Protein AF-A0A7S2DNS3-F1 (afdb_monomer_lite)

Radius of gyration: 119.04 Å; chains: 1; bounding box: 255×103×391 Å

pLDDT: mean 78.63, std 18.89, range [28.36, 97.12]

Foldseek 3Di:
DDDDPDPDDDPDPPDPPVVVLVVVVVVVVVVVVVVVVVLVVVLVVQVVDPVCVVVSVVSVVVNVVVVVVVVVVVVVSVVVVVVVVVVVVVVVVVVVVVVVVVVVVVVVVVVVVVVVVVVVVVVVVVVVVVVVVVVVVVVVVVVVVVVVVVVDDDDDDDPDDVVVVVVVVVVVVVVVVVVVVVVVVVVVVVVVVVVVVVVVVVVVVVVVVVVVVVVVVVVVVVVVVVVVVVVVVCVVVVVVVVVVVVVVVVVVVVVVVVVVVVVVVVVVVVVVVVVVVVVVVVVVVVVVVVVVVVVVVVVVVVVVVVVVVVVVVVVVVVVVVVVVVVVVVVVVVVVVVVVVVVVVVVVVCVVPPPPPPPPPDPDPDPPDDDPDDDDDDDDDDDDDDDDDDDDDDDDDDDDDDDDDDDDDDDDDDDDDDPPVPPVVVVVVVVVVVVVVVVVVVVVVVVVVVVVVVVVVVVVVVVVVVVVVVVVVVVVVVVVVVVVVVVVVVVVVVVVVVVVVVVVVVVVVVVVVVVVVVVVVVVVVVVVVVVVVVVVVVVVVVVVVVVVVVVVVVVVVVVVVVVVVVVVVVVVVVVVVVVVVVVVVVVVVVVVVVVVVVVVVVVVVVVVVVVVVVVVVVVVVVVVVVVVVVVVVVVVVVVVVVVVVVVVVVVVVVVVVVVVVVVVVVVVVVVVVVVVVVVVVVVVVVVVVVVVVVVVVVVVVVVVVVVVVVVVVVVVVVVPPPDDDDDDDDDDDDDDDDD

Structure (mmCIF, N/CA/C/O backbone):
data_AF-A0A7S2DNS3-F1
#
_entry.id   AF-A0A7S2DNS3-F1
#
loop_
_atom_site.group_PDB
_atom_site.id
_atom_site.type_symbol
_atom_site.label_atom_id
_atom_site.label_alt_id
_atom_site.label_comp_id
_atom_site.label_asym_id
_atom_site.label_entity_id
_atom_site.label_seq_id
_atom_site.pdbx_PDB_ins_code
_atom_site.Cartn_x
_atom_site.Cartn_y
_atom_site.Cartn_z
_atom_site.occupancy
_atom_site.B_iso_or_equiv
_atom_site.auth_seq_id
_atom_site.auth_comp_id
_atom_site.auth_asym_id
_atom_site.auth_atom_id
_atom_site.pdbx_PDB_model_num
ATOM 1 N N . ALA A 1 1 ? -33.097 -31.900 -45.041 1.00 41.75 1 ALA A N 1
ATOM 2 C CA . ALA A 1 1 ? -32.201 -32.684 -44.166 1.00 41.75 1 ALA A CA 1
ATOM 3 C C . ALA A 1 1 ? -31.138 -31.756 -43.578 1.00 41.75 1 ALA A C 1
ATOM 5 O O . ALA A 1 1 ? -30.528 -31.041 -44.365 1.00 41.75 1 ALA A O 1
ATOM 6 N N . PRO A 1 2 ? -30.939 -31.709 -42.248 1.00 46.72 2 PRO A N 1
ATOM 7 C CA . PRO A 1 2 ? -29.885 -30.914 -41.617 1.00 46.72 2 PRO A CA 1
ATOM 8 C C . PRO A 1 2 ? -28.795 -31.800 -40.983 1.00 46.72 2 PRO A C 1
ATOM 10 O O . PRO A 1 2 ? -29.083 -32.587 -40.081 1.00 46.72 2 PRO A O 1
ATOM 13 N N . HIS A 1 3 ? -27.532 -31.641 -41.386 1.00 36.16 3 HIS A N 1
ATOM 14 C CA . HIS A 1 3 ? -26.414 -32.256 -40.661 1.00 36.16 3 HIS A CA 1
ATOM 15 C C . HIS A 1 3 ? -26.115 -31.463 -39.379 1.00 36.16 3 HIS A C 1
ATOM 17 O O . HIS A 1 3 ? -25.498 -30.401 -39.420 1.00 36.16 3 HIS A O 1
ATOM 23 N N . ARG A 1 4 ? -26.523 -31.998 -38.222 1.00 36.34 4 ARG A N 1
ATOM 24 C CA . ARG A 1 4 ? -25.968 -31.594 -36.923 1.00 36.34 4 ARG A CA 1
ATOM 25 C C . ARG A 1 4 ? -24.620 -32.288 -36.724 1.00 36.34 4 ARG A C 1
ATOM 27 O O . ARG A 1 4 ? -24.589 -33.483 -36.448 1.00 36.34 4 ARG A O 1
ATOM 34 N N . ALA A 1 5 ? -23.525 -31.538 -36.810 1.00 35.00 5 ALA A N 1
ATOM 35 C CA . ALA A 1 5 ? -22.242 -31.969 -36.265 1.00 35.00 5 ALA A CA 1
ATOM 36 C C . ALA A 1 5 ? -22.251 -31.730 -34.745 1.00 35.00 5 ALA A C 1
ATOM 38 O O . ALA A 1 5 ? -22.014 -30.616 -34.281 1.00 35.00 5 ALA A O 1
ATOM 39 N N . ALA A 1 6 ? -22.597 -32.758 -33.969 1.00 32.94 6 ALA A N 1
ATOM 40 C CA . ALA A 1 6 ? -22.533 -32.700 -32.513 1.00 32.94 6 ALA A CA 1
ATOM 41 C C . ALA A 1 6 ? -21.097 -32.990 -32.051 1.00 32.94 6 ALA A C 1
ATOM 43 O O . ALA A 1 6 ? -20.685 -34.146 -31.994 1.00 32.94 6 ALA A O 1
ATOM 44 N N . VAL A 1 7 ? -20.335 -31.943 -31.723 1.00 38.81 7 VAL A N 1
ATOM 45 C CA . VAL A 1 7 ? -19.033 -32.095 -31.057 1.00 38.81 7 VAL A CA 1
ATOM 46 C C . VAL A 1 7 ? -19.285 -32.401 -29.583 1.00 38.81 7 VAL A C 1
ATOM 48 O O . VAL A 1 7 ? -19.431 -31.500 -28.761 1.00 38.81 7 VAL A O 1
ATOM 51 N N . ALA A 1 8 ? -19.366 -33.688 -29.257 1.00 37.03 8 ALA A N 1
ATOM 52 C CA . ALA A 1 8 ? -19.305 -34.153 -27.881 1.00 37.03 8 ALA A CA 1
ATOM 53 C C . ALA A 1 8 ? -17.849 -34.079 -27.394 1.00 37.03 8 ALA A C 1
ATOM 55 O O . ALA A 1 8 ? -17.067 -34.996 -27.634 1.00 37.03 8 ALA A O 1
ATOM 56 N N . MET A 1 9 ? -17.485 -32.990 -26.713 1.00 39.50 9 MET A N 1
ATOM 57 C CA . MET A 1 9 ? -16.380 -33.057 -25.755 1.00 39.50 9 MET A CA 1
ATOM 58 C C . MET A 1 9 ? -16.909 -33.770 -24.512 1.00 39.50 9 MET A C 1
ATOM 60 O O . MET A 1 9 ? -17.891 -33.320 -23.924 1.00 39.50 9 MET A O 1
ATOM 64 N N . GLY A 1 10 ? -16.304 -34.899 -24.151 1.00 33.97 10 GLY A N 1
ATOM 65 C CA . GLY A 1 10 ? -16.586 -35.554 -22.879 1.00 33.97 10 GLY A CA 1
ATOM 66 C C . GLY A 1 10 ? -15.835 -34.863 -21.744 1.00 33.97 10 GLY A C 1
ATOM 67 O O . GLY A 1 10 ? -14.683 -34.470 -21.923 1.00 33.97 10 GLY A O 1
ATOM 68 N N . ASP A 1 11 ? -16.465 -34.768 -20.573 1.00 42.47 11 ASP A N 1
ATOM 69 C CA . ASP A 1 11 ? -15.744 -34.556 -19.318 1.00 42.47 11 ASP A CA 1
ATOM 70 C C . ASP A 1 11 ? -14.960 -35.837 -18.984 1.00 42.47 11 ASP A C 1
ATOM 72 O O . ASP A 1 11 ? -15.442 -36.715 -18.266 1.00 42.47 11 ASP A O 1
ATOM 76 N N . GLU A 1 12 ? -13.744 -35.967 -19.519 1.00 35.69 12 GLU A N 1
ATOM 77 C CA . GLU A 1 12 ? -12.756 -36.871 -18.930 1.00 35.69 12 GLU A CA 1
ATOM 78 C C . GLU A 1 12 ? -12.172 -36.206 -17.671 1.00 35.69 12 GLU A C 1
ATOM 80 O O . GLU A 1 12 ? -11.615 -35.106 -17.764 1.00 35.69 12 GLU A O 1
ATOM 85 N N . PRO A 1 13 ? -12.257 -36.837 -16.484 1.00 40.47 13 PRO A N 1
ATOM 86 C CA . PRO A 1 13 ? -11.558 -36.342 -15.309 1.00 40.47 13 PRO A CA 1
ATOM 87 C C . PRO A 1 13 ? -10.051 -36.504 -15.538 1.00 40.47 13 PRO A C 1
ATOM 89 O O . PRO A 1 13 ? -9.528 -37.620 -15.531 1.00 40.47 13 PRO A O 1
ATOM 92 N N . GLY A 1 14 ? -9.361 -35.382 -15.764 1.00 38.19 14 GLY A N 1
ATOM 93 C CA . GLY A 1 14 ? -7.923 -35.367 -16.029 1.00 38.19 14 GLY A CA 1
ATOM 94 C C . GLY A 1 14 ? -7.139 -36.134 -14.952 1.00 38.19 14 GLY A C 1
ATOM 95 O O . GLY A 1 14 ? -7.432 -35.978 -13.763 1.00 38.19 14 GLY A O 1
ATOM 96 N N . PRO A 1 15 ? -6.162 -36.978 -15.332 1.00 41.19 15 PRO A N 1
ATOM 97 C CA . PRO A 1 15 ? -5.492 -37.864 -14.390 1.00 41.19 15 PRO A CA 1
ATOM 98 C C . PRO A 1 15 ? -4.734 -37.061 -13.329 1.00 41.19 15 PRO A C 1
ATOM 100 O O . PRO A 1 15 ? -3.949 -36.170 -13.649 1.00 41.19 15 PRO A O 1
ATOM 103 N N . SER A 1 16 ? -4.938 -37.414 -12.058 1.00 44.50 16 SER A N 1
ATOM 104 C CA . SER A 1 16 ? -4.300 -36.786 -10.897 1.00 44.50 16 SER A CA 1
ATOM 105 C C . SER A 1 16 ? -2.803 -37.126 -10.827 1.00 44.50 16 SER A C 1
ATOM 107 O O . SER A 1 16 ? -2.385 -38.003 -10.068 1.00 44.50 16 SER A O 1
ATOM 109 N N . GLY A 1 17 ? -2.000 -36.462 -11.661 1.00 46.00 17 GLY A N 1
ATOM 110 C CA . GLY A 1 17 ? -0.564 -36.720 -11.804 1.00 46.00 17 GLY A CA 1
ATOM 111 C C . GLY A 1 17 ? 0.257 -36.388 -10.556 1.00 46.00 17 GLY A C 1
ATOM 112 O O . GLY A 1 17 ? 1.194 -37.120 -10.242 1.00 46.00 17 GLY A O 1
ATOM 113 N N . ASP A 1 18 ? -0.126 -35.342 -9.817 1.00 49.62 18 ASP A N 1
ATOM 114 C CA . ASP A 1 18 ? 0.662 -34.807 -8.696 1.00 49.62 18 ASP A CA 1
ATOM 115 C C . ASP A 1 18 ? 0.904 -35.846 -7.586 1.00 49.62 18 ASP A C 1
ATOM 117 O O . ASP A 1 18 ? 2.017 -35.955 -7.074 1.00 49.62 18 ASP A O 1
ATOM 121 N N . ALA A 1 19 ? -0.092 -36.692 -7.289 1.00 46.59 19 ALA A N 1
ATOM 122 C CA . ALA A 1 19 ? -0.001 -37.712 -6.239 1.00 46.59 19 ALA A CA 1
ATOM 123 C C . ALA A 1 19 ? 1.142 -38.724 -6.463 1.00 46.59 19 ALA A C 1
ATOM 125 O O . ALA A 1 19 ? 1.776 -39.153 -5.506 1.00 46.59 19 ALA A O 1
ATOM 126 N N . LYS A 1 20 ? 1.452 -39.068 -7.723 1.00 49.69 20 LYS A N 1
ATOM 127 C CA . LYS A 1 20 ? 2.577 -39.963 -8.054 1.00 49.69 20 LYS A CA 1
ATOM 128 C C . LYS A 1 20 ? 3.931 -39.249 -8.088 1.00 49.69 20 LYS A C 1
ATOM 130 O O . LYS A 1 20 ? 4.962 -39.916 -8.067 1.00 49.69 20 LYS A O 1
ATOM 135 N N . GLY A 1 21 ? 3.940 -37.918 -8.166 1.00 53.41 21 GLY A N 1
ATOM 136 C CA . GLY A 1 21 ? 5.163 -37.116 -8.190 1.00 53.41 21 GLY A CA 1
ATOM 137 C C . GLY A 1 21 ? 5.821 -36.985 -6.817 1.00 53.41 21 GLY A C 1
ATOM 138 O O . GLY A 1 21 ? 7.048 -37.032 -6.731 1.00 53.41 21 GLY A O 1
ATOM 139 N N . ASP A 1 22 ? 5.024 -36.849 -5.755 1.00 54.19 22 ASP A N 1
ATOM 140 C CA . ASP A 1 22 ? 5.535 -36.705 -4.383 1.00 54.19 22 ASP A CA 1
ATOM 141 C C . ASP A 1 22 ? 5.970 -38.051 -3.770 1.00 54.19 22 ASP A C 1
ATOM 143 O O . ASP A 1 22 ? 7.001 -38.104 -3.096 1.00 54.19 22 ASP A O 1
ATOM 147 N N . GLU A 1 23 ? 5.269 -39.158 -4.059 1.00 52.34 23 GLU A N 1
ATOM 148 C CA . GLU A 1 23 ? 5.703 -40.509 -3.649 1.00 52.34 23 GLU A CA 1
ATOM 149 C C . GLU A 1 23 ? 7.084 -40.871 -4.232 1.00 52.34 23 GLU A C 1
ATOM 151 O O . GLU A 1 23 ? 7.918 -41.468 -3.547 1.00 52.34 23 GLU A O 1
ATOM 156 N N . MET A 1 24 ? 7.349 -40.466 -5.479 1.00 56.47 24 MET A N 1
ATOM 157 C CA . MET A 1 24 ? 8.612 -40.732 -6.173 1.00 56.47 24 MET A CA 1
ATOM 158 C C . MET A 1 24 ? 9.771 -39.889 -5.615 1.00 56.47 24 MET A C 1
ATOM 160 O O . MET A 1 24 ? 10.823 -40.443 -5.305 1.00 56.47 24 MET A O 1
ATOM 164 N N . GLU A 1 25 ? 9.571 -38.585 -5.379 1.00 58.31 25 GLU A N 1
ATOM 165 C CA . GLU A 1 25 ? 10.610 -37.719 -4.786 1.00 58.31 25 GLU A CA 1
ATOM 166 C C . GLU A 1 25 ? 10.962 -38.134 -3.344 1.00 58.31 25 GLU A C 1
ATOM 168 O O . GLU A 1 25 ? 12.125 -38.045 -2.935 1.00 58.31 25 GLU A O 1
ATOM 173 N N . GLY A 1 26 ? 9.979 -38.611 -2.569 1.00 59.78 26 GLY A N 1
ATOM 174 C CA . GLY A 1 26 ? 10.213 -39.169 -1.235 1.00 59.78 26 GLY A CA 1
ATOM 175 C C . GLY A 1 26 ? 11.106 -40.413 -1.273 1.00 59.78 26 GLY A C 1
ATOM 176 O O . GLY A 1 26 ? 12.041 -40.530 -0.478 1.00 59.78 26 GLY A O 1
ATOM 177 N N . PHE A 1 27 ? 10.870 -41.307 -2.238 1.00 61.16 27 PHE A N 1
ATOM 178 C CA . PHE A 1 27 ? 11.690 -42.499 -2.457 1.00 61.16 27 PHE A CA 1
ATOM 179 C C . PHE A 1 27 ? 13.111 -42.151 -2.934 1.00 61.16 27 PHE A C 1
ATOM 181 O O . PHE A 1 27 ? 14.084 -42.636 -2.358 1.00 61.16 27 PHE A O 1
ATOM 188 N N . GLU A 1 28 ? 13.248 -41.263 -3.922 1.00 67.75 28 GLU A N 1
ATOM 189 C CA . GLU A 1 28 ? 14.545 -40.817 -4.456 1.00 67.75 28 GLU A CA 1
ATOM 190 C C . GLU A 1 28 ? 15.389 -40.081 -3.406 1.00 67.75 28 GLU A C 1
ATOM 192 O O . GLU A 1 28 ? 16.582 -40.358 -3.266 1.00 67.75 28 GLU A O 1
ATOM 197 N N . THR A 1 29 ? 14.772 -39.203 -2.606 1.00 75.19 29 THR A N 1
ATOM 198 C CA . THR A 1 29 ? 15.464 -38.511 -1.505 1.00 75.19 29 THR A CA 1
ATOM 199 C C . THR A 1 29 ? 15.943 -39.518 -0.451 1.00 75.19 29 THR A C 1
ATOM 201 O O . THR A 1 29 ? 17.094 -39.456 -0.026 1.00 75.19 29 THR A O 1
ATOM 204 N N . SER A 1 30 ? 15.109 -40.497 -0.074 1.00 79.06 30 SER A N 1
ATOM 205 C CA . SER A 1 30 ? 15.489 -41.527 0.905 1.00 79.06 30 SER A CA 1
ATOM 206 C C . SER A 1 30 ? 16.602 -42.455 0.391 1.00 79.06 30 SER A C 1
ATOM 208 O O . SER A 1 30 ? 17.509 -42.817 1.146 1.00 79.06 30 SER A O 1
ATOM 210 N N . ALA A 1 31 ? 16.590 -42.787 -0.904 1.00 80.62 31 ALA A N 1
ATOM 211 C CA . ALA A 1 31 ? 17.654 -43.549 -1.553 1.00 80.62 31 ALA A CA 1
ATOM 212 C C . ALA A 1 31 ? 18.984 -42.773 -1.579 1.00 80.62 31 ALA A C 1
ATOM 214 O O . ALA A 1 31 ? 20.032 -43.345 -1.272 1.00 80.62 31 ALA A O 1
ATOM 215 N N . PHE A 1 32 ? 18.955 -41.466 -1.867 1.00 85.31 32 PHE A N 1
ATOM 216 C CA . PHE A 1 32 ? 20.145 -40.613 -1.792 1.00 85.31 32 PHE A CA 1
ATOM 217 C C . PHE A 1 32 ? 20.684 -40.500 -0.354 1.00 85.31 32 PHE A C 1
ATOM 219 O O . PHE A 1 32 ? 21.889 -40.612 -0.136 1.00 85.31 32 PHE A O 1
ATOM 226 N N . GLU A 1 33 ? 19.809 -40.351 0.645 1.00 84.88 33 GLU A N 1
ATOM 227 C CA . GLU A 1 33 ? 20.191 -40.325 2.066 1.00 84.88 33 GLU A CA 1
ATOM 228 C C . GLU A 1 33 ? 20.774 -41.653 2.569 1.00 84.88 33 GLU A C 1
ATOM 230 O O . GLU A 1 33 ? 21.522 -41.658 3.550 1.00 84.88 33 GLU A O 1
ATOM 235 N N . ALA A 1 34 ? 20.424 -42.791 1.963 1.00 85.00 34 ALA A N 1
ATOM 236 C CA . ALA A 1 34 ? 21.103 -44.063 2.213 1.00 85.00 34 ALA A CA 1
ATOM 237 C C . ALA A 1 34 ? 22.507 -44.052 1.589 1.00 85.00 34 ALA A C 1
ATOM 239 O O . ALA A 1 34 ? 23.491 -44.294 2.285 1.00 85.00 34 ALA A O 1
ATOM 240 N N . LEU A 1 35 ? 22.610 -43.646 0.320 1.00 84.31 35 LEU A N 1
ATOM 241 C CA . LEU A 1 35 ? 23.881 -43.575 -0.398 1.00 84.31 35 LEU A CA 1
ATOM 242 C C . LEU A 1 35 ? 24.899 -42.640 0.282 1.00 84.31 35 LEU A C 1
ATOM 244 O O . LEU A 1 35 ? 26.068 -42.995 0.405 1.00 84.31 35 LEU A O 1
ATOM 248 N N . GLU A 1 36 ? 24.478 -41.464 0.761 1.00 86.38 36 GLU A N 1
ATOM 249 C CA . GLU A 1 36 ? 25.368 -40.522 1.460 1.00 86.38 36 GLU A CA 1
ATOM 250 C C . GLU A 1 36 ? 25.878 -41.084 2.807 1.00 86.38 36 GLU A C 1
ATOM 252 O O . GLU A 1 36 ? 26.994 -40.757 3.215 1.00 86.38 36 GLU A O 1
ATOM 257 N N . ARG A 1 37 ? 25.135 -41.988 3.467 1.00 87.12 37 ARG A N 1
ATOM 258 C CA . ARG A 1 37 ? 25.631 -42.726 4.646 1.00 87.12 37 ARG A CA 1
ATOM 259 C C . ARG A 1 37 ? 26.688 -43.761 4.262 1.00 87.12 37 ARG A C 1
ATOM 261 O O . ARG A 1 37 ? 27.751 -43.777 4.881 1.00 87.12 37 ARG A O 1
ATOM 268 N N . ASP A 1 38 ? 26.446 -44.550 3.218 1.00 87.06 38 ASP A N 1
ATOM 269 C CA . ASP A 1 38 ? 27.401 -45.557 2.735 1.00 87.06 38 ASP A CA 1
ATOM 270 C C . ASP A 1 38 ? 28.718 -44.899 2.273 1.00 87.06 38 ASP A C 1
ATOM 272 O O . ASP A 1 38 ? 29.809 -45.332 2.651 1.00 87.06 38 ASP A O 1
ATOM 276 N N . PHE A 1 39 ? 28.631 -43.777 1.542 1.00 87.56 39 PHE A N 1
ATOM 277 C CA . PHE A 1 39 ? 29.790 -42.960 1.156 1.00 87.56 39 PHE A CA 1
ATOM 278 C C . PHE A 1 39 ? 30.582 -42.454 2.377 1.00 87.56 39 PHE A C 1
ATOM 280 O O . PHE A 1 39 ? 31.814 -42.474 2.357 1.00 87.56 39 PHE A O 1
ATOM 287 N N . GLN A 1 40 ? 29.909 -42.016 3.448 1.00 86.75 40 GLN A N 1
ATOM 288 C CA . GLN A 1 40 ? 30.565 -41.563 4.683 1.00 86.75 40 GLN A CA 1
ATOM 289 C C . GLN A 1 40 ? 31.215 -42.710 5.468 1.00 86.75 40 GLN A C 1
ATOM 291 O O . GLN A 1 40 ? 32.300 -42.517 6.025 1.00 86.75 40 GLN A O 1
ATOM 296 N N . GLN A 1 41 ? 30.616 -43.905 5.480 1.00 87.31 41 GLN A N 1
ATOM 297 C CA . GLN A 1 41 ? 31.236 -45.087 6.077 1.00 87.31 41 GLN A CA 1
ATOM 298 C C . GLN A 1 41 ? 32.525 -45.460 5.330 1.00 87.31 41 GLN A C 1
ATOM 300 O O . GLN A 1 41 ? 33.588 -45.512 5.949 1.00 87.31 41 GLN A O 1
ATOM 305 N N . VAL A 1 42 ? 32.464 -45.623 4.003 1.00 85.31 42 VAL A N 1
ATOM 306 C CA . VAL A 1 42 ? 33.639 -45.974 3.183 1.00 85.31 42 VAL A CA 1
ATOM 307 C C . VAL A 1 42 ? 34.741 -44.915 3.310 1.00 85.31 42 VAL A C 1
ATOM 309 O O . VAL A 1 42 ? 35.914 -45.257 3.448 1.00 85.31 42 VAL A O 1
ATOM 312 N N . LEU A 1 43 ? 34.390 -43.624 3.345 1.00 84.44 43 LEU A N 1
ATOM 313 C CA . LEU A 1 43 ? 35.363 -42.556 3.600 1.00 84.44 43 LEU A CA 1
ATOM 314 C C . LEU A 1 43 ? 36.022 -42.663 4.977 1.00 84.44 43 LEU A C 1
ATOM 316 O O . LEU A 1 43 ? 37.207 -42.361 5.084 1.00 84.44 43 LEU A O 1
ATOM 320 N N . THR A 1 44 ? 35.291 -43.102 6.003 1.00 85.38 44 THR A N 1
ATOM 321 C CA . THR A 1 44 ? 35.816 -43.281 7.365 1.00 85.38 44 THR A CA 1
ATOM 322 C C . THR A 1 44 ? 36.770 -44.475 7.445 1.00 85.38 44 THR A C 1
ATOM 324 O O . THR A 1 44 ? 37.845 -44.360 8.032 1.00 85.38 44 THR A O 1
ATOM 327 N N . GLU A 1 45 ? 36.431 -45.597 6.803 1.00 84.25 45 GLU A N 1
ATOM 328 C CA . GLU A 1 45 ? 37.295 -46.784 6.716 1.00 84.25 45 GLU A CA 1
ATOM 329 C C . GLU A 1 45 ? 38.613 -46.473 5.976 1.00 84.25 45 GLU A C 1
ATOM 331 O O . GLU A 1 45 ? 39.692 -46.890 6.404 1.00 84.25 45 GLU A O 1
ATOM 336 N N . LEU A 1 46 ? 38.556 -45.639 4.929 1.00 82.50 46 LEU A N 1
ATOM 337 C CA . LEU A 1 46 ? 39.723 -45.195 4.156 1.00 82.50 46 LEU A CA 1
ATOM 338 C C . LEU A 1 46 ? 40.686 -44.252 4.908 1.00 82.50 46 LEU A C 1
ATOM 340 O O . LEU A 1 46 ? 41.804 -44.052 4.436 1.00 82.50 46 LEU A O 1
ATOM 344 N N . VAL A 1 47 ? 40.318 -43.684 6.067 1.00 80.44 47 VAL A N 1
ATOM 345 C CA . VAL A 1 47 ? 41.225 -42.814 6.858 1.00 80.44 47 VAL A CA 1
ATOM 346 C C . VAL A 1 47 ? 42.402 -43.599 7.461 1.00 80.44 47 VAL A C 1
ATOM 348 O O . VAL A 1 47 ? 43.454 -43.018 7.737 1.00 80.44 47 VAL A O 1
ATOM 351 N N . GLY A 1 48 ? 42.252 -44.912 7.666 1.00 74.31 48 GLY A N 1
ATOM 352 C CA . GLY A 1 48 ? 43.261 -45.744 8.328 1.00 74.31 48 GLY A CA 1
ATOM 353 C C . GLY A 1 48 ? 44.504 -46.065 7.487 1.00 74.31 48 GLY A C 1
ATOM 354 O O . GLY A 1 48 ? 45.584 -46.248 8.053 1.00 74.31 48 GLY A O 1
ATOM 355 N N . ASP A 1 49 ? 44.384 -46.121 6.155 1.00 81.31 49 ASP A N 1
ATOM 356 C CA . ASP A 1 49 ? 45.444 -46.616 5.266 1.00 81.31 49 ASP A CA 1
ATOM 357 C C . ASP A 1 49 ? 46.019 -45.519 4.353 1.00 81.31 49 ASP A C 1
ATOM 359 O O . ASP A 1 49 ? 45.417 -45.084 3.369 1.00 81.31 49 ASP A O 1
ATOM 363 N N . LYS A 1 50 ? 47.266 -45.125 4.638 1.00 77.62 50 LYS A N 1
ATOM 364 C CA . LYS A 1 50 ? 48.015 -44.122 3.863 1.00 77.62 50 LYS A CA 1
ATOM 365 C C . LYS A 1 50 ? 48.298 -44.533 2.413 1.00 77.62 50 LYS A C 1
ATOM 367 O O . LYS A 1 50 ? 48.603 -43.658 1.606 1.00 77.62 50 LYS A O 1
ATOM 372 N N . SER A 1 51 ? 48.218 -45.819 2.066 1.00 83.69 51 SER A N 1
ATOM 373 C CA . SER A 1 51 ? 48.351 -46.281 0.679 1.00 83.69 51 SER A CA 1
ATOM 374 C C . SER A 1 51 ? 47.114 -45.946 -0.168 1.00 83.69 51 SER A C 1
ATOM 376 O O . SER A 1 51 ? 47.239 -45.710 -1.372 1.00 83.69 51 SER A O 1
ATOM 378 N N . LEU A 1 52 ? 45.940 -45.827 0.466 1.00 84.75 52 LEU A N 1
ATOM 379 C CA . LEU A 1 52 ? 44.651 -45.587 -0.189 1.00 84.75 52 LEU A CA 1
ATOM 380 C C . LEU A 1 52 ? 44.247 -44.104 -0.248 1.00 84.75 52 LEU A C 1
ATOM 382 O O . LEU A 1 52 ? 43.249 -43.772 -0.883 1.00 84.75 52 LEU A O 1
ATOM 386 N N . GLU A 1 53 ? 45.033 -43.188 0.323 1.00 84.31 53 GLU A N 1
ATOM 387 C CA . GLU A 1 53 ? 44.731 -41.744 0.362 1.00 84.31 53 GLU A CA 1
ATOM 388 C C . GLU A 1 53 ? 44.485 -41.138 -1.041 1.00 84.31 53 GLU A C 1
ATOM 390 O O . GLU A 1 53 ? 43.618 -40.283 -1.204 1.00 84.31 53 GLU A O 1
ATOM 395 N N . ARG A 1 54 ? 45.153 -41.634 -2.098 1.00 84.62 54 ARG A N 1
ATOM 396 C CA . ARG A 1 54 ? 44.837 -41.234 -3.489 1.00 84.62 54 ARG A CA 1
ATOM 397 C C . ARG A 1 54 ? 43.450 -41.698 -3.943 1.00 84.62 54 ARG A C 1
ATOM 399 O O . ARG A 1 54 ? 42.739 -40.933 -4.584 1.00 84.62 54 ARG A O 1
ATOM 406 N N . PHE A 1 55 ? 43.066 -42.933 -3.618 1.00 86.88 55 PHE A N 1
ATOM 407 C CA . PHE A 1 55 ? 41.742 -43.469 -3.943 1.00 86.88 55 PHE A CA 1
ATOM 408 C C . PHE A 1 55 ? 40.653 -42.703 -3.187 1.00 86.88 55 PHE A C 1
ATOM 410 O O . PHE A 1 55 ? 39.681 -42.259 -3.794 1.00 86.88 55 PHE A O 1
ATOM 417 N N . ARG A 1 56 ? 40.873 -42.444 -1.892 1.00 88.69 56 ARG A N 1
ATOM 418 C CA . ARG A 1 56 ? 40.009 -41.602 -1.061 1.00 88.69 56 ARG A CA 1
ATOM 419 C C . ARG A 1 56 ? 39.789 -40.218 -1.681 1.00 88.69 56 ARG A C 1
ATOM 421 O O . ARG A 1 56 ? 38.649 -39.774 -1.758 1.00 88.69 56 ARG A O 1
ATOM 428 N N . GLN A 1 57 ? 40.838 -39.551 -2.165 1.00 86.94 57 GLN A N 1
ATOM 429 C CA . GLN A 1 57 ? 40.709 -38.224 -2.783 1.00 86.94 57 GLN A CA 1
ATOM 430 C C . GLN A 1 57 ? 39.873 -38.232 -4.073 1.00 86.94 57 GLN A C 1
ATOM 432 O O . GLN A 1 57 ? 39.109 -37.292 -4.295 1.00 86.94 57 GLN A O 1
ATOM 437 N N . GLU A 1 58 ? 39.953 -39.273 -4.909 1.00 88.44 58 GLU A N 1
ATOM 438 C CA . GLU A 1 58 ? 39.053 -39.407 -6.068 1.00 88.44 58 GLU A CA 1
ATOM 439 C C . GLU A 1 58 ? 37.620 -39.791 -5.650 1.00 88.44 58 GLU A C 1
ATOM 441 O O . GLU A 1 58 ? 36.655 -39.268 -6.209 1.00 88.44 58 GLU A O 1
ATOM 446 N N . TYR A 1 59 ? 37.457 -40.625 -4.619 1.00 89.00 59 TYR A N 1
ATOM 447 C CA . TYR A 1 59 ? 36.152 -41.007 -4.067 1.00 89.00 59 TYR A CA 1
ATOM 448 C C . TYR A 1 59 ? 35.422 -39.806 -3.427 1.00 89.00 59 TYR A C 1
ATOM 450 O O . TYR A 1 59 ? 34.232 -39.601 -3.668 1.00 89.00 59 TYR A O 1
ATOM 458 N N . GLU A 1 60 ? 36.140 -38.922 -2.721 1.00 87.88 60 GLU A N 1
ATOM 459 C CA . GLU A 1 60 ? 35.602 -37.641 -2.241 1.00 87.88 60 GLU A CA 1
ATOM 460 C C . GLU A 1 60 ? 35.180 -36.714 -3.394 1.00 87.88 60 GLU A C 1
ATOM 462 O O . GLU A 1 60 ? 34.152 -36.041 -3.287 1.00 87.88 60 GLU A O 1
ATOM 467 N N . LYS A 1 61 ? 35.931 -36.658 -4.506 1.00 89.31 61 LYS A N 1
ATOM 468 C CA . LYS A 1 61 ? 35.518 -35.885 -5.694 1.00 89.31 61 LYS A CA 1
ATOM 469 C C . LYS A 1 61 ? 34.249 -36.461 -6.320 1.00 89.31 61 LYS A C 1
ATOM 471 O O . LYS A 1 61 ? 33.359 -35.687 -6.670 1.00 89.31 61 LYS A O 1
ATOM 476 N N . LEU A 1 62 ? 34.153 -37.788 -6.431 1.00 88.00 62 LEU A N 1
ATOM 477 C CA . LEU A 1 62 ? 32.977 -38.476 -6.962 1.00 88.00 62 LEU A CA 1
ATOM 478 C C . LEU A 1 62 ? 31.735 -38.188 -6.107 1.00 88.00 62 LEU A C 1
ATOM 480 O O . LEU A 1 62 ? 30.707 -37.793 -6.654 1.00 88.00 62 LEU A O 1
ATOM 484 N N . HIS A 1 63 ? 31.849 -38.271 -4.777 1.00 87.88 63 HIS A N 1
ATOM 485 C CA . HIS A 1 63 ? 30.761 -37.923 -3.858 1.00 87.88 63 HIS A CA 1
ATOM 486 C C . HIS A 1 63 ? 30.306 -36.461 -4.024 1.00 87.88 63 HIS A C 1
ATOM 488 O O . HIS A 1 63 ? 29.114 -36.189 -4.169 1.00 87.88 63 HIS A O 1
ATOM 494 N N . ARG A 1 64 ? 31.249 -35.507 -4.094 1.00 87.56 64 ARG A N 1
ATOM 495 C CA . ARG A 1 64 ? 30.938 -34.080 -4.323 1.00 87.56 64 ARG A CA 1
ATOM 496 C C . ARG A 1 64 ? 30.262 -33.840 -5.680 1.00 87.56 64 ARG A C 1
ATOM 498 O O . ARG A 1 64 ? 29.370 -32.998 -5.770 1.00 87.56 64 ARG A O 1
ATOM 505 N N . ALA A 1 65 ? 30.669 -34.560 -6.728 1.00 87.62 65 ALA A N 1
ATOM 506 C CA . ALA A 1 65 ? 30.052 -34.474 -8.050 1.00 87.62 65 ALA A CA 1
ATOM 507 C C . ALA A 1 65 ? 28.620 -35.034 -8.047 1.00 87.62 65 ALA A C 1
ATOM 509 O O . ALA A 1 65 ? 27.708 -34.371 -8.542 1.00 87.62 65 ALA A O 1
ATOM 510 N N . LEU A 1 66 ? 28.412 -36.201 -7.427 1.00 86.31 66 LEU A N 1
ATOM 511 C CA . LEU A 1 66 ? 27.103 -36.840 -7.289 1.00 86.31 66 LEU A CA 1
ATOM 512 C C . LEU A 1 66 ? 26.128 -35.965 -6.487 1.00 86.31 66 LEU A C 1
ATOM 514 O O . LEU A 1 66 ? 25.020 -35.699 -6.950 1.00 86.31 66 LEU A O 1
ATOM 518 N N . LYS A 1 67 ? 26.565 -35.431 -5.340 1.00 88.31 67 LYS A N 1
ATOM 519 C CA . LYS A 1 67 ? 25.758 -34.527 -4.510 1.00 88.31 67 LYS A CA 1
ATOM 520 C C . LYS A 1 67 ? 25.371 -33.247 -5.253 1.00 88.31 67 LYS A C 1
ATOM 522 O O . LYS A 1 67 ? 24.200 -32.880 -5.268 1.00 88.31 67 LYS A O 1
ATOM 527 N N . LYS A 1 68 ? 26.313 -32.627 -5.973 1.00 89.31 68 LYS A N 1
ATOM 528 C CA . LYS A 1 68 ? 26.029 -31.470 -6.841 1.00 89.31 68 LYS A CA 1
ATOM 529 C C . LYS A 1 68 ? 25.044 -31.809 -7.972 1.00 89.31 68 LYS A C 1
ATOM 531 O O . LYS A 1 68 ? 24.248 -30.949 -8.349 1.00 89.31 68 LYS A O 1
ATOM 536 N N . SER A 1 69 ? 25.090 -33.034 -8.504 1.00 86.12 69 SER A N 1
ATOM 537 C CA . SER A 1 69 ? 24.134 -33.519 -9.507 1.00 86.12 69 SER A CA 1
ATOM 538 C C . SER A 1 69 ? 22.726 -33.603 -8.918 1.00 86.12 69 SER A C 1
ATOM 540 O O . SER A 1 69 ? 21.826 -32.939 -9.431 1.00 86.12 69 SER A O 1
ATOM 542 N N . HIS A 1 70 ? 22.554 -34.301 -7.792 1.00 86.88 70 HIS A N 1
ATOM 543 C CA . HIS A 1 70 ? 21.258 -34.451 -7.121 1.00 86.88 70 HIS A CA 1
ATOM 544 C C . HIS A 1 70 ? 20.678 -33.102 -6.642 1.00 86.88 70 HIS A C 1
ATOM 546 O O . HIS A 1 70 ? 19.499 -32.808 -6.831 1.00 86.88 70 HIS A O 1
ATOM 552 N N . GLU A 1 71 ? 21.518 -32.191 -6.140 1.00 86.50 71 GLU A N 1
ATOM 553 C CA . GLU A 1 71 ? 21.111 -30.810 -5.838 1.00 86.50 71 GLU A CA 1
ATOM 554 C C . GLU A 1 71 ? 20.644 -30.023 -7.076 1.00 86.50 71 GLU A C 1
ATOM 556 O O . GLU A 1 71 ? 19.906 -29.044 -6.935 1.00 86.50 71 GLU A O 1
ATOM 561 N N . SER A 1 72 ? 21.109 -30.361 -8.283 1.00 85.31 72 SER A N 1
ATOM 562 C CA . SER A 1 72 ? 20.671 -29.719 -9.533 1.00 85.31 72 SER A CA 1
ATOM 563 C C . SER A 1 72 ? 19.387 -30.350 -10.083 1.00 85.31 72 SER A C 1
ATOM 565 O O . SER A 1 72 ? 18.476 -29.630 -10.483 1.00 85.31 72 SER A O 1
ATOM 567 N N . GLU A 1 73 ? 19.272 -31.671 -9.982 1.00 84.81 73 GLU A N 1
ATOM 568 C CA . GLU A 1 73 ? 18.091 -32.478 -10.289 1.00 84.81 73 GLU A CA 1
ATOM 569 C C . GLU A 1 73 ? 16.890 -32.060 -9.432 1.00 84.81 73 GLU A C 1
ATOM 571 O O . GLU A 1 73 ? 15.856 -31.679 -9.975 1.00 84.81 73 GLU A O 1
ATOM 576 N N . LYS A 1 74 ? 17.054 -31.956 -8.107 1.00 85.56 74 LYS A N 1
ATOM 577 C CA . LYS A 1 74 ? 16.002 -31.480 -7.192 1.00 85.56 74 LYS A CA 1
ATOM 578 C C . LYS A 1 74 ? 15.521 -30.056 -7.512 1.00 85.56 74 LYS A C 1
ATOM 580 O O . LYS A 1 74 ? 14.340 -29.741 -7.370 1.00 85.56 74 LYS A O 1
ATOM 585 N N . ARG A 1 75 ? 16.413 -29.188 -8.014 1.00 86.75 75 ARG A N 1
ATOM 586 C CA . ARG A 1 75 ? 16.048 -27.848 -8.519 1.00 86.75 75 ARG A CA 1
ATOM 587 C C . ARG A 1 75 ? 15.295 -27.905 -9.851 1.00 86.75 75 ARG A C 1
ATOM 589 O O . ARG A 1 75 ? 14.362 -27.124 -10.030 1.00 86.75 75 ARG A O 1
ATOM 596 N N . LEU A 1 76 ? 15.665 -28.812 -10.755 1.00 84.94 76 LEU A N 1
ATOM 597 C CA . LEU A 1 76 ? 14.955 -29.038 -12.017 1.00 84.94 76 LEU A CA 1
ATOM 598 C C . LEU A 1 76 ? 13.554 -29.610 -11.773 1.00 84.94 76 LEU A C 1
ATOM 600 O O . LEU A 1 76 ? 12.594 -29.036 -12.274 1.00 84.94 76 LEU A O 1
ATOM 604 N N . ILE A 1 77 ? 13.413 -30.642 -10.932 1.00 84.81 77 ILE A N 1
ATOM 605 C CA . ILE A 1 77 ? 12.120 -31.226 -10.529 1.00 84.81 77 ILE A CA 1
ATOM 606 C C . ILE A 1 77 ? 11.211 -30.142 -9.944 1.00 84.81 77 ILE A C 1
ATOM 608 O O . ILE A 1 77 ? 10.085 -29.960 -10.415 1.00 84.81 77 ILE A O 1
ATOM 612 N N . LYS A 1 78 ? 11.717 -29.346 -8.988 1.00 84.94 78 LYS A N 1
ATOM 613 C CA . LYS A 1 78 ? 10.956 -28.218 -8.439 1.00 84.94 78 LYS A CA 1
ATOM 614 C C . LYS A 1 78 ? 10.535 -27.231 -9.531 1.00 84.94 78 LYS A C 1
ATOM 616 O O . LYS A 1 78 ? 9.370 -26.833 -9.557 1.00 84.94 78 LYS A O 1
ATOM 621 N N . LYS A 1 79 ? 11.432 -26.847 -10.453 1.00 88.56 79 LYS A N 1
ATOM 622 C CA . LYS A 1 79 ? 11.066 -25.885 -11.503 1.00 88.56 79 LYS A CA 1
ATOM 623 C C . LYS A 1 79 ? 10.081 -26.468 -12.522 1.00 88.56 79 LYS A C 1
ATOM 625 O O . LYS A 1 79 ? 9.221 -25.736 -13.003 1.00 88.56 79 LYS A O 1
ATOM 630 N N . CYS A 1 80 ? 10.127 -27.771 -12.791 1.00 81.44 80 CYS A N 1
ATOM 631 C CA . CYS A 1 80 ? 9.109 -28.462 -13.579 1.00 81.44 80 CYS A CA 1
ATOM 632 C C . CYS A 1 80 ? 7.736 -28.437 -12.888 1.00 81.44 80 CYS A C 1
ATOM 634 O O . CYS A 1 80 ? 6.749 -28.149 -13.558 1.00 81.44 80 CYS A O 1
ATOM 636 N N . ARG A 1 81 ? 7.657 -28.647 -11.562 1.00 83.81 81 ARG A N 1
ATOM 637 C CA . ARG A 1 81 ? 6.392 -28.515 -10.808 1.00 83.81 81 ARG A CA 1
ATOM 638 C C . ARG A 1 81 ? 5.860 -27.078 -10.807 1.00 83.81 81 ARG A C 1
ATOM 640 O O . ARG A 1 81 ? 4.678 -26.880 -11.073 1.00 83.81 81 ARG A O 1
ATOM 647 N N . GLU A 1 82 ? 6.719 -26.078 -10.586 1.00 85.12 82 GLU A N 1
ATOM 648 C CA . GLU A 1 82 ? 6.347 -24.655 -10.694 1.00 85.12 82 GLU A CA 1
ATOM 649 C C . GLU A 1 82 ? 5.778 -24.330 -12.089 1.00 85.12 82 GLU A C 1
ATOM 651 O O . GLU A 1 82 ? 4.675 -23.799 -12.193 1.00 85.12 82 GLU A O 1
ATOM 656 N N . LEU A 1 83 ? 6.479 -24.715 -13.163 1.00 85.62 83 LEU A N 1
ATOM 657 C CA . LEU A 1 83 ? 6.024 -24.489 -14.540 1.00 85.62 83 LEU A CA 1
ATOM 658 C C . LEU A 1 83 ? 4.733 -25.256 -14.869 1.00 85.62 83 LEU A C 1
ATOM 660 O O . LEU A 1 83 ? 3.875 -24.718 -15.563 1.00 85.62 83 LEU A O 1
ATOM 664 N N . ASN A 1 84 ? 4.549 -26.475 -14.354 1.00 85.06 84 ASN A N 1
ATOM 665 C CA . ASN A 1 84 ? 3.309 -27.233 -14.538 1.00 85.06 84 ASN A CA 1
ATOM 666 C C . ASN A 1 84 ? 2.119 -26.544 -13.843 1.00 85.06 84 ASN A C 1
ATOM 668 O O . ASN A 1 84 ? 1.056 -26.390 -14.442 1.00 85.06 84 ASN A O 1
ATOM 672 N N . ALA A 1 85 ? 2.310 -26.044 -12.618 1.00 86.62 85 ALA A N 1
ATOM 673 C CA . ALA A 1 85 ? 1.297 -25.267 -11.904 1.00 86.62 85 ALA A CA 1
ATOM 674 C C . ALA A 1 85 ? 0.976 -23.934 -12.613 1.00 86.62 85 ALA A C 1
ATOM 676 O O . ALA A 1 85 ? -0.193 -23.552 -12.713 1.00 86.62 85 ALA A O 1
ATOM 677 N N . GLU A 1 86 ? 1.984 -23.249 -13.167 1.00 87.62 86 GLU A N 1
ATOM 678 C CA . GLU A 1 86 ? 1.799 -22.065 -14.018 1.00 87.62 86 GLU A CA 1
ATOM 679 C C . GLU A 1 86 ? 0.993 -22.403 -15.291 1.00 87.62 86 GLU A C 1
ATOM 681 O O . GLU A 1 86 ? 0.057 -21.674 -15.633 1.00 87.62 86 GLU A O 1
ATOM 686 N N . ILE A 1 87 ? 1.286 -23.527 -15.959 1.00 85.00 87 ILE A N 1
ATOM 687 C CA . ILE A 1 87 ? 0.556 -24.016 -17.144 1.00 85.00 87 ILE A CA 1
ATOM 688 C C . ILE A 1 87 ? -0.909 -24.318 -16.805 1.00 85.00 87 ILE A C 1
ATOM 690 O O . ILE A 1 87 ? -1.797 -23.804 -17.485 1.00 85.00 87 ILE A O 1
ATOM 694 N N . VAL A 1 88 ? -1.187 -25.075 -15.737 1.00 87.56 88 VAL A N 1
ATOM 695 C CA . VAL A 1 88 ? -2.560 -25.394 -15.297 1.00 87.56 88 VAL A CA 1
ATOM 696 C C . VAL A 1 88 ? -3.323 -24.122 -14.905 1.00 87.56 88 VAL A C 1
ATOM 698 O O . VAL A 1 88 ? -4.461 -23.920 -15.334 1.00 87.56 88 VAL A O 1
ATOM 701 N N . SER A 1 89 ? -2.682 -23.206 -14.169 1.00 89.81 89 SER A N 1
ATOM 702 C CA . SER A 1 89 ? -3.256 -21.900 -13.814 1.00 89.81 89 SER A CA 1
ATOM 703 C C . SER A 1 89 ? -3.615 -21.073 -15.054 1.00 89.81 89 SER A C 1
ATOM 705 O O . SER A 1 89 ? -4.677 -20.450 -15.108 1.00 89.81 89 SER A O 1
ATOM 707 N N . ASN A 1 90 ? -2.753 -21.067 -16.072 1.00 86.38 90 ASN A N 1
ATOM 708 C CA . ASN A 1 90 ? -2.984 -20.319 -17.304 1.00 86.38 90 ASN A CA 1
ATOM 709 C C . ASN A 1 90 ? -4.025 -20.994 -18.212 1.00 86.38 90 ASN A C 1
ATOM 711 O O . ASN A 1 90 ? -4.851 -20.291 -18.790 1.00 86.38 90 ASN A O 1
ATOM 715 N N . ALA A 1 91 ? -4.081 -22.327 -18.262 1.00 85.88 91 ALA A N 1
ATOM 716 C CA . ALA A 1 91 ? -5.136 -23.067 -18.955 1.00 85.88 91 ALA A CA 1
ATOM 717 C C . ALA A 1 91 ? -6.529 -22.764 -18.368 1.00 85.88 91 ALA A C 1
ATOM 719 O O . ALA A 1 91 ? -7.469 -22.498 -19.119 1.00 85.88 91 ALA A O 1
ATOM 720 N N . ALA A 1 92 ? -6.653 -22.700 -17.037 1.00 87.25 92 ALA A N 1
ATOM 721 C CA . ALA A 1 92 ? -7.895 -22.308 -16.366 1.00 87.25 92 ALA A CA 1
ATOM 722 C C . ALA A 1 92 ? -8.309 -20.854 -16.688 1.00 87.25 92 ALA A C 1
ATOM 724 O O . ALA A 1 92 ? -9.483 -20.584 -16.964 1.00 87.25 92 ALA A O 1
ATOM 725 N N . LYS A 1 93 ? -7.352 -19.912 -16.732 1.00 87.81 93 LYS A N 1
ATOM 726 C CA . LYS A 1 93 ? -7.604 -18.518 -17.161 1.00 87.81 93 LYS A CA 1
ATOM 727 C C . LYS A 1 93 ? -8.082 -18.451 -18.614 1.00 87.81 93 LYS A C 1
ATOM 729 O O . LYS A 1 93 ? -9.048 -17.747 -18.897 1.00 87.81 93 LYS A O 1
ATOM 734 N N . VAL A 1 94 ? -7.461 -19.214 -19.518 1.00 88.88 94 VAL A N 1
ATOM 735 C CA . VAL A 1 94 ? -7.849 -19.285 -20.937 1.00 88.88 94 VAL A CA 1
ATOM 736 C C . VAL A 1 94 ? -9.243 -19.896 -21.108 1.00 88.88 94 VAL A C 1
ATOM 738 O O . VAL A 1 94 ? -10.055 -19.316 -21.824 1.00 88.88 94 VAL A O 1
ATOM 741 N N . GLN A 1 95 ? -9.586 -20.984 -20.405 1.00 88.44 95 GLN A N 1
ATOM 742 C CA . GLN A 1 95 ? -10.964 -21.504 -20.396 1.00 88.44 95 GLN A CA 1
ATOM 743 C C . GLN A 1 95 ? -11.978 -20.461 -19.903 1.00 88.44 95 GLN A C 1
ATOM 745 O O . GLN A 1 95 ? -13.065 -20.346 -20.468 1.00 88.44 95 GLN A O 1
ATOM 750 N N . THR A 1 96 ? -11.632 -19.694 -18.866 1.00 87.38 96 THR A N 1
ATOM 751 C CA . THR A 1 96 ? -12.519 -18.661 -18.309 1.00 87.38 96 THR A CA 1
ATOM 752 C C . THR A 1 96 ? -12.736 -17.520 -19.309 1.00 87.38 96 THR A C 1
ATOM 754 O O . THR A 1 96 ? -13.872 -17.115 -19.542 1.00 87.38 96 THR A O 1
ATOM 757 N N . ALA A 1 97 ? -11.672 -17.061 -19.975 1.00 83.50 97 ALA A N 1
ATOM 758 C CA . ALA A 1 97 ? -11.756 -16.054 -21.034 1.00 83.50 97 ALA A CA 1
ATOM 759 C C . ALA A 1 97 ? -12.552 -16.544 -22.261 1.00 83.50 97 ALA A C 1
ATOM 761 O O . ALA A 1 97 ? -13.325 -15.779 -22.835 1.00 83.50 97 ALA A O 1
ATOM 762 N N . LEU A 1 98 ? -12.417 -17.822 -22.639 1.00 87.00 98 LEU A N 1
ATOM 763 C CA . LEU A 1 98 ? -13.205 -18.432 -23.716 1.00 87.00 98 LEU A CA 1
ATOM 764 C C . LEU A 1 98 ? -14.700 -18.511 -23.371 1.00 87.00 98 LEU A C 1
ATOM 766 O O . LEU A 1 98 ? -15.526 -18.219 -24.234 1.00 87.00 98 LEU A O 1
ATOM 770 N N . LYS A 1 99 ? -15.061 -18.845 -22.122 1.00 89.69 99 LYS A N 1
ATOM 771 C CA . LYS A 1 99 ? -16.462 -18.827 -21.659 1.00 89.69 99 LYS A CA 1
ATOM 772 C C . LYS A 1 99 ? -17.061 -17.421 -21.727 1.00 89.69 99 LYS A C 1
ATOM 774 O O . LYS A 1 99 ? -18.096 -17.250 -22.365 1.00 89.69 99 LYS A O 1
ATOM 779 N N . LEU A 1 100 ? -16.365 -16.419 -21.183 1.00 86.88 100 LEU A N 1
ATOM 780 C CA . LEU A 1 100 ? -16.792 -15.016 -21.254 1.00 86.88 100 LEU A CA 1
ATOM 781 C C . LEU A 1 100 ? -16.962 -14.546 -22.708 1.00 86.88 100 LEU A C 1
ATOM 783 O O . LEU A 1 100 ? -17.999 -13.998 -23.061 1.00 86.88 100 LEU A O 1
ATOM 787 N N . SER A 1 101 ? -16.007 -14.854 -23.592 1.00 85.75 101 SER A N 1
ATOM 788 C CA . SER A 1 101 ? -16.111 -14.498 -25.014 1.00 85.75 101 SER A CA 1
ATOM 789 C C . SER A 1 101 ? -17.292 -15.186 -25.720 1.00 85.75 101 SER A C 1
ATOM 791 O O . SER A 1 101 ? -17.929 -14.591 -26.591 1.00 85.75 101 SER A O 1
ATOM 793 N N . GLN A 1 102 ? -17.638 -16.417 -25.331 1.00 90.25 102 GLN A N 1
ATOM 794 C CA . GLN A 1 102 ? -18.811 -17.124 -25.849 1.00 90.25 102 GLN A CA 1
ATOM 795 C C . GLN A 1 102 ? -20.131 -16.510 -25.341 1.00 90.25 102 GLN A C 1
ATOM 797 O O . GLN A 1 102 ? -21.104 -16.435 -26.096 1.00 90.25 102 GLN A O 1
ATOM 802 N N . GLU A 1 103 ? -20.167 -16.043 -24.092 1.00 90.06 103 GLU A N 1
ATOM 803 C CA . GLU A 1 103 ? -21.293 -15.314 -23.491 1.00 90.06 103 GLU A CA 1
ATOM 804 C C . GLU A 1 103 ? -21.480 -13.926 -24.133 1.00 90.06 103 GLU A C 1
ATOM 806 O O . GLU A 1 103 ? -22.604 -13.563 -24.500 1.00 90.06 103 GLU A O 1
ATOM 811 N N . ASP A 1 104 ? -20.389 -13.203 -24.402 1.00 88.69 104 ASP A N 1
ATOM 812 C CA . ASP A 1 104 ? -20.393 -11.953 -25.172 1.00 88.69 104 ASP A CA 1
ATOM 813 C C . ASP A 1 104 ? -20.946 -12.168 -26.588 1.00 88.69 104 ASP A C 1
ATOM 815 O O . ASP A 1 104 ? -21.833 -11.434 -27.028 1.00 88.69 104 ASP A O 1
ATOM 819 N N . GLN A 1 105 ? -20.494 -13.203 -27.308 1.00 87.38 105 GLN A N 1
ATOM 820 C CA . GLN A 1 105 ? -21.004 -13.517 -28.652 1.00 87.38 105 GLN A CA 1
ATOM 821 C C . GLN A 1 105 ? -22.498 -13.867 -28.645 1.00 87.38 105 GLN A C 1
ATOM 823 O O . GLN A 1 105 ? -23.237 -13.423 -29.529 1.00 87.38 105 GLN A O 1
ATOM 828 N N . ASN A 1 106 ? -22.975 -14.602 -27.635 1.00 90.50 106 ASN A N 1
ATOM 829 C CA . ASN A 1 106 ? -24.404 -14.878 -27.458 1.00 90.50 106 ASN A CA 1
ATOM 830 C C . ASN A 1 106 ? -25.204 -13.582 -27.222 1.00 90.50 106 ASN A C 1
ATOM 832 O O . ASN A 1 106 ? -26.272 -13.393 -27.811 1.00 90.50 106 ASN A O 1
ATOM 836 N N . THR A 1 107 ? -24.663 -12.663 -26.419 1.00 88.50 107 THR A N 1
ATOM 837 C CA . THR A 1 107 ? -25.278 -11.363 -26.106 1.00 88.50 107 THR A CA 1
ATOM 838 C C . THR A 1 107 ? -25.325 -10.455 -27.340 1.00 88.50 107 THR A C 1
ATOM 840 O O . THR A 1 107 ? -26.387 -9.938 -27.696 1.00 88.50 107 THR A O 1
ATOM 843 N N . ILE A 1 108 ? -24.216 -10.351 -28.080 1.00 88.50 108 ILE A N 1
ATOM 844 C CA . ILE A 1 108 ? -24.121 -9.648 -29.370 1.00 88.50 108 ILE A CA 1
ATOM 845 C C . ILE A 1 108 ? -25.119 -10.229 -30.385 1.00 88.50 108 ILE A C 1
ATOM 847 O O . ILE A 1 108 ? -25.750 -9.478 -31.132 1.00 88.50 108 ILE A O 1
ATOM 851 N N . ALA A 1 109 ? -25.307 -11.552 -30.412 1.00 88.75 109 ALA A N 1
ATOM 852 C CA . ALA A 1 109 ? -26.284 -12.202 -31.282 1.00 88.75 109 ALA A CA 1
ATOM 853 C C . ALA A 1 109 ? -27.747 -11.910 -30.889 1.00 88.75 109 ALA A C 1
ATOM 855 O O . ALA A 1 109 ? -28.604 -11.885 -31.776 1.00 88.75 109 ALA A O 1
ATOM 856 N N . SER A 1 110 ? -28.057 -11.656 -29.609 1.00 88.38 110 SER A N 1
ATOM 857 C CA . SER A 1 110 ? -29.386 -11.164 -29.204 1.00 88.38 110 SER A CA 1
ATOM 858 C C . SER A 1 110 ? -29.597 -9.720 -29.653 1.00 88.38 110 SER A C 1
ATOM 860 O O . SER A 1 110 ? -30.547 -9.436 -30.383 1.00 88.38 110 SER A O 1
ATOM 862 N N . LEU A 1 111 ? -28.652 -8.832 -29.328 1.00 85.25 111 LEU A N 1
ATOM 863 C CA . LEU A 1 111 ? -28.727 -7.408 -29.668 1.00 85.25 111 LEU A CA 1
ATOM 864 C C . LEU A 1 111 ? -28.837 -7.179 -31.185 1.00 85.25 111 LEU A C 1
ATOM 866 O O . LEU A 1 111 ? -29.635 -6.357 -31.628 1.00 85.25 111 LEU A O 1
ATOM 870 N N . LYS A 1 112 ? -28.128 -7.962 -32.012 1.00 87.25 112 LYS A N 1
ATOM 871 C CA . LYS A 1 112 ? -28.284 -7.924 -33.480 1.00 87.25 112 LYS A CA 1
ATOM 872 C C . LYS A 1 112 ? -29.704 -8.277 -33.939 1.00 87.25 112 LYS A C 1
ATOM 874 O O . LYS A 1 112 ? -30.241 -7.592 -34.804 1.00 87.25 112 LYS A O 1
ATOM 879 N N . ARG A 1 113 ? -30.350 -9.286 -33.338 1.00 90.38 113 ARG A N 1
ATOM 880 C CA . ARG A 1 113 ? -31.750 -9.650 -33.649 1.00 90.38 113 ARG A CA 1
ATOM 881 C C . ARG A 1 113 ? -32.745 -8.584 -33.192 1.00 90.38 113 ARG A C 1
ATOM 883 O O . ARG A 1 113 ? -33.792 -8.423 -33.814 1.00 90.38 113 ARG A O 1
ATOM 890 N N . GLU A 1 114 ? -32.451 -7.871 -32.111 1.00 85.19 114 GLU A N 1
ATOM 891 C CA . GLU A 1 114 ? -33.267 -6.747 -31.637 1.00 85.19 114 GLU A CA 1
ATOM 892 C C . GLU A 1 114 ? -33.131 -5.529 -32.559 1.00 85.19 114 GLU A C 1
ATOM 894 O O . GLU A 1 114 ? -34.144 -4.934 -32.926 1.00 85.19 114 GLU A O 1
ATOM 899 N N . ILE A 1 115 ? -31.920 -5.238 -33.047 1.00 84.06 115 ILE A N 1
ATOM 900 C CA . ILE A 1 115 ? -31.678 -4.224 -34.084 1.00 84.06 115 ILE A CA 1
ATOM 901 C C . ILE A 1 115 ? -32.403 -4.592 -35.389 1.00 84.06 115 ILE A C 1
ATOM 903 O O . ILE A 1 115 ? -33.110 -3.751 -35.937 1.00 84.06 115 ILE A O 1
ATOM 907 N N . GLU A 1 116 ? -32.327 -5.843 -35.861 1.00 88.56 116 GLU A N 1
ATOM 908 C CA . GLU A 1 116 ? -33.085 -6.292 -37.044 1.00 88.56 116 GLU A CA 1
ATOM 909 C C . GLU A 1 116 ? -34.607 -6.149 -36.878 1.00 88.56 116 GLU A C 1
ATOM 911 O O . GLU A 1 116 ? -35.302 -5.804 -37.835 1.00 88.56 116 GLU A O 1
ATOM 916 N N . LYS A 1 117 ? -35.146 -6.413 -35.678 1.00 88.44 117 LYS A N 1
ATOM 917 C CA . LYS A 1 117 ? -36.567 -6.178 -35.373 1.00 88.44 117 LYS A CA 1
ATOM 918 C C . LYS A 1 117 ? -36.901 -4.687 -35.404 1.00 88.44 117 LYS A C 1
ATOM 920 O O . LYS A 1 117 ? -37.928 -4.323 -35.967 1.00 88.44 117 LYS A O 1
ATOM 925 N N . ALA A 1 118 ? -36.052 -3.838 -34.825 1.00 79.75 118 ALA A N 1
ATOM 926 C CA . ALA A 1 118 ? -36.242 -2.390 -34.824 1.00 79.75 118 ALA A CA 1
ATOM 927 C C . ALA A 1 118 ? -36.242 -1.818 -36.252 1.00 79.75 118 ALA A C 1
ATOM 929 O O . ALA A 1 118 ? -37.167 -1.090 -36.604 1.00 79.75 118 ALA A O 1
ATOM 930 N N . TRP A 1 119 ? -35.286 -2.225 -37.093 1.00 84.56 119 TRP A N 1
ATOM 931 C CA . TRP A 1 119 ? -35.247 -1.865 -38.516 1.00 84.56 119 TRP A CA 1
ATOM 932 C C . TRP A 1 119 ? -36.523 -2.294 -39.246 1.00 84.56 119 TRP A C 1
ATOM 934 O O . TRP A 1 119 ? -37.212 -1.445 -39.798 1.00 84.56 119 TRP A O 1
ATOM 944 N N . LYS A 1 120 ? -36.936 -3.564 -39.128 1.00 88.31 120 LYS A N 1
ATOM 945 C CA . LYS A 1 120 ? -38.178 -4.056 -39.757 1.00 88.31 120 LYS A CA 1
ATOM 946 C C . LYS A 1 120 ? -39.440 -3.320 -39.284 1.00 88.31 120 LYS A C 1
ATOM 948 O O . LYS A 1 120 ? -40.398 -3.219 -40.046 1.00 88.31 120 LYS A O 1
ATOM 953 N N . MET A 1 121 ? -39.465 -2.792 -38.056 1.00 83.62 121 MET A N 1
ATOM 954 C CA . MET A 1 121 ? -40.562 -1.938 -37.577 1.00 83.62 121 MET A CA 1
ATOM 955 C C . MET A 1 121 ? -40.515 -0.518 -38.164 1.00 83.62 121 MET A C 1
ATOM 957 O O . MET A 1 121 ? -41.576 0.048 -38.420 1.00 83.62 121 MET A O 1
ATOM 961 N N . VAL A 1 122 ? -39.325 0.040 -38.412 1.00 83.19 122 VAL A N 1
ATOM 962 C CA . VAL A 1 122 ? -39.147 1.326 -39.112 1.00 83.19 122 VAL A CA 1
ATOM 963 C C . VAL A 1 122 ? -39.525 1.193 -40.590 1.00 83.19 122 VAL A C 1
ATOM 965 O O . VAL A 1 122 ? -40.343 1.977 -41.071 1.00 83.19 122 VAL A O 1
ATOM 968 N N . ASP A 1 123 ? -39.041 0.156 -41.277 1.00 84.81 123 ASP A N 1
ATOM 969 C CA . ASP A 1 123 ? -39.379 -0.136 -42.676 1.00 84.81 123 ASP A CA 1
ATOM 970 C C . ASP A 1 123 ? -40.899 -0.300 -42.849 1.00 84.81 123 ASP A C 1
ATOM 972 O O . ASP A 1 123 ? -41.522 0.381 -43.664 1.00 84.81 123 ASP A O 1
ATOM 976 N N . ALA A 1 124 ? -41.534 -1.115 -41.997 1.00 86.75 124 ALA A N 1
ATOM 977 C CA . ALA A 1 124 ? -42.985 -1.304 -41.990 1.00 86.75 124 ALA A CA 1
ATOM 978 C C . ALA A 1 124 ? -43.781 -0.060 -41.540 1.00 86.75 124 ALA A C 1
ATOM 980 O O . ALA A 1 124 ? -45.001 -0.021 -41.718 1.00 86.75 124 ALA A O 1
ATOM 981 N N . SER A 1 125 ? -43.131 0.946 -40.943 1.00 80.88 125 SER A N 1
ATOM 982 C CA . SER A 1 125 ? -43.739 2.249 -40.656 1.00 80.88 125 SER A CA 1
ATOM 983 C C . SER A 1 125 ? -43.674 3.162 -41.880 1.00 80.88 125 SER A C 1
ATOM 985 O O . SER A 1 125 ? -44.695 3.741 -42.250 1.00 80.88 125 SER A O 1
ATOM 987 N N . HIS A 1 126 ? -42.523 3.249 -42.552 1.00 80.94 126 HIS A N 1
ATOM 988 C CA . HIS A 1 126 ? -42.384 4.033 -43.782 1.00 80.94 126 HIS A CA 1
ATOM 989 C C . HIS A 1 126 ? -43.189 3.450 -44.949 1.00 80.94 126 HIS A C 1
ATOM 991 O O . HIS A 1 126 ? -43.758 4.212 -45.724 1.00 80.94 126 HIS A O 1
ATOM 997 N N . GLU A 1 127 ? -43.338 2.126 -45.050 1.00 85.56 127 GLU A N 1
ATOM 998 C CA . GLU A 1 127 ? -44.203 1.523 -46.070 1.00 85.56 127 GLU A CA 1
ATOM 999 C C . GLU A 1 127 ? -45.686 1.885 -45.848 1.00 85.56 127 GLU A C 1
ATOM 1001 O O . GLU A 1 127 ? -46.410 2.185 -46.797 1.00 85.56 127 GLU A O 1
ATOM 1006 N N . LYS A 1 128 ? -46.144 1.934 -44.588 1.00 84.94 128 LYS A N 1
ATOM 1007 C CA . LYS A 1 128 ? -47.495 2.419 -44.245 1.00 84.94 128 LYS A CA 1
ATOM 1008 C C . LYS A 1 128 ? -47.653 3.911 -44.529 1.00 84.94 128 LYS A C 1
ATOM 1010 O O . LYS A 1 128 ? -48.699 4.322 -45.021 1.00 84.94 128 LYS A O 1
ATOM 1015 N N . GLU A 1 129 ? -46.626 4.707 -44.246 1.00 80.81 129 GLU A N 1
ATOM 1016 C CA . GLU A 1 129 ? -46.596 6.142 -44.539 1.00 80.81 129 GLU A CA 1
ATOM 1017 C C . GLU A 1 129 ? -46.667 6.419 -46.052 1.00 80.81 129 GLU A C 1
ATOM 1019 O O . GLU A 1 129 ? -47.418 7.295 -46.479 1.00 80.81 129 GLU A O 1
ATOM 1024 N N . ALA A 1 130 ? -45.934 5.649 -46.864 1.00 82.62 130 ALA A N 1
ATOM 1025 C CA . ALA A 1 130 ? -45.968 5.718 -48.322 1.00 82.62 130 ALA A CA 1
ATOM 1026 C C . ALA A 1 130 ? -47.357 5.351 -48.864 1.00 82.62 130 ALA A C 1
ATOM 1028 O O . ALA A 1 130 ? -47.988 6.175 -49.521 1.00 82.62 130 ALA A O 1
ATOM 1029 N N . ARG A 1 131 ? -47.892 4.182 -48.478 1.00 84.81 131 ARG A N 1
ATOM 1030 C CA . ARG A 1 131 ? -49.246 3.746 -48.866 1.00 84.81 131 ARG A CA 1
ATOM 1031 C C . ARG A 1 131 ? -50.309 4.791 -48.502 1.00 84.81 131 ARG A C 1
ATOM 1033 O O . ARG A 1 131 ? -51.159 5.098 -49.328 1.00 84.81 131 ARG A O 1
ATOM 1040 N N . ALA A 1 132 ? -50.236 5.389 -47.308 1.00 78.12 132 ALA A N 1
ATOM 1041 C CA . ALA A 1 132 ? -51.162 6.444 -46.888 1.00 78.12 132 ALA A CA 1
ATOM 1042 C C . ALA A 1 132 ? -51.028 7.734 -47.723 1.00 78.12 132 ALA A C 1
ATOM 1044 O O . ALA A 1 132 ? -52.037 8.365 -48.041 1.00 78.12 132 ALA A O 1
ATOM 1045 N N . LYS A 1 133 ? -49.805 8.125 -48.112 1.00 81.25 133 LYS A N 1
ATOM 1046 C CA . LYS A 1 133 ? -49.571 9.250 -49.035 1.00 81.25 133 LYS A CA 1
ATOM 1047 C C . LYS A 1 133 ? -50.161 8.974 -50.419 1.00 81.25 133 LYS A C 1
ATOM 1049 O O . LYS A 1 133 ? -50.804 9.869 -50.967 1.00 81.25 133 LYS A O 1
ATOM 1054 N N . ASP A 1 134 ? -50.026 7.753 -50.930 1.00 83.62 134 ASP A N 1
ATOM 1055 C CA . ASP A 1 134 ? -50.614 7.343 -52.209 1.00 83.62 134 ASP A CA 1
ATOM 1056 C C . ASP A 1 134 ? -52.150 7.361 -52.159 1.00 83.62 134 ASP A C 1
ATOM 1058 O O . ASP A 1 134 ? -52.779 7.918 -53.058 1.00 83.62 134 ASP A O 1
ATOM 1062 N N . THR A 1 135 ? -52.771 6.866 -51.077 1.00 80.69 135 THR A N 1
ATOM 1063 C CA . THR A 1 135 ? -54.237 6.944 -50.898 1.00 80.69 135 THR A CA 1
ATOM 1064 C C . THR A 1 135 ? -54.721 8.397 -50.824 1.00 80.69 135 THR A C 1
ATOM 1066 O O . THR A 1 135 ? -55.720 8.753 -51.444 1.00 80.69 135 THR A O 1
ATOM 1069 N N . ILE A 1 136 ? -53.993 9.278 -50.125 1.00 76.81 136 ILE A N 1
ATOM 1070 C CA . ILE A 1 136 ? -54.290 10.722 -50.086 1.00 76.81 136 ILE A CA 1
ATOM 1071 C C . ILE A 1 136 ? -54.117 11.369 -51.473 1.00 76.81 136 ILE A C 1
ATOM 1073 O O . ILE A 1 136 ? -54.837 12.316 -51.797 1.00 76.81 136 ILE A O 1
ATOM 1077 N N . GLY A 1 137 ? -53.189 10.879 -52.299 1.00 78.56 137 GLY A N 1
ATOM 1078 C CA . GLY A 1 137 ? -53.043 11.282 -53.699 1.00 78.56 137 GLY A CA 1
ATOM 1079 C C . GLY A 1 137 ? -54.252 10.879 -54.546 1.00 78.56 137 GLY A C 1
ATOM 1080 O O . GLY A 1 137 ? -54.861 11.737 -55.185 1.00 78.56 137 GLY A O 1
ATOM 1081 N N . GLN A 1 138 ? -54.640 9.603 -54.482 1.00 79.69 138 GLN A N 1
ATOM 1082 C CA . GLN A 1 138 ? -55.785 9.036 -55.204 1.00 79.69 138 GLN A CA 1
ATOM 1083 C C . GLN A 1 138 ? -57.092 9.761 -54.855 1.00 79.69 138 GLN A C 1
ATOM 1085 O O . GLN A 1 138 ? -57.756 10.287 -55.750 1.00 79.69 138 GLN A O 1
ATOM 1090 N N . LEU A 1 139 ? -57.391 9.923 -53.562 1.00 74.56 139 LEU A N 1
ATOM 1091 C CA . LEU A 1 139 ? -58.582 10.638 -53.090 1.00 74.56 139 LEU A CA 1
ATOM 1092 C C . LEU A 1 139 ? -58.604 12.108 -53.547 1.00 74.56 139 LEU A C 1
ATOM 1094 O O . LEU A 1 139 ? -59.664 12.642 -53.861 1.00 74.56 139 LEU A O 1
ATOM 1098 N N . LYS A 1 140 ? -57.446 12.778 -53.649 1.00 75.56 140 LYS A N 1
ATOM 1099 C CA . LYS A 1 140 ? -57.372 14.139 -54.215 1.00 75.56 140 LYS A CA 1
ATOM 1100 C C . LYS A 1 140 ? -57.675 14.167 -55.713 1.00 75.56 140 LYS A C 1
ATOM 1102 O O . LYS A 1 140 ? -58.352 15.091 -56.162 1.00 75.56 140 LYS A O 1
ATOM 1107 N N . THR A 1 141 ? -57.213 13.179 -56.483 1.00 77.50 141 THR A N 1
ATOM 1108 C CA . THR A 1 141 ? -57.575 13.066 -57.905 1.00 77.50 141 THR A CA 1
ATOM 1109 C C . THR A 1 141 ? -59.044 12.698 -58.109 1.00 77.50 141 THR A C 1
ATOM 1111 O O . THR A 1 141 ? -59.675 13.249 -59.006 1.00 77.50 141 THR A O 1
ATOM 1114 N N . GLU A 1 142 ? -59.631 11.860 -57.252 1.00 77.44 142 GLU A N 1
ATOM 1115 C CA . GLU A 1 142 ? -61.068 11.560 -57.293 1.00 77.44 142 GLU A CA 1
ATOM 1116 C C . GLU A 1 142 ? -61.914 12.783 -56.943 1.00 77.44 142 GLU A C 1
ATOM 1118 O O . GLU A 1 142 ? -62.838 13.100 -57.686 1.00 77.44 142 GLU A O 1
ATOM 1123 N N . ILE A 1 143 ? -61.562 13.541 -55.898 1.00 72.50 143 ILE A N 1
ATOM 1124 C CA . ILE A 1 143 ? -62.245 14.800 -55.559 1.00 72.50 143 ILE A CA 1
ATOM 1125 C C . ILE A 1 143 ? -62.194 15.780 -56.742 1.00 72.50 143 ILE A C 1
ATOM 1127 O O . ILE A 1 143 ? -63.220 16.374 -57.078 1.00 72.50 143 ILE A O 1
ATOM 1131 N N . ALA A 1 144 ? -61.051 15.912 -57.425 1.00 68.50 144 ALA A N 1
ATOM 1132 C CA . ALA A 1 144 ? -60.922 16.765 -58.609 1.00 68.50 144 ALA A CA 1
ATOM 1133 C C . ALA A 1 144 ? -61.785 16.273 -59.790 1.00 68.50 144 ALA A C 1
ATOM 1135 O O . ALA A 1 144 ? -62.474 17.071 -60.429 1.00 68.50 144 ALA A O 1
ATOM 1136 N N . ASN A 1 145 ? -61.798 14.963 -60.051 1.00 69.62 145 ASN A N 1
ATOM 1137 C CA . ASN A 1 145 ? -62.596 14.359 -61.120 1.00 69.62 145 ASN A CA 1
ATOM 1138 C C . ASN A 1 145 ? -64.106 14.466 -60.850 1.00 69.62 145 ASN A C 1
ATOM 1140 O O . ASN A 1 145 ? -64.859 14.826 -61.752 1.00 69.62 145 ASN A O 1
ATOM 1144 N N . LEU A 1 146 ? -64.545 14.214 -59.613 1.00 62.12 146 LEU A N 1
ATOM 1145 C CA . LEU A 1 146 ? -65.944 14.331 -59.189 1.00 62.12 146 LEU A CA 1
ATOM 1146 C C . LEU A 1 146 ? -66.417 15.788 -59.200 1.00 62.12 146 LEU A C 1
ATOM 1148 O O . LEU A 1 146 ? -67.518 16.059 -59.672 1.00 62.12 146 LEU A O 1
ATOM 1152 N N . SER A 1 147 ? -65.565 16.735 -58.789 1.00 55.12 147 SER A N 1
ATOM 1153 C CA . SER A 1 147 ? -65.851 18.173 -58.926 1.00 55.12 147 SER A CA 1
ATOM 1154 C C . SER A 1 147 ? -66.118 18.549 -60.386 1.00 55.12 147 SER A C 1
ATOM 1156 O O . SER A 1 147 ? -67.087 19.246 -60.669 1.00 55.12 147 SER A O 1
ATOM 1158 N N . ARG A 1 148 ? -65.326 18.011 -61.327 1.00 57.34 148 ARG A N 1
ATOM 1159 C CA . ARG A 1 148 ? -65.517 18.243 -62.767 1.00 57.34 148 ARG A CA 1
ATOM 1160 C C . ARG A 1 148 ? -66.728 17.509 -63.360 1.00 57.34 148 ARG A C 1
ATOM 1162 O O . ARG A 1 148 ? -67.256 17.945 -64.377 1.00 57.34 148 ARG A O 1
ATOM 1169 N N . LEU A 1 149 ? -67.164 16.397 -62.762 1.00 53.91 149 LEU A N 1
ATOM 1170 C CA . LEU A 1 149 ? -68.356 15.662 -63.205 1.00 53.91 149 LEU A CA 1
ATOM 1171 C C . LEU A 1 149 ? -69.654 16.378 -62.794 1.00 53.91 149 LEU A C 1
ATOM 1173 O O . LEU A 1 149 ? -70.630 16.362 -63.537 1.00 53.91 149 LEU A O 1
ATOM 1177 N N . VAL A 1 150 ? -69.651 17.048 -61.637 1.00 51.81 150 VAL A N 1
ATOM 1178 C CA . VAL A 1 150 ? -70.801 17.816 -61.125 1.00 51.81 150 VAL A CA 1
ATOM 1179 C C . VAL A 1 150 ? -71.057 19.103 -61.930 1.00 51.81 150 VAL A C 1
ATOM 1181 O O . VAL A 1 150 ? -72.190 19.577 -61.969 1.00 51.81 150 VAL A O 1
ATOM 1184 N N . GLU A 1 151 ? -70.058 19.638 -62.641 1.00 48.91 151 GLU A N 1
ATOM 1185 C CA . GLU A 1 151 ? -70.219 20.807 -63.528 1.00 48.91 151 GLU A CA 1
ATOM 1186 C C . GLU A 1 151 ? -70.975 20.516 -64.845 1.00 48.91 151 GLU A C 1
ATOM 1188 O O . GLU A 1 151 ? -71.341 21.457 -65.550 1.00 48.91 151 GLU A O 1
ATOM 1193 N N . GLN A 1 152 ? -71.240 19.249 -65.200 1.00 37.66 152 GLN A N 1
ATOM 1194 C CA . GLN A 1 152 ? -71.917 18.870 -66.454 1.00 37.66 152 GLN A CA 1
ATOM 1195 C C . GLN A 1 152 ? -73.128 17.957 -66.204 1.00 37.66 152 GLN A C 1
ATOM 1197 O O . GLN A 1 152 ? -73.091 16.750 -66.436 1.00 37.66 152 GLN A O 1
ATOM 1202 N N . GLY A 1 153 ? -74.218 18.549 -65.708 1.00 36.66 153 GLY A N 1
ATOM 1203 C CA . GLY A 1 153 ? -75.443 17.830 -65.344 1.00 36.66 153 GLY A CA 1
ATOM 1204 C C . GLY A 1 153 ? -76.539 17.751 -66.421 1.00 36.66 153 GLY A C 1
ATOM 1205 O O . GLY A 1 153 ? -76.646 18.611 -67.290 1.00 36.66 153 GLY A O 1
ATOM 1206 N N . ALA A 1 154 ? -77.430 16.769 -66.214 1.00 35.97 154 ALA A N 1
ATOM 1207 C CA . ALA A 1 154 ? -78.755 16.551 -66.824 1.00 35.97 154 ALA A CA 1
ATOM 1208 C C . ALA A 1 154 ? -78.836 16.064 -68.292 1.00 35.97 154 ALA A C 1
ATOM 1210 O O . ALA A 1 154 ? -78.193 16.591 -69.192 1.00 35.97 154 ALA A O 1
ATOM 1211 N N . GLY A 1 155 ? -79.722 15.080 -68.537 1.00 36.12 155 GLY A N 1
ATOM 1212 C CA . GLY A 1 155 ? -80.010 14.572 -69.888 1.00 36.12 155 GLY A CA 1
ATOM 1213 C C . GLY A 1 155 ? -80.768 13.237 -69.981 1.00 36.12 155 GLY A C 1
ATOM 1214 O O . GLY A 1 155 ? -80.302 12.338 -70.672 1.00 36.12 155 GLY A O 1
ATOM 1215 N N . LEU A 1 156 ? -81.928 13.073 -69.324 1.00 34.88 156 LEU A N 1
ATOM 1216 C CA . LEU A 1 156 ? -82.824 11.940 -69.633 1.00 34.88 156 LEU A CA 1
ATOM 1217 C C . LEU A 1 156 ? -83.616 12.208 -70.925 1.00 34.88 156 LEU A C 1
ATOM 1219 O O . LEU A 1 156 ? -84.230 13.266 -71.032 1.00 34.88 156 LEU A O 1
ATOM 1223 N N . SER A 1 157 ? -83.700 11.219 -71.823 1.00 34.44 157 SER A N 1
ATOM 1224 C CA . SER A 1 157 ? -84.901 10.886 -72.623 1.00 34.44 157 SER A CA 1
ATOM 1225 C C . SER A 1 157 ? -84.622 9.602 -73.431 1.00 34.44 157 SER A C 1
ATOM 1227 O O . SER A 1 157 ? -83.783 9.609 -74.323 1.00 34.44 157 SER A O 1
ATOM 1229 N N . VAL A 1 158 ? -85.114 8.426 -73.032 1.00 35.78 158 VAL A N 1
ATOM 1230 C CA . VAL A 1 158 ? -86.480 7.919 -73.293 1.00 35.78 158 VAL A CA 1
ATOM 1231 C C . VAL A 1 158 ? -86.735 7.575 -74.773 1.00 35.78 158 VAL A C 1
ATOM 1233 O O . VAL A 1 158 ? -87.294 8.342 -75.549 1.00 35.78 158 VAL A O 1
ATOM 1236 N N . GLY A 1 159 ? -86.391 6.331 -75.121 1.00 42.25 159 GLY A N 1
ATOM 1237 C CA . GLY A 1 159 ? -87.167 5.499 -76.043 1.00 42.25 159 GLY A CA 1
ATOM 1238 C C . GLY A 1 159 ? -87.725 4.328 -75.234 1.00 42.25 159 GLY A C 1
ATOM 1239 O O . GLY A 1 159 ? -86.998 3.371 -74.984 1.00 42.25 159 GLY A O 1
ATOM 1240 N N . GLN A 1 160 ? -88.948 4.465 -74.713 1.00 49.53 160 GLN A N 1
ATOM 1241 C CA . GLN A 1 160 ? -89.541 3.576 -73.699 1.00 49.53 160 GLN A CA 1
ATOM 1242 C C . GLN A 1 160 ? -90.022 2.233 -74.271 1.00 49.53 160 GLN A C 1
ATOM 1244 O O . GLN A 1 160 ? -90.805 2.227 -75.211 1.00 49.53 160 GLN A O 1
ATOM 1249 N N . GLU A 1 161 ? -89.580 1.124 -73.666 1.00 47.22 161 GLU A N 1
ATOM 1250 C CA . GLU A 1 161 ? -90.431 0.053 -73.086 1.00 47.22 161 GLU A CA 1
ATOM 1251 C C . GLU A 1 161 ? -89.571 -1.147 -72.657 1.00 47.22 161 GLU A C 1
ATOM 1253 O O . GLU A 1 161 ? -89.576 -1.503 -71.481 1.00 47.22 161 GLU A O 1
ATOM 1258 N N . ASN A 1 162 ? -88.713 -1.682 -73.537 1.00 52.16 162 ASN A N 1
ATOM 1259 C CA . ASN A 1 162 ? -87.636 -2.600 -73.116 1.00 52.16 162 ASN A CA 1
ATOM 1260 C C . ASN A 1 162 ? -86.728 -1.906 -72.093 1.00 52.16 162 ASN A C 1
ATOM 1262 O O . ASN A 1 162 ? -86.504 -2.415 -70.998 1.00 52.16 162 ASN A O 1
ATOM 1266 N N . THR A 1 163 ? -86.366 -0.662 -72.406 1.00 53.25 163 THR A N 1
ATOM 1267 C CA . THR A 1 163 ? -85.720 0.292 -71.503 1.00 53.25 163 THR A CA 1
ATOM 1268 C C . THR A 1 163 ? -86.505 0.571 -70.227 1.00 53.25 163 THR A C 1
ATOM 1270 O O . THR A 1 163 ? -85.902 1.068 -69.299 1.00 53.25 163 THR A O 1
ATOM 1273 N N . VAL A 1 164 ? -87.809 0.288 -70.112 1.00 54.75 164 VAL A N 1
ATOM 1274 C CA . VAL A 1 164 ? -88.529 0.441 -68.832 1.00 54.75 164 VAL A CA 1
ATOM 1275 C C . VAL A 1 164 ? -88.286 -0.768 -67.935 1.00 54.75 164 VAL A C 1
ATOM 1277 O O . VAL A 1 164 ? -88.109 -0.587 -66.737 1.00 54.75 164 VAL A O 1
ATOM 1280 N N . ASN A 1 165 ? -88.190 -1.977 -68.493 1.00 60.91 165 ASN A N 1
ATOM 1281 C CA . ASN A 1 165 ? -87.769 -3.156 -67.732 1.00 60.91 165 ASN A CA 1
ATOM 1282 C C . ASN A 1 165 ? -86.267 -3.114 -67.412 1.00 60.91 165 ASN A C 1
ATOM 1284 O O . ASN A 1 165 ? -85.881 -3.412 -66.285 1.00 60.91 165 ASN A O 1
ATOM 1288 N N . GLU A 1 166 ? -85.429 -2.680 -68.358 1.00 65.75 166 GLU A N 1
ATOM 1289 C CA . GLU A 1 166 ? -83.999 -2.469 -68.113 1.00 65.75 166 GLU A CA 1
ATOM 1290 C C . GLU A 1 166 ? -83.757 -1.295 -67.157 1.00 65.75 166 GLU A C 1
ATOM 1292 O O . GLU A 1 166 ? -83.034 -1.500 -66.199 1.00 65.75 166 GLU A O 1
ATOM 1297 N N . LEU A 1 167 ? -84.439 -0.145 -67.269 1.00 62.72 167 LEU A N 1
ATOM 1298 C CA . LEU A 1 167 ? -84.342 0.931 -66.265 1.00 62.72 167 LEU A CA 1
ATOM 1299 C C . LEU A 1 167 ? -84.995 0.567 -64.928 1.00 62.72 167 LEU A C 1
ATOM 1301 O O . LEU A 1 167 ? -84.613 1.146 -63.922 1.00 62.72 167 LEU A O 1
ATOM 1305 N N . MET A 1 168 ? -85.965 -0.352 -64.863 1.00 70.25 168 MET A N 1
ATOM 1306 C CA . MET A 1 168 ? -86.458 -0.871 -63.578 1.00 70.25 168 MET A CA 1
ATOM 1307 C C . MET A 1 168 ? -85.431 -1.800 -62.933 1.00 70.25 168 MET A C 1
ATOM 1309 O O . MET A 1 168 ? -85.214 -1.693 -61.729 1.00 70.25 168 MET A O 1
ATOM 1313 N N . ARG A 1 169 ? -84.751 -2.641 -63.720 1.00 79.06 169 ARG A N 1
ATOM 1314 C CA . ARG A 1 169 ? -83.664 -3.495 -63.234 1.00 79.06 169 ARG A CA 1
ATOM 1315 C C . ARG A 1 169 ? -82.420 -2.680 -62.869 1.00 79.06 169 ARG A C 1
ATOM 1317 O O . ARG A 1 169 ? -81.934 -2.841 -61.762 1.00 79.06 169 ARG A O 1
ATOM 1324 N N . GLU A 1 170 ? -81.958 -1.769 -63.723 1.00 79.31 170 GLU A N 1
ATOM 1325 C CA . GLU A 1 170 ? -80.893 -0.805 -63.414 1.00 79.31 170 GLU A CA 1
ATOM 1326 C C . GLU A 1 170 ? -81.291 0.066 -62.226 1.00 79.31 170 GLU A C 1
ATOM 1328 O O . GLU A 1 170 ? -80.461 0.320 -61.370 1.00 79.31 170 GLU A O 1
ATOM 1333 N N . LYS A 1 171 ? -82.554 0.495 -62.097 1.00 78.50 171 LYS A N 1
ATOM 1334 C CA . LYS A 1 171 ? -83.015 1.187 -60.887 1.00 78.50 171 LYS A CA 1
ATOM 1335 C C . LYS A 1 171 ? -82.909 0.280 -59.671 1.00 78.50 171 LYS A C 1
ATOM 1337 O O . LYS A 1 171 ? -82.486 0.777 -58.641 1.00 78.50 171 LYS A O 1
ATOM 1342 N N . GLU A 1 172 ? -83.311 -0.986 -59.722 1.00 82.38 172 GLU A N 1
ATOM 1343 C CA . GLU A 1 172 ? -83.201 -1.905 -58.579 1.00 82.38 172 GLU A CA 1
ATOM 1344 C C . GLU A 1 172 ? -81.733 -2.199 -58.230 1.00 82.38 172 GLU A C 1
ATOM 1346 O O . GLU A 1 172 ? -81.368 -2.117 -57.059 1.00 82.38 172 GLU A O 1
ATOM 1351 N N . GLU A 1 173 ? -80.875 -2.406 -59.230 1.00 83.12 173 GLU A N 1
ATOM 1352 C CA . GLU A 1 173 ? -79.424 -2.569 -59.090 1.00 83.12 173 GLU A CA 1
ATOM 1353 C C . GLU A 1 173 ? -78.769 -1.301 -58.523 1.00 83.12 173 GLU A C 1
ATOM 1355 O O . GLU A 1 173 ? -78.120 -1.384 -57.489 1.00 83.12 173 GLU A O 1
ATOM 1360 N N . LEU A 1 174 ? -79.022 -0.117 -59.088 1.00 81.19 174 LEU A N 1
ATOM 1361 C CA . LEU A 1 174 ? -78.556 1.179 -58.573 1.00 81.19 174 LEU A CA 1
ATOM 1362 C C . LEU A 1 174 ? -79.184 1.532 -57.218 1.00 81.19 174 LEU A C 1
ATOM 1364 O O . LEU A 1 174 ? -78.569 2.240 -56.429 1.00 81.19 174 LEU A O 1
ATOM 1368 N N . THR A 1 175 ? -80.397 1.063 -56.910 1.00 81.94 175 THR A N 1
ATOM 1369 C CA . THR A 1 175 ? -81.032 1.267 -55.595 1.00 81.94 175 THR A CA 1
ATOM 1370 C C . THR A 1 175 ? -80.318 0.427 -54.548 1.00 81.94 175 THR A C 1
ATOM 1372 O O . THR A 1 175 ? -80.008 0.974 -53.491 1.00 81.94 175 THR A O 1
ATOM 1375 N N . ALA A 1 176 ? -80.013 -0.837 -54.857 1.00 85.81 176 ALA A N 1
ATOM 1376 C CA . ALA A 1 176 ? -79.262 -1.752 -54.004 1.00 85.81 176 ALA A CA 1
ATOM 1377 C C . ALA A 1 176 ? -77.776 -1.371 -53.897 1.00 85.81 176 ALA A C 1
ATOM 1379 O O . ALA A 1 176 ? -77.201 -1.461 -52.818 1.00 85.81 176 ALA A O 1
ATOM 1380 N N . GLU A 1 177 ? -77.160 -0.883 -54.974 1.00 84.06 177 GLU A N 1
ATOM 1381 C CA . GLU A 1 177 ? -75.790 -0.365 -54.982 1.00 84.06 177 GLU A CA 1
ATOM 1382 C C . GLU A 1 177 ? -75.704 0.948 -54.193 1.00 84.06 177 GLU A C 1
ATOM 1384 O O . GLU A 1 177 ? -74.776 1.133 -53.413 1.00 84.06 177 GLU A O 1
ATOM 1389 N N . ARG A 1 178 ? -76.716 1.821 -54.283 1.00 83.12 178 ARG A N 1
ATOM 1390 C CA . ARG A 1 178 ? -76.842 3.015 -53.433 1.00 83.12 178 ARG A CA 1
ATOM 1391 C C . ARG A 1 178 ? -77.133 2.657 -51.974 1.00 83.12 178 ARG A C 1
ATOM 1393 O O . ARG A 1 178 ? -76.608 3.342 -51.105 1.00 83.12 178 ARG A O 1
ATOM 1400 N N . ASP A 1 179 ? -77.912 1.613 -51.673 1.00 87.06 179 ASP A N 1
ATOM 1401 C CA . ASP A 1 179 ? -78.037 1.088 -50.300 1.00 87.06 179 ASP A CA 1
ATOM 1402 C C . ASP A 1 179 ? -76.685 0.557 -49.798 1.00 87.06 179 ASP A C 1
ATOM 1404 O O . ASP A 1 179 ? -76.228 0.980 -48.742 1.00 87.06 179 ASP A O 1
ATOM 1408 N N . ALA A 1 180 ? -75.980 -0.261 -50.585 1.00 87.69 180 ALA A N 1
ATOM 1409 C CA . ALA A 1 180 ? -74.666 -0.798 -50.233 1.00 87.69 180 ALA A CA 1
ATOM 1410 C C . ALA A 1 180 ? -73.598 0.300 -50.056 1.00 87.69 180 ALA A C 1
ATOM 1412 O O . ALA A 1 180 ? -72.803 0.239 -49.121 1.00 87.69 180 ALA A O 1
ATOM 1413 N N . GLN A 1 181 ? -73.601 1.339 -50.898 1.00 84.94 181 GLN A N 1
ATOM 1414 C CA . GLN A 1 181 ? -72.746 2.519 -50.737 1.00 84.94 181 GLN A CA 1
ATOM 1415 C C . GLN A 1 181 ? -73.147 3.348 -49.510 1.00 84.94 181 GLN A C 1
ATOM 1417 O O . GLN A 1 181 ? -72.272 3.868 -48.822 1.00 84.94 181 GLN A O 1
ATOM 1422 N N . VAL A 1 182 ? -74.440 3.462 -49.186 1.00 88.62 182 VAL A N 1
ATOM 1423 C CA . VAL A 1 182 ? -74.903 4.114 -47.949 1.00 88.62 182 VAL A CA 1
ATOM 1424 C C . VAL A 1 182 ? -74.450 3.327 -46.719 1.00 88.62 182 VAL A C 1
ATOM 1426 O O . VAL A 1 182 ? -73.898 3.937 -45.804 1.00 88.62 182 VAL A O 1
ATOM 1429 N N . ASP A 1 183 ? -74.582 2.001 -46.714 1.00 89.56 183 ASP A N 1
ATOM 1430 C CA . ASP A 1 183 ? -74.085 1.127 -45.647 1.00 89.56 183 ASP A CA 1
ATOM 1431 C C . ASP A 1 183 ? -72.558 1.207 -45.519 1.00 89.56 183 ASP A C 1
ATOM 1433 O O . ASP A 1 183 ? -72.042 1.357 -44.411 1.00 89.56 183 ASP A O 1
ATOM 1437 N N . GLN A 1 184 ? -71.820 1.210 -46.634 1.00 90.56 184 GLN A N 1
ATOM 1438 C CA . GLN A 1 184 ? -70.369 1.413 -46.641 1.00 90.56 184 GLN A CA 1
ATOM 1439 C C . GLN A 1 184 ? -69.991 2.802 -46.099 1.00 90.56 184 GLN A C 1
ATOM 1441 O O . GLN A 1 184 ? -69.054 2.925 -45.313 1.00 90.56 184 GLN A O 1
ATOM 1446 N N . ILE A 1 185 ? -70.744 3.854 -46.437 1.00 87.12 185 ILE A N 1
ATOM 1447 C CA . ILE A 1 185 ? -70.569 5.200 -45.872 1.00 87.12 185 ILE A CA 1
ATOM 1448 C C . ILE A 1 185 ? -70.895 5.216 -44.371 1.00 87.12 185 ILE A C 1
ATOM 1450 O O . ILE A 1 185 ? -70.212 5.915 -43.620 1.00 87.12 185 ILE A O 1
ATOM 1454 N N . MET A 1 186 ? -71.887 4.456 -43.893 1.00 90.94 186 MET A N 1
ATOM 1455 C CA . MET A 1 186 ? -72.165 4.321 -42.457 1.00 90.94 186 MET A CA 1
ATOM 1456 C C . MET A 1 186 ? -71.046 3.566 -41.727 1.00 90.94 186 MET A C 1
ATOM 1458 O O . MET A 1 186 ? -70.616 4.018 -40.664 1.00 90.94 186 MET A O 1
ATOM 1462 N N . GLN A 1 187 ? -70.521 2.484 -42.310 1.00 90.19 187 GLN A N 1
ATOM 1463 C CA . GLN A 1 187 ? -69.368 1.743 -41.788 1.00 90.19 187 GLN A CA 1
ATOM 1464 C C . GLN A 1 187 ? -68.129 2.644 -41.706 1.00 90.19 187 GLN A C 1
ATOM 1466 O O . GLN A 1 187 ? -67.603 2.846 -40.614 1.00 90.19 187 GLN A O 1
ATOM 1471 N N . LEU A 1 188 ? -67.740 3.297 -42.806 1.00 88.00 188 LEU A N 1
ATOM 1472 C CA . LEU A 1 188 ? -66.601 4.223 -42.848 1.00 88.00 188 LEU A CA 1
ATOM 1473 C C . LEU A 1 188 ? -66.768 5.405 -41.877 1.00 88.00 188 LEU A C 1
ATOM 1475 O O . LEU A 1 188 ? -65.808 5.812 -41.229 1.00 88.00 188 LEU A O 1
ATOM 1479 N N . ARG A 1 189 ? -67.983 5.949 -41.707 1.00 88.69 189 ARG A N 1
ATOM 1480 C CA . ARG A 1 189 ? -68.258 6.980 -40.685 1.00 88.69 189 ARG A CA 1
ATOM 1481 C C . ARG A 1 189 ? -68.098 6.444 -39.260 1.00 88.69 189 ARG A C 1
ATOM 1483 O O . ARG A 1 189 ? -67.607 7.177 -38.402 1.00 88.69 189 ARG A O 1
ATOM 1490 N N . SER A 1 190 ? -68.482 5.193 -39.012 1.00 91.06 190 SER A N 1
ATOM 1491 C CA . SER A 1 190 ? -68.287 4.518 -37.724 1.00 91.06 190 SER A CA 1
ATOM 1492 C C . SER A 1 190 ? -66.799 4.281 -37.435 1.00 91.06 190 SER A C 1
ATOM 1494 O O . SER A 1 190 ? -66.319 4.622 -36.355 1.00 91.06 190 SER A O 1
ATOM 1496 N N . GLU A 1 191 ? -66.036 3.808 -38.425 1.00 91.62 191 GLU A N 1
ATOM 1497 C CA . GLU A 1 191 ? -64.582 3.612 -38.341 1.00 91.62 191 GLU A CA 1
ATOM 1498 C C . GLU A 1 191 ? -63.833 4.932 -38.118 1.00 91.62 191 GLU A C 1
ATOM 1500 O O . GLU A 1 191 ? -62.989 5.022 -37.226 1.00 91.62 191 GLU A O 1
ATOM 1505 N N . ILE A 1 192 ? -64.192 5.995 -38.847 1.00 88.00 192 ILE A N 1
ATOM 1506 C CA . ILE A 1 192 ? -63.669 7.352 -38.621 1.00 88.00 192 ILE A CA 1
ATOM 1507 C C . ILE A 1 192 ? -63.997 7.822 -37.195 1.00 88.00 192 ILE A C 1
ATOM 1509 O O . ILE A 1 192 ? -63.127 8.367 -36.517 1.00 88.00 192 ILE A O 1
ATOM 1513 N N . GLY A 1 193 ? -65.215 7.574 -36.701 1.00 91.56 193 GLY A N 1
ATOM 1514 C CA . GLY A 1 193 ? -65.600 7.863 -35.317 1.00 91.56 193 GLY A CA 1
ATOM 1515 C C . GLY A 1 193 ? -64.742 7.113 -34.290 1.00 91.56 193 GLY A C 1
ATOM 1516 O O . GLY A 1 193 ? -64.231 7.724 -33.347 1.00 91.56 193 GLY A O 1
ATOM 1517 N N . ALA A 1 194 ? -64.519 5.814 -34.501 1.00 91.62 194 ALA A N 1
ATOM 1518 C CA . ALA A 1 194 ? -63.684 4.973 -33.648 1.00 91.62 194 ALA A CA 1
ATOM 1519 C C . ALA A 1 194 ? -62.209 5.411 -33.664 1.00 91.62 194 ALA A C 1
ATOM 1521 O O . ALA A 1 194 ? -61.585 5.518 -32.606 1.00 91.62 194 ALA A O 1
ATOM 1522 N N . HIS A 1 195 ? -61.652 5.738 -34.831 1.00 90.06 195 HIS A N 1
ATOM 1523 C CA . HIS A 1 195 ? -60.282 6.236 -34.948 1.00 90.06 195 HIS A CA 1
ATOM 1524 C C . HIS A 1 195 ? -60.110 7.636 -34.344 1.00 90.06 195 HIS A C 1
ATOM 1526 O O . HIS A 1 195 ? -59.116 7.876 -33.662 1.00 90.06 195 HIS A O 1
ATOM 1532 N N . LEU A 1 196 ? -61.084 8.541 -34.488 1.00 89.00 196 LEU A N 1
ATOM 1533 C CA . LEU A 1 196 ? -61.066 9.839 -33.799 1.00 89.00 196 LEU A CA 1
ATOM 1534 C C . LEU A 1 196 ? -61.144 9.682 -32.271 1.00 89.00 196 LEU A C 1
ATOM 1536 O O . LEU A 1 196 ? -60.479 10.425 -31.548 1.00 89.00 196 LEU A O 1
ATOM 1540 N N . ALA A 1 197 ? -61.895 8.698 -31.766 1.00 92.00 197 ALA A N 1
ATOM 1541 C CA . ALA A 1 197 ? -61.902 8.360 -30.343 1.00 92.00 197 ALA A CA 1
ATOM 1542 C C . ALA A 1 197 ? -60.545 7.792 -29.875 1.00 92.00 197 ALA A C 1
ATOM 1544 O O . ALA A 1 197 ? -60.032 8.218 -28.842 1.00 92.00 197 ALA A O 1
ATOM 1545 N N . GLN A 1 198 ? -59.920 6.901 -30.656 1.00 91.50 198 GLN A N 1
ATOM 1546 C CA . GLN A 1 198 ? -58.576 6.369 -30.378 1.00 91.50 198 GLN A CA 1
ATOM 1547 C C . GLN A 1 198 ? -57.488 7.454 -30.398 1.00 91.50 198 GLN A C 1
ATOM 1549 O O . GLN A 1 198 ? -56.590 7.429 -29.556 1.00 91.50 198 GLN A O 1
ATOM 1554 N N . ILE A 1 199 ? -57.562 8.411 -31.331 1.00 88.50 199 ILE A N 1
ATOM 1555 C CA . ILE A 1 199 ? -56.643 9.556 -31.402 1.00 88.50 199 ILE A CA 1
ATOM 1556 C C . ILE A 1 199 ? -56.779 10.407 -30.137 1.00 88.50 199 ILE A C 1
ATOM 1558 O O . ILE A 1 199 ? -55.783 10.611 -29.451 1.00 88.50 199 ILE A O 1
ATOM 1562 N N . ARG A 1 200 ? -58.005 10.805 -29.764 1.00 91.94 200 ARG A N 1
ATOM 1563 C CA . ARG A 1 200 ? -58.259 11.574 -28.531 1.00 91.94 200 ARG A CA 1
ATOM 1564 C C . ARG A 1 200 ? -57.783 10.840 -27.276 1.00 91.94 200 ARG A C 1
ATOM 1566 O O . ARG A 1 200 ? -57.169 11.461 -26.414 1.00 91.94 200 ARG A O 1
ATOM 1573 N N . GLY A 1 201 ? -58.006 9.525 -27.195 1.00 92.06 201 GLY A N 1
ATOM 1574 C CA . GLY A 1 201 ? -57.478 8.682 -26.118 1.00 92.06 201 GLY A CA 1
ATOM 1575 C C . GLY A 1 201 ? -55.956 8.801 -26.005 1.00 92.06 201 GLY A C 1
ATOM 1576 O O . GLY A 1 201 ? -55.446 9.230 -24.971 1.00 92.06 201 GLY A O 1
ATOM 1577 N N . ARG A 1 202 ? -55.235 8.559 -27.106 1.00 90.19 202 ARG A N 1
ATOM 1578 C CA . ARG A 1 202 ? -53.767 8.682 -27.160 1.00 90.19 202 ARG A CA 1
ATOM 1579 C C . ARG A 1 202 ? -53.254 10.099 -26.907 1.00 90.19 202 ARG A C 1
ATOM 1581 O O . ARG A 1 202 ? -52.170 10.261 -26.354 1.00 90.19 202 ARG A O 1
ATOM 1588 N N . GLU A 1 203 ? -54.004 11.132 -27.282 1.00 88.81 203 GLU A N 1
ATOM 1589 C CA . GLU A 1 203 ? -53.681 12.521 -26.941 1.00 88.81 203 GLU A CA 1
ATOM 1590 C C . GLU A 1 203 ? -53.804 12.772 -25.432 1.00 88.81 203 GLU A C 1
ATOM 1592 O O . GLU A 1 203 ? -52.909 13.390 -24.853 1.00 88.81 203 GLU A O 1
ATOM 1597 N N . THR A 1 204 ? -54.836 12.232 -24.770 1.00 93.12 204 THR A N 1
ATOM 1598 C CA . THR A 1 204 ? -54.965 12.312 -23.303 1.00 93.12 204 THR A CA 1
ATOM 1599 C C . THR A 1 204 ? -53.915 11.478 -22.562 1.00 93.12 204 THR A C 1
ATOM 1601 O O . THR A 1 204 ? -53.322 11.976 -21.607 1.00 93.12 204 THR A O 1
ATOM 1604 N N . GLU A 1 205 ? -53.594 10.269 -23.035 1.00 92.44 205 GLU A N 1
ATOM 1605 C CA . GLU A 1 205 ? -52.502 9.433 -22.505 1.00 92.44 205 GLU A CA 1
ATOM 1606 C C . GLU A 1 205 ? -51.145 10.145 -22.629 1.00 92.44 205 GLU A C 1
ATOM 1608 O O . GLU A 1 205 ? -50.374 10.207 -21.672 1.00 92.44 205 GLU A O 1
ATOM 1613 N N . LYS A 1 206 ? -50.868 10.751 -23.791 1.00 91.38 206 LYS A N 1
ATOM 1614 C CA . LYS A 1 206 ? -49.661 11.553 -24.034 1.00 91.38 206 LYS A CA 1
ATOM 1615 C C . LYS A 1 206 ? -49.598 12.782 -23.125 1.00 91.38 206 LYS A C 1
ATOM 1617 O O . LYS A 1 206 ? -48.518 13.112 -22.641 1.00 91.38 206 LYS A O 1
ATOM 1622 N N . ALA A 1 207 ? -50.720 13.466 -22.899 1.00 92.44 207 ALA A N 1
ATOM 1623 C CA . ALA A 1 207 ? -50.780 14.619 -22.003 1.00 92.44 207 ALA A CA 1
ATOM 1624 C C . ALA A 1 207 ? -50.502 14.222 -20.542 1.00 92.44 207 ALA A C 1
ATOM 1626 O O . ALA A 1 207 ? -49.704 14.885 -19.880 1.00 92.44 207 ALA A O 1
ATOM 1627 N N . ALA A 1 208 ? -51.083 13.111 -20.073 1.00 93.38 208 ALA A N 1
ATOM 1628 C CA . ALA A 1 208 ? -50.805 12.552 -18.750 1.00 93.38 208 ALA A CA 1
ATOM 1629 C C . ALA A 1 208 ? -49.324 12.162 -18.601 1.00 93.38 208 ALA A C 1
ATOM 1631 O O . ALA A 1 208 ? -48.647 12.659 -17.705 1.00 93.38 208 ALA A O 1
ATOM 1632 N N . ALA A 1 209 ? -48.775 11.395 -19.549 1.00 90.88 209 ALA A N 1
ATOM 1633 C CA . ALA A 1 209 ? -47.370 10.988 -19.527 1.00 90.88 209 ALA A CA 1
ATOM 1634 C C . ALA A 1 209 ? -46.392 12.182 -19.556 1.00 90.88 209 ALA A C 1
ATOM 1636 O O . ALA A 1 209 ? -45.327 12.127 -18.942 1.00 90.88 209 ALA A O 1
ATOM 1637 N N . LEU A 1 210 ? -46.735 13.284 -20.237 1.00 91.25 210 LEU A N 1
ATOM 1638 C CA . LEU A 1 210 ? -45.939 14.517 -20.209 1.00 91.25 210 LEU A CA 1
ATOM 1639 C C . LEU A 1 210 ? -45.996 15.223 -18.845 1.00 91.25 210 LEU A C 1
ATOM 1641 O O . LEU A 1 210 ? -44.964 15.725 -18.392 1.00 91.25 210 LEU A O 1
ATOM 1645 N N . ALA A 1 211 ? -47.155 15.230 -18.178 1.00 93.69 211 ALA A N 1
ATOM 1646 C CA . ALA A 1 211 ? -47.294 15.749 -16.818 1.00 93.69 211 ALA A CA 1
ATOM 1647 C C . ALA A 1 211 ? -46.506 14.898 -15.804 1.00 93.69 211 ALA A C 1
ATOM 1649 O O . ALA A 1 211 ? -45.747 15.452 -15.007 1.00 93.69 211 ALA A O 1
ATOM 1650 N N . ASP A 1 212 ? -46.584 13.568 -15.902 1.00 93.19 212 ASP A N 1
ATOM 1651 C CA . ASP A 1 212 ? -45.808 12.637 -15.072 1.00 93.19 212 ASP A CA 1
ATOM 1652 C C . ASP A 1 212 ? -44.298 12.831 -15.269 1.00 93.19 212 ASP A C 1
ATOM 1654 O O . ASP A 1 212 ? -43.544 12.934 -14.301 1.00 93.19 212 ASP A O 1
ATOM 1658 N N . ILE A 1 213 ? -43.836 12.975 -16.518 1.00 90.44 213 ILE A N 1
ATOM 1659 C CA . ILE A 1 213 ? -42.433 13.294 -16.834 1.00 90.44 213 ILE A CA 1
ATOM 1660 C C . ILE A 1 213 ? -42.002 14.627 -16.201 1.00 90.44 213 ILE A C 1
ATOM 1662 O O . ILE A 1 213 ? -40.841 14.761 -15.803 1.00 90.44 213 ILE A O 1
ATOM 1666 N N . GLN A 1 214 ? -42.891 15.618 -16.097 1.00 93.06 214 GLN A N 1
ATOM 1667 C CA . GLN A 1 214 ? -42.568 16.886 -15.445 1.00 93.06 214 GLN A CA 1
ATOM 1668 C C . GLN A 1 214 ? -42.523 16.756 -13.913 1.00 93.06 214 GLN A C 1
ATOM 1670 O O . GLN A 1 214 ? -41.532 17.171 -13.311 1.00 93.06 214 GLN A O 1
ATOM 1675 N N . ALA A 1 215 ? -43.491 16.080 -13.290 1.00 93.25 215 ALA A N 1
ATOM 1676 C CA . ALA A 1 215 ? -43.465 15.780 -11.856 1.00 93.25 215 ALA A CA 1
ATOM 1677 C C . ALA A 1 215 ? -42.230 14.940 -11.455 1.00 93.25 215 ALA A C 1
ATOM 1679 O O . ALA A 1 215 ? -41.597 15.183 -10.422 1.00 93.25 215 ALA A O 1
ATOM 1680 N N . LEU A 1 216 ? -41.815 13.995 -12.305 1.00 91.06 216 LEU A N 1
ATOM 1681 C CA . LEU A 1 216 ? -40.586 13.215 -12.128 1.00 91.06 216 LEU A CA 1
ATOM 1682 C C . LEU A 1 216 ? -39.317 14.075 -12.260 1.00 91.06 216 LEU A C 1
ATOM 1684 O O . LEU A 1 216 ? -38.364 13.873 -11.509 1.00 91.06 216 LEU A O 1
ATOM 1688 N N . LYS A 1 217 ? -39.291 15.078 -13.148 1.00 90.94 217 LYS A N 1
ATOM 1689 C CA . LYS A 1 217 ? -38.176 16.044 -13.229 1.00 90.94 217 LYS A CA 1
ATOM 1690 C C . LYS A 1 217 ? -38.091 16.928 -11.984 1.00 90.94 217 LYS A C 1
ATOM 1692 O O . LYS A 1 217 ? -36.993 17.146 -11.474 1.00 90.94 217 LYS A O 1
ATOM 1697 N N . GLU A 1 218 ? -39.222 17.412 -11.480 1.00 94.25 218 GLU A N 1
ATOM 1698 C CA . GLU A 1 218 ? -39.279 18.268 -10.288 1.00 94.25 218 GLU A CA 1
ATOM 1699 C C . GLU A 1 218 ? -38.881 17.497 -9.020 1.00 94.25 218 GLU A C 1
ATOM 1701 O O . GLU A 1 218 ? -38.034 17.956 -8.250 1.00 94.25 218 GLU A O 1
ATOM 1706 N N . THR A 1 219 ? -39.387 16.273 -8.837 1.00 93.00 219 THR A N 1
ATOM 1707 C CA . THR A 1 219 ? -38.969 15.397 -7.727 1.00 93.00 219 THR A CA 1
ATOM 1708 C C . THR A 1 219 ? -37.494 14.994 -7.820 1.00 93.00 219 THR A C 1
ATOM 1710 O O . THR A 1 219 ? -36.802 15.023 -6.802 1.00 93.00 219 THR A O 1
ATOM 1713 N N . LEU A 1 220 ? -36.963 14.705 -9.014 1.00 87.31 220 LEU A N 1
ATOM 1714 C CA . LEU A 1 220 ? -35.536 14.419 -9.221 1.00 87.31 220 LEU A CA 1
ATOM 1715 C C . LEU A 1 220 ? -34.647 15.646 -8.945 1.00 87.31 220 LEU A C 1
ATOM 1717 O O . LEU A 1 220 ? -33.566 15.500 -8.374 1.00 87.31 220 LEU A O 1
ATOM 1721 N N . SER A 1 221 ? -35.105 16.855 -9.287 1.00 93.94 221 SER A N 1
ATOM 1722 C CA . SER A 1 221 ? -34.436 18.114 -8.926 1.00 93.94 221 SER A CA 1
ATOM 1723 C C . SER A 1 221 ? -34.384 18.304 -7.404 1.00 93.94 221 SER A C 1
ATOM 1725 O O . SER A 1 221 ? -33.313 18.515 -6.832 1.00 93.94 221 SER A O 1
ATOM 1727 N N . ASN A 1 222 ? -35.520 18.114 -6.725 1.00 93.38 222 ASN A N 1
ATOM 1728 C CA . ASN A 1 222 ? -35.611 18.203 -5.267 1.00 93.38 222 ASN A CA 1
ATOM 1729 C C . ASN A 1 222 ? -34.725 17.160 -4.564 1.00 93.38 222 ASN A C 1
ATOM 1731 O O . ASN A 1 222 ? -34.017 17.507 -3.619 1.00 93.38 222 ASN A O 1
ATOM 1735 N N . ARG A 1 223 ? -34.679 15.912 -5.057 1.00 89.62 223 ARG A N 1
ATOM 1736 C CA . ARG A 1 223 ? -33.781 14.866 -4.532 1.00 89.62 223 ARG A CA 1
ATOM 1737 C C . ARG A 1 223 ? -32.299 15.199 -4.722 1.00 89.62 223 ARG A C 1
ATOM 1739 O O . ARG A 1 223 ? -31.516 14.926 -3.819 1.00 89.62 223 ARG A O 1
ATOM 1746 N N . LYS A 1 224 ? -31.901 15.836 -5.830 1.00 88.56 224 LYS A N 1
ATOM 1747 C CA . LYS A 1 224 ? -30.522 16.335 -6.003 1.00 88.56 224 LYS A CA 1
ATOM 1748 C C . LYS A 1 224 ? -30.183 17.439 -4.999 1.00 88.56 224 LYS A C 1
ATOM 1750 O O . LYS A 1 224 ? -29.139 17.377 -4.356 1.00 88.56 224 LYS A O 1
ATOM 1755 N N . ALA A 1 225 ? -31.081 18.406 -4.803 1.00 92.38 225 ALA A N 1
ATOM 1756 C CA . ALA A 1 225 ? -30.887 19.472 -3.819 1.00 92.38 225 ALA A CA 1
ATOM 1757 C C . ALA A 1 225 ? -30.835 18.944 -2.369 1.00 92.38 225 ALA A C 1
ATOM 1759 O O . ALA A 1 225 ? -30.093 19.470 -1.540 1.00 92.38 225 ALA A O 1
ATOM 1760 N N . GLU A 1 226 ? -31.596 17.894 -2.055 1.00 91.00 226 GLU A N 1
ATOM 1761 C CA . GLU A 1 226 ? -31.540 17.172 -0.779 1.00 91.00 226 GLU A CA 1
ATOM 1762 C C . GLU A 1 226 ? -30.214 16.407 -0.613 1.00 91.00 226 GLU A C 1
ATOM 1764 O O . GLU A 1 226 ? -29.547 16.559 0.412 1.00 91.00 226 GLU A O 1
ATOM 1769 N N . GLN A 1 227 ? -29.776 15.678 -1.645 1.00 89.44 227 GLN A N 1
ATOM 1770 C CA . GLN A 1 227 ? -28.493 14.970 -1.677 1.00 89.44 227 GLN A CA 1
ATOM 1771 C C . GLN A 1 227 ? -27.306 15.921 -1.465 1.00 89.44 227 GLN A C 1
ATOM 1773 O O . GLN A 1 227 ? -26.429 15.626 -0.656 1.00 89.44 227 GLN A O 1
ATOM 1778 N N . GLU A 1 228 ? -27.282 17.084 -2.125 1.00 91.25 228 GLU A N 1
ATOM 1779 C CA . GLU A 1 228 ? -26.238 18.095 -1.910 1.00 91.25 228 GLU A CA 1
ATOM 1780 C C . GLU A 1 228 ? -26.234 18.648 -0.477 1.00 91.25 228 GLU A C 1
ATOM 1782 O O . GLU A 1 228 ? -25.168 18.891 0.093 1.00 91.25 228 GLU A O 1
ATOM 1787 N N . ARG A 1 229 ? -27.412 18.855 0.128 1.00 91.94 229 ARG A N 1
ATOM 1788 C CA . ARG A 1 229 ? -27.526 19.340 1.513 1.00 91.94 229 ARG A CA 1
ATOM 1789 C C . ARG A 1 229 ? -26.996 18.312 2.507 1.00 91.94 229 ARG A C 1
ATOM 1791 O O . ARG A 1 229 ? -26.229 18.686 3.394 1.00 91.94 229 ARG A O 1
ATOM 1798 N N . GLU A 1 230 ? -27.356 17.041 2.341 1.00 86.44 230 GLU A N 1
ATOM 1799 C CA . GLU A 1 230 ? -26.854 15.954 3.186 1.00 86.44 230 GLU A CA 1
ATOM 1800 C C . GLU A 1 230 ? -25.370 15.657 2.940 1.00 86.44 230 GLU A C 1
ATOM 1802 O O . GLU A 1 230 ? -24.639 15.429 3.901 1.00 86.44 230 GLU A O 1
ATOM 1807 N N . GLN A 1 231 ? -24.858 15.786 1.711 1.00 88.19 231 GLN A N 1
ATOM 1808 C CA . GLN A 1 231 ? -23.416 15.710 1.459 1.00 88.19 231 GLN A CA 1
ATOM 1809 C C . GLN A 1 231 ? -22.659 16.827 2.201 1.00 88.19 231 GLN A C 1
ATOM 1811 O O . GLN A 1 231 ? -21.763 16.537 2.995 1.00 88.19 231 GLN A O 1
ATOM 1816 N N . ARG A 1 232 ? -23.080 18.094 2.062 1.00 91.50 232 ARG A N 1
ATOM 1817 C CA . ARG A 1 232 ? -22.484 19.229 2.799 1.00 91.50 232 ARG A CA 1
ATOM 1818 C C . ARG A 1 232 ? -22.702 19.147 4.316 1.00 91.50 232 ARG A C 1
ATOM 1820 O O . ARG A 1 232 ? -22.080 19.897 5.071 1.00 91.50 232 ARG A O 1
ATOM 1827 N N . ARG A 1 233 ? -23.626 18.312 4.802 1.00 91.00 233 ARG A N 1
ATOM 1828 C CA . ARG A 1 233 ? -23.825 18.011 6.232 1.00 91.00 233 ARG A CA 1
ATOM 1829 C C . ARG A 1 233 ? -22.861 16.918 6.689 1.00 91.00 233 ARG A C 1
ATOM 1831 O O . ARG A 1 233 ? -22.181 17.111 7.694 1.00 91.00 233 ARG A O 1
ATOM 1838 N N . ARG A 1 234 ? -22.738 15.832 5.919 1.00 90.44 234 ARG A N 1
ATOM 1839 C CA . ARG A 1 234 ? -21.755 14.764 6.125 1.00 90.44 234 ARG A CA 1
ATOM 1840 C C . ARG A 1 234 ? -20.337 15.321 6.167 1.00 90.44 234 ARG A C 1
ATOM 1842 O O . ARG A 1 234 ? -19.633 15.034 7.120 1.00 90.44 234 ARG A O 1
ATOM 1849 N N . GLU A 1 235 ? -19.935 16.145 5.203 1.00 90.50 235 GLU A N 1
ATOM 1850 C CA . GLU A 1 235 ? -18.584 16.730 5.137 1.00 90.50 235 GLU A CA 1
ATOM 1851 C C . GLU A 1 235 ? -18.230 17.542 6.399 1.00 90.50 235 GLU A C 1
ATOM 1853 O O . GLU A 1 235 ? -17.107 17.459 6.900 1.00 90.50 235 GLU A O 1
ATOM 1858 N N . ARG A 1 236 ? -19.202 18.271 6.971 1.00 92.19 236 ARG A N 1
ATOM 1859 C CA . ARG A 1 236 ? -19.036 18.984 8.251 1.00 92.19 236 ARG A CA 1
ATOM 1860 C C . ARG A 1 236 ? -18.914 18.025 9.435 1.00 92.19 236 ARG A C 1
ATOM 1862 O O . ARG A 1 236 ? -17.937 18.115 10.172 1.00 92.19 236 ARG A O 1
ATOM 1869 N N . LEU A 1 237 ? -19.831 17.066 9.565 1.00 88.06 237 LEU A N 1
ATOM 1870 C CA . LEU A 1 237 ? -19.798 16.053 10.630 1.00 88.06 237 LEU A CA 1
ATOM 1871 C C . LEU A 1 237 ? -18.545 15.161 10.557 1.00 88.06 237 LEU A C 1
ATOM 1873 O O . LEU A 1 237 ? -18.020 14.734 11.581 1.00 88.06 237 LEU A O 1
ATOM 1877 N N . GLU A 1 238 ? -18.035 14.887 9.356 1.00 89.62 238 GLU A N 1
ATOM 1878 C CA . GLU A 1 238 ? -16.825 14.099 9.119 1.00 89.62 238 GLU A CA 1
ATOM 1879 C C . GLU A 1 238 ? -15.567 14.884 9.529 1.00 89.62 238 GLU A C 1
ATOM 1881 O O . GLU A 1 238 ? -14.679 14.316 10.172 1.00 89.62 238 GLU A O 1
ATOM 1886 N N . LYS A 1 239 ? -15.537 16.206 9.285 1.00 92.50 239 LYS A N 1
ATOM 1887 C CA . LYS A 1 239 ? -14.514 17.109 9.834 1.00 92.50 239 LYS A CA 1
ATOM 1888 C C . LYS A 1 239 ? -14.591 17.200 11.362 1.00 92.50 239 LYS A C 1
ATOM 1890 O O . LYS A 1 239 ? -13.595 16.926 12.021 1.00 92.50 239 LYS A O 1
ATOM 1895 N N . GLU A 1 240 ? -15.758 17.498 11.931 1.00 90.50 240 GLU A N 1
ATOM 1896 C CA . GLU A 1 240 ? -15.967 17.555 13.389 1.00 90.50 240 GLU A CA 1
ATOM 1897 C C . GLU A 1 240 ? -15.559 16.232 14.061 1.00 90.50 240 GLU A C 1
ATOM 1899 O O . GLU A 1 240 ? -14.859 16.218 15.072 1.00 90.50 240 GLU A O 1
ATOM 1904 N N . SER A 1 241 ? -15.900 15.095 13.449 1.00 87.50 241 SER A N 1
ATOM 1905 C CA . SER A 1 241 ? -15.498 13.763 13.907 1.00 87.50 241 SER A CA 1
ATOM 1906 C C . SER A 1 241 ? -13.987 13.506 13.801 1.00 87.50 241 SER A C 1
ATOM 1908 O O . SER A 1 241 ? -13.453 12.715 14.584 1.00 87.50 241 SER A O 1
ATOM 1910 N N . LYS A 1 242 ? -13.279 14.136 12.855 1.00 91.62 242 LYS A N 1
ATOM 1911 C CA . LYS A 1 242 ? -11.811 14.087 12.750 1.00 91.62 242 LYS A CA 1
ATOM 1912 C C . LYS A 1 242 ? -11.153 14.963 13.817 1.00 91.62 242 LYS A C 1
ATOM 1914 O O . LYS A 1 242 ? -10.226 14.502 14.480 1.00 91.62 242 LYS A O 1
ATOM 1919 N N . ASP A 1 243 ? -11.674 16.167 14.033 1.00 91.00 243 ASP A N 1
ATOM 1920 C CA . ASP A 1 243 ? -11.168 17.117 15.026 1.00 91.00 243 ASP A CA 1
ATOM 1921 C C . ASP A 1 243 ? -11.366 16.565 16.456 1.00 91.00 243 ASP A C 1
ATOM 1923 O O . ASP A 1 243 ? -10.417 16.515 17.240 1.00 91.00 243 ASP A O 1
ATOM 1927 N N . ILE A 1 244 ? -12.544 16.001 16.762 1.00 90.44 244 ILE A N 1
ATOM 1928 C CA . ILE A 1 244 ? -12.813 15.283 18.024 1.00 90.44 244 ILE A CA 1
ATOM 1929 C C . ILE A 1 244 ? -11.892 14.064 18.182 1.00 90.44 244 ILE A C 1
ATOM 1931 O O . ILE A 1 244 ? -11.379 13.830 19.276 1.00 90.44 244 ILE A O 1
ATOM 1935 N N . ARG A 1 245 ? -11.633 13.291 17.115 1.00 87.56 245 ARG A N 1
ATOM 1936 C CA . ARG A 1 245 ? -10.682 12.163 17.170 1.00 87.56 245 ARG A CA 1
ATOM 1937 C C . ARG A 1 245 ? -9.257 12.623 17.479 1.00 87.56 245 ARG A C 1
ATOM 1939 O O . ARG A 1 245 ? -8.608 11.984 18.298 1.00 87.56 245 ARG A O 1
ATOM 1946 N N . SER A 1 246 ? -8.807 13.738 16.903 1.00 91.50 246 SER A N 1
ATOM 1947 C CA . SER A 1 246 ? -7.504 14.341 17.215 1.00 91.50 246 SER A CA 1
ATOM 1948 C C . SER A 1 246 ? -7.405 14.729 18.697 1.00 91.50 246 SER A C 1
ATOM 1950 O O . SER A 1 246 ? -6.478 14.313 19.392 1.00 91.50 246 SER A O 1
ATOM 1952 N N . VAL A 1 247 ? -8.421 15.425 19.227 1.00 91.69 247 VAL A N 1
ATOM 1953 C CA . VAL A 1 247 ? -8.490 15.788 20.654 1.00 91.69 247 VAL A CA 1
ATOM 1954 C C . VAL A 1 247 ? -8.519 14.547 21.554 1.00 91.69 247 VAL A C 1
ATOM 1956 O O . VAL A 1 247 ? -7.838 14.524 22.577 1.00 91.69 247 VAL A O 1
ATOM 1959 N N . MET A 1 248 ? -9.250 13.493 21.183 1.00 86.44 248 MET A N 1
ATOM 1960 C CA . MET A 1 248 ? -9.284 12.238 21.945 1.00 86.44 248 MET A CA 1
ATOM 1961 C C . MET A 1 248 ? -7.949 11.483 21.909 1.00 86.44 248 MET A C 1
ATOM 1963 O O . MET A 1 248 ? -7.546 10.939 22.934 1.00 86.44 248 MET A O 1
ATOM 1967 N N . GLU A 1 249 ? -7.233 11.470 20.781 1.00 90.62 249 GLU A N 1
ATOM 1968 C CA . GLU A 1 249 ? -5.896 10.867 20.695 1.00 90.62 249 GLU A CA 1
ATOM 1969 C C . GLU A 1 249 ? -4.864 11.675 21.511 1.00 90.62 249 GLU A C 1
ATOM 1971 O O . GLU A 1 249 ? -4.066 11.072 22.230 1.00 90.62 249 GLU A O 1
ATOM 1976 N N . MET A 1 250 ? -4.953 13.014 21.535 1.00 91.38 250 MET A N 1
ATOM 1977 C CA . MET A 1 250 ? -4.165 13.869 22.443 1.00 91.38 250 MET A CA 1
ATOM 1978 C C . MET A 1 250 ? -4.495 13.628 23.925 1.00 91.38 250 MET A C 1
ATOM 1980 O O . MET A 1 250 ? -3.593 13.460 24.744 1.00 91.38 250 MET A O 1
ATOM 1984 N N . ARG A 1 251 ? -5.778 13.554 24.304 1.00 89.94 251 ARG A N 1
ATOM 1985 C CA . ARG A 1 251 ? -6.162 13.238 25.692 1.00 89.94 251 ARG A CA 1
ATOM 1986 C C . ARG A 1 251 ? -5.755 11.818 26.091 1.00 89.94 251 ARG A C 1
ATOM 1988 O O . ARG A 1 251 ? -5.421 11.596 27.249 1.00 89.94 251 ARG A O 1
ATOM 1995 N N . ALA A 1 252 ? -5.719 10.867 25.158 1.00 87.88 252 ALA A N 1
ATOM 1996 C CA . ALA A 1 252 ? -5.238 9.513 25.421 1.00 87.88 252 ALA A CA 1
ATOM 1997 C C . ALA A 1 252 ? -3.715 9.450 25.650 1.00 87.88 252 ALA A C 1
ATOM 1999 O O . ALA A 1 252 ? -3.267 8.664 26.487 1.00 87.88 252 ALA A O 1
ATOM 2000 N N . THR A 1 253 ? -2.907 10.265 24.959 1.00 90.19 253 THR A N 1
ATOM 2001 C CA . THR A 1 253 ? -1.460 10.351 25.238 1.00 90.19 253 THR A CA 1
ATOM 2002 C C . THR A 1 253 ? -1.177 11.101 26.539 1.00 90.19 253 THR A C 1
ATOM 2004 O O . THR A 1 253 ? -0.366 10.625 27.333 1.00 90.19 253 THR A O 1
ATOM 2007 N N . GLU A 1 254 ? -1.902 12.186 26.832 1.00 90.12 254 GLU A N 1
ATOM 2008 C CA . GLU A 1 254 ? -1.860 12.853 28.143 1.00 90.12 254 GLU A CA 1
ATOM 2009 C C . GLU A 1 254 ? -2.243 11.903 29.288 1.00 90.12 254 GLU A C 1
ATOM 2011 O O . GLU A 1 254 ? -1.539 11.847 30.296 1.00 90.12 254 GLU A O 1
ATOM 2016 N N . LEU A 1 255 ? -3.322 11.123 29.140 1.00 87.88 255 LEU A N 1
ATOM 2017 C CA . LEU A 1 255 ? -3.758 10.153 30.150 1.00 87.88 255 LEU A CA 1
ATOM 2018 C C . LEU A 1 255 ? -2.722 9.049 30.374 1.00 87.88 255 LEU A C 1
ATOM 2020 O O . LEU A 1 255 ? -2.470 8.709 31.524 1.00 87.88 255 LEU A O 1
ATOM 2024 N N . LYS A 1 256 ? -2.068 8.540 29.320 1.00 90.00 256 LYS A N 1
ATOM 2025 C CA . LYS A 1 256 ? -0.961 7.574 29.456 1.00 90.00 256 LYS A CA 1
ATOM 2026 C C . LYS A 1 256 ? 0.266 8.176 30.142 1.00 90.00 256 LYS A C 1
ATOM 2028 O O . LYS A 1 256 ? 0.882 7.522 30.977 1.00 90.00 256 LYS A O 1
ATOM 2033 N N . ALA A 1 257 ? 0.610 9.428 29.837 1.00 89.94 257 ALA A N 1
ATOM 2034 C CA . ALA A 1 257 ? 1.687 10.129 30.534 1.00 89.94 257 ALA A CA 1
ATOM 2035 C C . ALA A 1 257 ? 1.347 10.345 32.022 1.00 89.94 257 ALA A C 1
ATOM 2037 O O . ALA A 1 257 ? 2.202 10.168 32.889 1.00 89.94 257 ALA A O 1
ATOM 2038 N N . ARG A 1 258 ? 0.083 10.667 32.332 1.00 88.69 258 ARG A N 1
ATOM 2039 C CA . ARG A 1 258 ? -0.416 10.803 33.707 1.00 88.69 258 ARG A CA 1
ATOM 2040 C C . ARG A 1 258 ? -0.512 9.471 34.449 1.00 88.69 258 ARG A C 1
ATOM 2042 O O . ARG A 1 258 ? -0.183 9.462 35.630 1.00 88.69 258 ARG A O 1
ATOM 2049 N N . SER A 1 259 ? -0.905 8.368 33.806 1.00 87.06 259 SER A N 1
ATOM 2050 C CA . SER A 1 259 ? -0.946 7.048 34.452 1.00 87.06 259 SER A CA 1
ATOM 2051 C C . SER A 1 259 ? 0.462 6.541 34.752 1.00 87.06 259 SER A C 1
ATOM 2053 O O . SER A 1 259 ? 0.729 6.184 35.891 1.00 87.06 259 SER A O 1
ATOM 2055 N N . ALA A 1 260 ? 1.403 6.658 33.809 1.00 88.62 260 ALA A N 1
ATOM 2056 C CA . ALA A 1 260 ? 2.810 6.334 34.051 1.00 88.62 260 ALA A CA 1
ATOM 2057 C C . ALA A 1 260 ? 3.431 7.214 35.158 1.00 88.62 260 ALA A C 1
ATOM 2059 O O . ALA A 1 260 ? 4.181 6.723 36.001 1.00 88.62 260 ALA A O 1
ATOM 2060 N N . GLN A 1 261 ? 3.083 8.509 35.214 1.00 89.44 261 GLN A N 1
ATOM 2061 C CA . GLN A 1 261 ? 3.476 9.389 36.323 1.00 89.44 261 GLN A CA 1
ATOM 2062 C C . GLN A 1 261 ? 2.856 8.942 37.660 1.00 89.44 261 GLN A C 1
ATOM 2064 O O . GLN A 1 261 ? 3.526 9.001 38.693 1.00 89.44 261 GLN A O 1
ATOM 2069 N N . LEU A 1 262 ? 1.600 8.486 37.653 1.00 88.25 262 LEU A N 1
ATOM 2070 C CA . LEU A 1 262 ? 0.899 8.000 38.839 1.00 88.25 262 LEU A CA 1
ATOM 2071 C C . LEU A 1 262 ? 1.493 6.673 39.334 1.00 88.25 262 LEU A C 1
ATOM 2073 O O . LEU A 1 262 ? 1.786 6.567 40.518 1.00 88.25 262 LEU A O 1
ATOM 2077 N N . GLU A 1 263 ? 1.766 5.715 38.451 1.00 88.62 263 GLU A N 1
ATOM 2078 C CA . GLU A 1 263 ? 2.432 4.435 38.743 1.00 88.62 263 GLU A CA 1
ATOM 2079 C C . GLU A 1 263 ? 3.849 4.649 39.301 1.00 88.62 263 GLU A C 1
ATOM 2081 O O . GLU A 1 263 ? 4.218 4.071 40.329 1.00 88.62 263 GLU A O 1
ATOM 2086 N N . ALA A 1 264 ? 4.623 5.560 38.699 1.00 89.12 264 ALA A N 1
ATOM 2087 C CA . ALA A 1 264 ? 5.930 5.974 39.211 1.00 89.12 264 ALA A CA 1
ATOM 2088 C C . ALA A 1 264 ? 5.834 6.669 40.584 1.00 89.12 264 ALA A C 1
ATOM 2090 O O . ALA A 1 264 ? 6.752 6.570 41.399 1.00 89.12 264 ALA A O 1
ATOM 2091 N N . SER A 1 265 ? 4.722 7.358 40.873 1.00 84.31 265 SER A N 1
ATOM 2092 C CA . SER A 1 265 ? 4.469 7.916 42.204 1.00 84.31 265 SER A CA 1
ATOM 2093 C C . SER A 1 265 ? 4.012 6.854 43.215 1.00 84.31 265 SER A C 1
ATOM 2095 O O . SER A 1 265 ? 4.496 6.877 44.345 1.00 84.31 265 SER A O 1
ATOM 2097 N N . SER A 1 266 ? 3.175 5.887 42.805 1.00 88.69 266 SER A N 1
ATOM 2098 C CA . SER A 1 266 ? 2.648 4.801 43.648 1.00 88.69 266 SER A CA 1
ATOM 2099 C C . SER A 1 266 ? 3.784 3.905 44.111 1.00 88.69 266 SER A C 1
ATOM 2101 O O . SER A 1 266 ? 4.042 3.823 45.310 1.00 88.69 266 SER A O 1
ATOM 2103 N N . SER A 1 267 ? 4.572 3.379 43.170 1.00 88.62 267 SER A N 1
ATOM 2104 C CA . SER A 1 267 ? 5.768 2.578 43.459 1.00 88.62 267 SER A CA 1
ATOM 2105 C C . SER A 1 267 ? 6.770 3.319 44.356 1.00 88.62 267 SER A C 1
ATOM 2107 O O . SER A 1 267 ? 7.312 2.739 45.298 1.00 88.62 267 SER A O 1
ATOM 2109 N N . LYS A 1 268 ? 6.962 4.633 44.162 1.00 88.12 268 LYS A N 1
ATOM 2110 C CA . LYS A 1 268 ? 7.774 5.459 45.071 1.00 88.12 268 LYS A CA 1
ATOM 2111 C C . LYS A 1 268 ? 7.158 5.583 46.471 1.00 88.12 268 LYS A C 1
ATOM 2113 O O . LYS A 1 268 ? 7.897 5.518 47.453 1.00 88.12 268 LYS A O 1
ATOM 2118 N N . THR A 1 269 ? 5.838 5.738 46.597 1.00 84.44 269 THR A N 1
ATOM 2119 C CA . THR A 1 269 ? 5.159 5.734 47.906 1.00 84.44 269 THR A CA 1
ATOM 2120 C C . THR A 1 269 ? 5.127 4.357 48.561 1.00 84.44 269 THR A C 1
ATOM 2122 O O . THR A 1 269 ? 5.222 4.286 49.778 1.00 84.44 269 THR A O 1
ATOM 2125 N N . GLU A 1 270 ? 5.076 3.264 47.802 1.00 88.38 270 GLU A N 1
ATOM 2126 C CA . GLU A 1 270 ? 5.164 1.887 48.302 1.00 88.38 270 GLU A CA 1
ATOM 2127 C C . GLU A 1 270 ? 6.556 1.607 48.875 1.00 88.38 270 GLU A C 1
ATOM 2129 O O . GLU A 1 270 ? 6.667 1.166 50.018 1.00 88.38 270 GLU A O 1
ATOM 2134 N N . VAL A 1 271 ? 7.622 1.975 48.153 1.00 89.31 271 VAL A N 1
ATOM 2135 C CA . VAL A 1 271 ? 9.009 1.897 48.647 1.00 89.31 271 VAL A CA 1
ATOM 2136 C C . VAL A 1 271 ? 9.209 2.771 49.891 1.00 89.31 271 VAL A C 1
ATOM 2138 O O . VAL A 1 271 ? 9.844 2.337 50.854 1.00 89.31 271 VAL A O 1
ATOM 2141 N N . LEU A 1 272 ? 8.637 3.982 49.925 1.00 85.25 272 LEU A N 1
ATOM 2142 C CA . LEU A 1 272 ? 8.672 4.843 51.114 1.00 85.25 272 LEU A CA 1
ATOM 2143 C C . LEU A 1 272 ? 7.858 4.268 52.285 1.00 85.25 272 LEU A C 1
ATOM 2145 O O . LEU A 1 272 ? 8.312 4.356 53.423 1.00 85.25 272 LEU A O 1
ATOM 2149 N N . ASN A 1 273 ? 6.702 3.653 52.032 1.00 86.06 273 ASN A N 1
ATOM 2150 C CA . ASN A 1 273 ? 5.854 3.036 53.054 1.00 86.06 273 ASN A CA 1
ATOM 2151 C C . ASN A 1 273 ? 6.495 1.775 53.642 1.00 86.06 273 ASN A C 1
ATOM 2153 O O . ASN A 1 273 ? 6.508 1.616 54.861 1.00 86.06 273 ASN A O 1
ATOM 2157 N N . GLU A 1 274 ? 7.072 0.905 52.812 1.00 87.38 274 GLU A N 1
ATOM 2158 C CA . GLU A 1 274 ? 7.797 -0.284 53.268 1.00 87.38 274 GLU A CA 1
ATOM 2159 C C . GLU A 1 274 ? 9.085 0.117 54.010 1.00 87.38 274 GLU A C 1
ATOM 2161 O O . GLU A 1 274 ? 9.357 -0.413 55.085 1.00 87.38 274 GLU A O 1
ATOM 2166 N N . SER A 1 275 ? 9.808 1.144 53.546 1.00 86.38 275 SER A N 1
ATOM 2167 C CA . SER A 1 275 ? 10.923 1.743 54.297 1.00 86.38 275 SER A CA 1
ATOM 2168 C C . SER A 1 275 ? 10.467 2.300 55.656 1.00 86.38 275 SER A C 1
ATOM 2170 O O . SER A 1 275 ? 11.037 1.955 56.690 1.00 86.38 275 SER A O 1
ATOM 2172 N N . MET A 1 276 ? 9.380 3.078 55.705 1.00 83.31 276 MET A N 1
ATOM 2173 C CA . MET A 1 276 ? 8.800 3.602 56.953 1.00 83.31 276 MET A CA 1
ATOM 2174 C C . MET A 1 276 ? 8.327 2.497 57.903 1.00 83.31 276 MET A C 1
ATOM 2176 O O . MET A 1 276 ? 8.484 2.621 59.115 1.00 83.31 276 MET A O 1
ATOM 2180 N N . LYS A 1 277 ? 7.775 1.403 57.378 1.00 88.56 277 LYS A N 1
ATOM 2181 C CA . LYS A 1 277 ? 7.359 0.214 58.135 1.00 88.56 277 LYS A CA 1
ATOM 2182 C C . LYS A 1 277 ? 8.566 -0.551 58.685 1.00 88.56 277 LYS A C 1
ATOM 2184 O O . LYS A 1 277 ? 8.542 -0.946 59.846 1.00 88.56 277 LYS A O 1
ATOM 2189 N N . GLN A 1 278 ? 9.645 -0.691 57.913 1.00 87.88 278 GLN A N 1
ATOM 2190 C CA . GLN A 1 278 ? 10.910 -1.268 58.382 1.00 87.88 278 GLN A CA 1
ATOM 2191 C C . GLN A 1 278 ? 11.588 -0.392 59.441 1.00 87.88 278 GLN A C 1
ATOM 2193 O O . GLN A 1 278 ? 12.108 -0.922 60.421 1.00 87.88 278 GLN A O 1
ATOM 2198 N N . GLN A 1 279 ? 11.550 0.936 59.293 1.00 84.31 279 GLN A N 1
ATOM 2199 C CA . GLN A 1 279 ? 12.048 1.855 60.319 1.00 84.31 279 GLN A CA 1
ATOM 2200 C C . GLN A 1 279 ? 11.183 1.800 61.583 1.00 84.31 279 GLN A C 1
ATOM 2202 O O . GLN A 1 279 ? 11.737 1.640 62.664 1.00 84.31 279 GLN A O 1
ATOM 2207 N N . LYS A 1 280 ? 9.845 1.806 61.475 1.00 86.12 280 LYS A N 1
ATOM 2208 C CA . LYS A 1 280 ? 8.949 1.571 62.623 1.00 86.12 280 LYS A CA 1
ATOM 2209 C C . LYS A 1 280 ? 9.259 0.244 63.316 1.00 86.12 280 LYS A C 1
ATOM 2211 O O . LYS A 1 280 ? 9.490 0.248 64.514 1.00 86.12 280 LYS A O 1
ATOM 2216 N N . ALA A 1 281 ? 9.403 -0.856 62.578 1.00 87.12 281 ALA A N 1
ATOM 2217 C CA . ALA A 1 281 ? 9.752 -2.157 63.151 1.00 87.12 281 ALA A CA 1
ATOM 2218 C C . ALA A 1 281 ? 11.142 -2.187 63.827 1.00 87.12 281 ALA A C 1
ATOM 2220 O O . ALA A 1 281 ? 11.341 -2.950 64.774 1.00 87.12 281 ALA A O 1
ATOM 2221 N N . LYS A 1 282 ? 12.104 -1.364 63.382 1.00 87.38 282 LYS A N 1
ATOM 2222 C CA . LYS A 1 282 ? 13.383 -1.148 64.085 1.00 87.38 282 LYS A CA 1
ATOM 2223 C C . LYS A 1 282 ? 13.189 -0.323 65.358 1.00 87.38 282 LYS A C 1
ATOM 2225 O O . LYS A 1 282 ? 13.696 -0.718 66.402 1.00 87.38 282 LYS A O 1
ATOM 2230 N N . THR A 1 283 ? 12.435 0.773 65.298 1.00 82.31 283 THR A N 1
ATOM 2231 C CA . THR A 1 283 ? 12.114 1.609 66.465 1.00 82.31 283 THR A CA 1
ATOM 2232 C C . THR A 1 283 ? 11.342 0.821 67.521 1.00 82.31 283 THR A C 1
ATOM 2234 O O . THR A 1 283 ? 11.707 0.872 68.687 1.00 82.31 283 THR A O 1
ATOM 2237 N N . ASP A 1 284 ? 10.358 0.011 67.130 1.00 86.88 284 ASP A N 1
ATOM 2238 C CA . ASP A 1 284 ? 9.585 -0.855 68.026 1.00 86.88 284 ASP A CA 1
ATOM 2239 C C . ASP A 1 284 ? 10.462 -1.930 68.687 1.00 86.88 284 ASP A C 1
ATOM 2241 O O . ASP A 1 284 ? 10.250 -2.264 69.853 1.00 86.88 284 ASP A O 1
ATOM 2245 N N . LYS A 1 285 ? 11.468 -2.466 67.977 1.00 88.31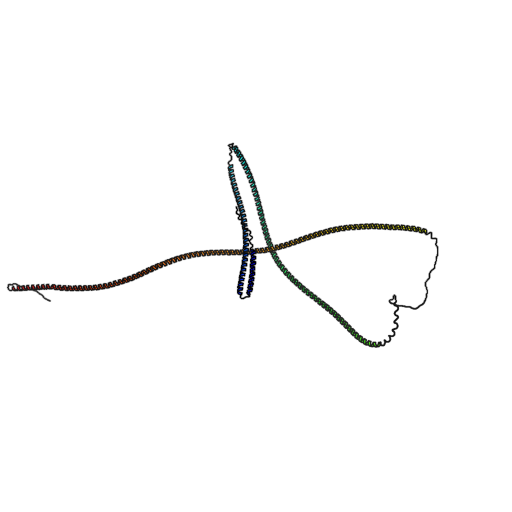 285 LYS A N 1
ATOM 2246 C CA . LYS A 1 285 ? 12.481 -3.351 68.578 1.00 88.31 285 LYS A CA 1
ATOM 2247 C C . LYS A 1 285 ? 13.341 -2.604 69.593 1.00 88.31 285 LYS A C 1
ATOM 2249 O O . LYS A 1 285 ? 13.422 -3.050 70.731 1.00 88.31 285 LYS A O 1
ATOM 2254 N N . MET A 1 286 ? 13.896 -1.449 69.225 1.00 84.25 286 MET A N 1
ATOM 2255 C CA . MET A 1 286 ? 14.718 -0.634 70.129 1.00 84.25 286 MET A CA 1
ATOM 2256 C C . MET A 1 286 ? 13.930 -0.144 71.355 1.00 84.25 286 MET A C 1
ATOM 2258 O O . MET A 1 286 ? 14.480 -0.104 72.449 1.00 84.25 286 MET A O 1
ATOM 2262 N N . LEU A 1 287 ? 12.634 0.161 71.216 1.00 84.50 287 LEU A N 1
ATOM 2263 C CA . LEU A 1 287 ? 11.745 0.489 72.336 1.00 84.50 287 LEU A CA 1
ATOM 2264 C C . LEU A 1 287 ? 11.515 -0.720 73.253 1.00 84.50 287 LEU A C 1
ATOM 2266 O O . LEU A 1 287 ? 11.633 -0.584 74.466 1.00 84.50 287 LEU A O 1
ATOM 2270 N N . ARG A 1 288 ? 11.271 -1.917 72.701 1.00 88.56 288 ARG A N 1
ATOM 2271 C CA . ARG A 1 288 ? 11.162 -3.153 73.503 1.00 88.56 288 ARG A CA 1
ATOM 2272 C C . ARG A 1 288 ? 12.471 -3.496 74.210 1.00 88.56 288 ARG A C 1
ATOM 2274 O O . ARG A 1 288 ? 12.440 -3.894 75.367 1.00 88.56 288 ARG A O 1
ATOM 2281 N N . GLU A 1 289 ? 13.612 -3.337 73.546 1.00 85.19 289 GLU A N 1
ATOM 2282 C CA . GLU A 1 289 ? 14.943 -3.548 74.129 1.00 85.19 289 GLU A CA 1
ATOM 2283 C C . GLU A 1 289 ? 15.242 -2.521 75.232 1.00 85.19 289 GLU A C 1
ATOM 2285 O O . GLU A 1 289 ? 15.754 -2.888 76.293 1.00 85.19 289 GLU A O 1
ATOM 2290 N N . LEU A 1 290 ? 14.847 -1.260 75.034 1.00 84.25 290 LEU A N 1
ATOM 2291 C CA . LEU A 1 290 ? 14.920 -0.199 76.036 1.00 84.25 290 LEU A CA 1
ATOM 2292 C C . LEU A 1 290 ? 14.029 -0.503 77.247 1.00 84.25 290 LEU A C 1
ATOM 2294 O O . LEU A 1 290 ? 14.503 -0.416 78.375 1.00 84.25 290 LEU A O 1
ATOM 2298 N N . ASP A 1 291 ? 12.771 -0.893 77.049 1.00 87.06 291 ASP A N 1
ATOM 2299 C CA . ASP A 1 291 ? 11.839 -1.188 78.144 1.00 87.06 291 ASP A CA 1
ATOM 2300 C C . ASP A 1 291 ? 12.197 -2.484 78.885 1.00 87.06 291 ASP A C 1
ATOM 2302 O O . ASP A 1 291 ? 12.086 -2.549 80.109 1.00 87.06 291 ASP A O 1
ATOM 2306 N N . LEU A 1 292 ? 12.736 -3.487 78.188 1.00 87.56 292 LEU A N 1
ATOM 2307 C CA . LEU A 1 292 ? 13.289 -4.692 78.810 1.00 87.56 292 LEU A CA 1
ATOM 2308 C C . LEU A 1 292 ? 14.578 -4.378 79.595 1.00 87.56 292 LEU A C 1
ATOM 2310 O O . LEU A 1 292 ? 14.832 -4.989 80.633 1.00 87.56 292 LEU A O 1
ATOM 2314 N N . SER A 1 293 ? 15.349 -3.374 79.163 1.00 81.75 293 SER A N 1
ATOM 2315 C CA . SER A 1 293 ? 16.506 -2.850 79.904 1.00 81.75 293 SER A CA 1
ATOM 2316 C C . SER A 1 293 ? 16.094 -2.012 81.119 1.00 81.75 293 SER A C 1
ATOM 2318 O O . SER A 1 293 ? 16.653 -2.217 82.193 1.00 81.75 293 SER A O 1
ATOM 2320 N N . LYS A 1 294 ? 15.063 -1.157 81.015 1.00 83.31 294 LYS A N 1
ATOM 2321 C CA . LYS A 1 294 ? 14.438 -0.474 82.167 1.00 83.31 294 LYS A CA 1
ATOM 2322 C C . LYS A 1 294 ? 13.883 -1.482 83.175 1.00 83.31 294 LYS A C 1
ATOM 2324 O O . LYS A 1 294 ? 14.071 -1.310 84.371 1.00 83.31 294 LYS A O 1
ATOM 2329 N N . GLY A 1 295 ? 13.241 -2.553 82.703 1.00 86.75 295 GLY A N 1
ATOM 2330 C CA . GLY A 1 295 ? 12.728 -3.628 83.552 1.00 86.75 295 GLY A CA 1
ATOM 2331 C C . GLY A 1 295 ? 13.835 -4.388 84.290 1.00 86.75 295 GLY A C 1
ATOM 2332 O O . GLY A 1 295 ? 13.667 -4.726 85.458 1.00 86.75 295 GLY A O 1
ATOM 2333 N N . ARG A 1 296 ? 14.990 -4.613 83.647 1.00 86.81 296 ARG A N 1
ATOM 2334 C CA . ARG A 1 296 ? 16.194 -5.151 84.309 1.00 86.81 296 ARG A CA 1
ATOM 2335 C C . ARG A 1 296 ? 16.779 -4.169 85.325 1.00 86.81 296 ARG A C 1
ATOM 2337 O O . ARG A 1 296 ? 17.100 -4.591 86.428 1.00 86.81 296 ARG A O 1
ATOM 2344 N N . LEU A 1 297 ? 16.880 -2.885 84.975 1.00 83.31 297 LEU A N 1
ATOM 2345 C CA . LEU A 1 297 ? 17.379 -1.837 85.869 1.00 83.31 297 LEU A CA 1
ATOM 2346 C C . LEU A 1 297 ? 16.500 -1.715 87.120 1.00 83.31 297 LEU A C 1
ATOM 2348 O O . LEU A 1 297 ? 17.009 -1.826 88.224 1.00 83.31 297 LEU A O 1
ATOM 2352 N N . SER A 1 298 ? 15.181 -1.606 86.952 1.00 86.94 298 SER A N 1
ATOM 2353 C CA . SER A 1 298 ? 14.224 -1.502 88.059 1.00 86.94 298 SER A CA 1
ATOM 2354 C C . SER A 1 298 ? 14.211 -2.746 88.959 1.00 86.94 298 SER A C 1
ATOM 2356 O O . SER A 1 298 ? 14.050 -2.621 90.172 1.00 86.94 298 SER A O 1
ATOM 2358 N N . LYS A 1 299 ? 14.451 -3.945 88.402 1.00 86.94 299 LYS A N 1
ATOM 2359 C CA . LYS A 1 299 ? 14.692 -5.153 89.208 1.00 86.94 299 LYS A CA 1
ATOM 2360 C C . LYS A 1 299 ? 15.992 -5.065 90.000 1.00 86.94 299 LYS A C 1
ATOM 2362 O O . LYS A 1 299 ? 15.953 -5.270 91.204 1.00 86.94 299 LYS A O 1
ATOM 2367 N N . ALA A 1 300 ? 17.103 -4.688 89.370 1.00 81.12 300 ALA A N 1
ATOM 2368 C CA . ALA A 1 300 ? 18.381 -4.515 90.060 1.00 81.12 300 ALA A CA 1
ATOM 2369 C C . ALA A 1 300 ? 18.323 -3.417 91.143 1.00 81.12 300 ALA A C 1
ATOM 2371 O O . ALA A 1 300 ? 18.927 -3.567 92.199 1.00 81.12 300 ALA A O 1
ATOM 2372 N N . GLU A 1 301 ? 17.561 -2.341 90.928 1.00 82.25 301 GLU A N 1
ATOM 2373 C CA . GLU A 1 301 ? 17.281 -1.302 91.929 1.00 82.25 301 GLU A CA 1
ATOM 2374 C C . GLU A 1 301 ? 16.444 -1.839 93.101 1.00 82.25 301 GLU A C 1
ATOM 2376 O O . GLU A 1 301 ? 16.728 -1.518 94.256 1.00 82.25 301 GLU A O 1
ATOM 2381 N N . ALA A 1 302 ? 15.432 -2.672 92.828 1.00 86.44 302 ALA A N 1
ATOM 2382 C CA . ALA A 1 302 ? 14.619 -3.316 93.857 1.00 86.44 302 ALA A CA 1
ATOM 2383 C C . ALA A 1 302 ? 15.430 -4.340 94.669 1.00 86.44 302 ALA A C 1
ATOM 2385 O O . ALA A 1 302 ? 15.418 -4.278 95.895 1.00 86.44 302 ALA A O 1
ATOM 2386 N N . GLU A 1 303 ? 16.189 -5.209 93.998 1.00 86.12 303 GLU A N 1
ATOM 2387 C CA . GLU A 1 303 ? 17.103 -6.188 94.599 1.00 86.12 303 GLU A CA 1
ATOM 2388 C C . GLU A 1 303 ? 18.186 -5.485 95.437 1.00 86.12 303 GLU A C 1
ATOM 2390 O O . GLU A 1 303 ? 18.428 -5.866 96.580 1.00 86.12 303 GLU A O 1
ATOM 2395 N N . LEU A 1 304 ? 18.787 -4.398 94.935 1.00 85.38 304 LEU A N 1
ATOM 2396 C CA . LEU A 1 304 ? 19.744 -3.582 95.690 1.00 85.38 304 LEU A CA 1
ATOM 2397 C C . LEU A 1 304 ? 19.097 -2.942 96.926 1.00 85.38 304 LEU A C 1
ATOM 2399 O O . LEU A 1 304 ? 19.699 -2.932 97.998 1.00 85.38 304 LEU A O 1
ATOM 2403 N N . LYS A 1 305 ? 17.871 -2.421 96.806 1.00 87.62 305 LYS A N 1
ATOM 2404 C CA . LYS A 1 305 ? 17.129 -1.823 97.926 1.00 87.62 305 LYS A CA 1
ATOM 2405 C C . LYS A 1 305 ? 16.736 -2.863 98.978 1.00 87.62 305 LYS A C 1
ATOM 2407 O O . LYS A 1 305 ? 16.821 -2.574 100.172 1.00 87.62 305 LYS A O 1
ATOM 2412 N N . GLU A 1 306 ? 16.357 -4.066 98.553 1.00 87.31 306 GLU A N 1
ATOM 2413 C CA . GLU A 1 306 ? 16.112 -5.209 99.432 1.00 87.31 306 GLU A CA 1
ATOM 2414 C C . GLU A 1 306 ? 17.399 -5.597 100.169 1.00 87.31 306 GLU A C 1
ATOM 2416 O O . GLU A 1 306 ? 17.412 -5.578 101.399 1.00 87.31 306 GLU A O 1
ATOM 2421 N N . GLN A 1 307 ? 18.508 -5.817 99.454 1.00 83.25 307 GLN A N 1
ATOM 2422 C CA . GLN A 1 307 ? 19.813 -6.126 100.052 1.00 83.25 307 GLN A CA 1
ATOM 2423 C C . GLN A 1 307 ? 20.290 -5.038 101.025 1.00 83.25 307 GLN A C 1
ATOM 2425 O O . GLN A 1 307 ? 20.779 -5.360 102.105 1.00 83.25 307 GLN A O 1
ATOM 2430 N N . LEU A 1 308 ? 20.098 -3.752 100.708 1.00 83.94 308 LEU A N 1
ATOM 2431 C CA . LEU A 1 308 ? 20.391 -2.648 101.630 1.00 83.94 308 LEU A CA 1
ATOM 2432 C C . LEU A 1 308 ? 19.527 -2.708 102.898 1.00 83.94 308 LEU A C 1
ATOM 2434 O O . LEU A 1 308 ? 20.051 -2.502 103.992 1.00 83.94 308 LEU A O 1
ATOM 2438 N N . SER A 1 309 ? 18.234 -3.032 102.785 1.00 87.12 309 SER A N 1
ATOM 2439 C CA . SER A 1 309 ? 17.353 -3.192 103.952 1.00 87.12 309 SER A CA 1
ATOM 2440 C C . SER A 1 309 ? 17.718 -4.413 104.809 1.00 87.12 309 SER A C 1
ATOM 2442 O O . SER A 1 309 ? 17.722 -4.328 106.036 1.00 87.12 309 SER A O 1
ATOM 2444 N N . LEU A 1 310 ? 18.112 -5.519 104.172 1.00 86.69 310 LEU A N 1
ATOM 2445 C CA . LEU A 1 310 ? 18.503 -6.772 104.818 1.00 86.69 310 LEU A CA 1
ATOM 2446 C C . LEU A 1 310 ? 19.856 -6.615 105.534 1.00 86.69 310 LEU A C 1
ATOM 2448 O O . LEU A 1 310 ? 20.019 -7.046 106.674 1.00 86.69 310 LEU A O 1
ATOM 2452 N N . ASN A 1 311 ? 20.800 -5.904 104.913 1.00 80.00 311 ASN A N 1
ATOM 2453 C CA . ASN A 1 311 ? 22.091 -5.560 105.506 1.00 80.00 311 ASN A CA 1
ATOM 2454 C C . ASN A 1 311 ? 21.937 -4.544 106.659 1.00 80.00 311 ASN A C 1
ATOM 2456 O O . ASN A 1 311 ? 22.571 -4.695 107.700 1.00 80.00 311 ASN A O 1
ATOM 2460 N N . ALA A 1 312 ? 21.026 -3.569 106.544 1.00 86.12 312 ALA A N 1
ATOM 2461 C CA . ALA A 1 312 ? 20.676 -2.674 107.652 1.00 86.12 312 ALA A CA 1
ATOM 2462 C C . ALA A 1 312 ? 20.046 -3.435 108.836 1.00 86.12 312 ALA A C 1
ATOM 2464 O O . ALA A 1 312 ? 20.443 -3.218 109.982 1.00 86.12 312 ALA A O 1
ATOM 2465 N N . ALA A 1 313 ? 19.137 -4.381 108.575 1.00 85.38 313 ALA A N 1
ATOM 2466 C CA . ALA A 1 313 ? 18.581 -5.255 109.608 1.00 85.38 313 ALA A CA 1
ATOM 2467 C C . ALA A 1 313 ? 19.684 -6.087 110.291 1.00 85.38 313 ALA A C 1
ATOM 2469 O O . ALA A 1 313 ? 19.797 -6.072 111.518 1.00 85.38 313 ALA A O 1
ATOM 2470 N N . LYS A 1 314 ? 20.578 -6.717 109.514 1.00 83.75 314 LYS A N 1
ATOM 2471 C CA . LYS A 1 314 ? 21.730 -7.468 110.043 1.00 83.75 314 LYS A CA 1
ATOM 2472 C C . LYS A 1 314 ? 22.738 -6.594 110.797 1.00 83.75 314 LYS A C 1
ATOM 2474 O O . LYS A 1 314 ? 23.387 -7.089 111.719 1.00 83.75 314 LYS A O 1
ATOM 2479 N N . LEU A 1 315 ? 22.848 -5.304 110.479 1.00 84.50 315 LEU A N 1
ATOM 2480 C CA . LEU A 1 315 ? 23.626 -4.350 111.272 1.00 84.50 315 LEU A CA 1
ATOM 2481 C C . LEU A 1 315 ? 22.965 -4.092 112.636 1.00 84.50 315 LEU A C 1
ATOM 2483 O O . LEU A 1 315 ? 23.655 -4.133 113.653 1.00 84.50 315 LEU A O 1
ATOM 2487 N N . THR A 1 316 ? 21.642 -3.890 112.683 1.00 86.00 316 THR A N 1
ATOM 2488 C CA . THR A 1 316 ? 20.916 -3.718 113.959 1.00 86.00 316 THR A CA 1
ATOM 2489 C C . THR A 1 316 ? 20.922 -4.984 114.821 1.00 86.00 316 THR A C 1
ATOM 2491 O O . THR A 1 316 ? 21.073 -4.892 116.036 1.00 86.00 316 THR A O 1
ATOM 2494 N N . GLU A 1 317 ? 20.862 -6.166 114.207 1.00 84.38 317 GLU A N 1
ATOM 2495 C CA . GLU A 1 317 ? 20.989 -7.466 114.878 1.00 84.38 317 GLU A CA 1
ATOM 2496 C C . GLU A 1 317 ? 22.388 -7.649 115.492 1.00 84.38 317 GLU A C 1
ATOM 2498 O O . GLU A 1 317 ? 22.505 -7.980 116.670 1.00 84.38 317 GLU A O 1
ATOM 2503 N N . ASN A 1 318 ? 23.456 -7.330 114.747 1.00 76.00 318 ASN A N 1
ATOM 2504 C CA . ASN A 1 318 ? 24.824 -7.321 115.282 1.00 76.00 318 ASN A CA 1
ATOM 2505 C C . ASN A 1 318 ? 25.002 -6.311 116.428 1.00 76.00 318 ASN A C 1
ATOM 2507 O O . ASN A 1 318 ? 25.699 -6.604 117.397 1.00 76.00 318 ASN A O 1
ATOM 2511 N N . GLN A 1 319 ? 24.377 -5.132 116.348 1.00 84.50 319 GLN A N 1
ATOM 2512 C CA . GLN A 1 319 ? 24.409 -4.150 117.436 1.00 84.50 319 GLN A CA 1
ATOM 2513 C C . GLN A 1 319 ? 23.675 -4.658 118.682 1.00 84.50 319 GLN A C 1
ATOM 2515 O O . GLN A 1 319 ? 24.208 -4.528 119.784 1.00 84.50 319 GLN A O 1
ATOM 2520 N N . ALA A 1 320 ? 22.505 -5.284 118.522 1.00 82.88 320 ALA A N 1
ATOM 2521 C CA . ALA A 1 320 ? 21.771 -5.898 119.626 1.00 82.88 320 ALA A CA 1
ATOM 2522 C C . ALA A 1 320 ? 22.613 -6.991 120.306 1.00 82.88 320 ALA A C 1
ATOM 2524 O O . ALA A 1 320 ? 22.896 -6.881 121.501 1.00 82.88 320 ALA A O 1
ATOM 2525 N N . LEU A 1 321 ? 23.121 -7.960 119.535 1.00 81.06 321 LEU A N 1
ATOM 2526 C CA . LEU A 1 321 ? 23.993 -9.032 120.032 1.00 81.06 321 LEU A CA 1
ATOM 2527 C C . LEU A 1 321 ? 25.242 -8.480 120.743 1.00 81.06 321 LEU A C 1
ATOM 2529 O O . LEU A 1 321 ? 25.566 -8.921 121.842 1.00 81.06 321 LEU A O 1
ATOM 2533 N N . ALA A 1 322 ? 25.894 -7.448 120.197 1.00 79.75 322 ALA A N 1
ATOM 2534 C CA . ALA A 1 322 ? 27.047 -6.806 120.834 1.00 79.75 322 ALA A CA 1
ATOM 2535 C C . ALA A 1 322 ? 26.707 -6.099 122.164 1.00 79.75 322 ALA A C 1
ATOM 2537 O O . ALA A 1 322 ? 27.573 -5.986 123.036 1.00 79.75 322 ALA A O 1
ATOM 2538 N N . THR A 1 323 ? 25.470 -5.623 122.358 1.00 83.50 323 THR A N 1
ATOM 2539 C CA . THR A 1 323 ? 25.009 -5.135 123.674 1.00 83.50 323 THR A CA 1
ATOM 2540 C C . THR A 1 323 ? 24.648 -6.268 124.635 1.00 83.50 323 THR A C 1
ATOM 2542 O O . THR A 1 323 ? 24.823 -6.110 125.842 1.00 83.50 323 THR A O 1
ATOM 2545 N N . GLU A 1 324 ? 24.197 -7.413 124.125 1.00 80.75 324 GLU A N 1
ATOM 2546 C CA . GLU A 1 324 ? 23.850 -8.590 124.924 1.00 80.75 324 GLU A CA 1
ATOM 2547 C C . GLU A 1 324 ? 25.098 -9.313 125.447 1.00 80.75 324 GLU A C 1
ATOM 2549 O O . GLU A 1 324 ? 25.186 -9.565 126.648 1.00 80.75 324 GLU A O 1
ATOM 2554 N N . THR A 1 325 ? 26.132 -9.510 124.617 1.00 71.62 325 THR A N 1
ATOM 2555 C CA . THR A 1 325 ? 27.443 -10.019 125.070 1.00 71.62 325 THR A CA 1
ATOM 2556 C C . THR A 1 325 ? 28.020 -9.158 126.199 1.00 71.62 325 THR A C 1
ATOM 2558 O O . THR A 1 325 ? 28.445 -9.692 127.218 1.00 71.62 325 THR A O 1
ATOM 2561 N N . ARG A 1 326 ? 27.933 -7.822 126.091 1.00 82.19 326 ARG A N 1
ATOM 2562 C CA . ARG A 1 326 ? 28.396 -6.895 127.145 1.00 82.19 326 ARG A CA 1
ATOM 2563 C C . ARG A 1 326 ? 27.631 -7.022 128.467 1.00 82.19 326 ARG A C 1
ATOM 2565 O O . ARG A 1 326 ? 28.216 -6.754 129.515 1.00 82.19 326 ARG A O 1
ATOM 2572 N N . LYS A 1 327 ? 26.348 -7.409 128.442 1.00 81.56 327 LYS A N 1
ATOM 2573 C CA . LYS A 1 327 ? 25.599 -7.743 129.667 1.00 81.56 327 LYS A CA 1
ATOM 2574 C C . LYS A 1 327 ? 26.105 -9.057 130.253 1.00 81.56 327 LYS A C 1
ATOM 2576 O O . LYS A 1 327 ? 26.483 -9.090 131.416 1.00 81.56 327 LYS A O 1
ATOM 2581 N N . ILE A 1 328 ? 26.216 -10.095 129.426 1.00 78.62 328 ILE A N 1
ATOM 2582 C CA . ILE A 1 328 ? 26.691 -11.421 129.843 1.00 78.62 328 ILE A CA 1
ATOM 2583 C C . ILE A 1 328 ? 28.101 -11.342 130.463 1.00 78.62 328 ILE A C 1
ATOM 2585 O O . ILE A 1 328 ? 28.334 -11.944 131.508 1.00 78.62 328 ILE A O 1
ATOM 2589 N N . ASP A 1 329 ? 29.015 -10.539 129.908 1.00 75.12 329 ASP A N 1
ATOM 2590 C CA . ASP A 1 329 ? 30.347 -10.294 130.488 1.00 75.12 329 ASP A CA 1
ATOM 2591 C C . ASP A 1 329 ? 30.285 -9.607 131.871 1.00 75.12 329 ASP A C 1
ATOM 2593 O O . ASP A 1 329 ? 31.031 -9.971 132.788 1.00 75.12 329 ASP A O 1
ATOM 2597 N N . SER A 1 330 ? 29.372 -8.642 132.054 1.00 79.75 330 SER A N 1
ATOM 2598 C CA . SER A 1 330 ? 29.076 -8.030 133.363 1.00 79.75 330 SER A CA 1
ATOM 2599 C C . SER A 1 330 ? 28.572 -9.075 134.358 1.00 79.75 330 SER A C 1
ATOM 2601 O O . SER A 1 330 ? 29.067 -9.162 135.484 1.00 79.75 330 SER A O 1
ATOM 2603 N N . ASP A 1 331 ? 27.618 -9.897 133.940 1.00 79.88 331 ASP A N 1
ATOM 2604 C CA . ASP A 1 331 ? 26.907 -10.813 134.825 1.00 79.88 331 ASP A CA 1
ATOM 2605 C C . ASP A 1 331 ? 27.810 -11.994 135.227 1.00 79.88 331 ASP A C 1
ATOM 2607 O O . ASP A 1 331 ? 27.834 -12.397 136.391 1.00 79.88 331 ASP A O 1
ATOM 2611 N N . ILE A 1 332 ? 28.685 -12.457 134.323 1.00 73.88 332 ILE A N 1
ATOM 2612 C CA . ILE A 1 332 ? 29.786 -13.387 134.631 1.00 73.88 332 ILE A CA 1
ATOM 2613 C C . ILE A 1 332 ? 30.752 -12.788 135.668 1.00 73.88 332 ILE A C 1
ATOM 2615 O O . ILE A 1 332 ? 31.239 -13.510 136.545 1.00 73.88 332 ILE A O 1
ATOM 2619 N N . SER A 1 333 ? 31.035 -11.483 135.604 1.00 76.12 333 SER A N 1
ATOM 2620 C CA . SER A 1 333 ? 31.880 -10.795 136.591 1.00 76.12 333 SER A CA 1
ATOM 2621 C C . SER A 1 333 ? 31.221 -10.748 137.978 1.00 76.12 333 SER A C 1
ATOM 2623 O O . SER A 1 333 ? 31.873 -11.033 138.988 1.00 76.12 333 SER A O 1
ATOM 2625 N N . GLN A 1 334 ? 29.911 -10.483 138.036 1.00 77.50 334 GLN A N 1
ATOM 2626 C CA . GLN A 1 334 ? 29.135 -10.483 139.282 1.00 77.50 334 GLN A CA 1
ATOM 2627 C C . GLN A 1 334 ? 29.041 -11.891 139.895 1.00 77.50 334 GLN A C 1
ATOM 2629 O O . GLN A 1 334 ? 29.425 -12.083 141.052 1.00 77.50 334 GLN A O 1
ATOM 2634 N N . LEU A 1 335 ? 28.661 -12.904 139.108 1.00 73.50 335 LEU A N 1
ATOM 2635 C CA . LEU A 1 335 ? 28.542 -14.298 139.561 1.00 73.50 335 LEU A CA 1
ATOM 2636 C C . LEU A 1 335 ? 29.863 -14.860 140.122 1.00 73.50 335 LEU A C 1
ATOM 2638 O O . LEU A 1 335 ? 29.854 -15.624 141.091 1.00 73.50 335 LEU A O 1
ATOM 2642 N N . ARG A 1 336 ? 31.021 -14.438 139.591 1.00 73.06 336 ARG A N 1
ATOM 2643 C CA . ARG A 1 336 ? 32.342 -14.788 140.155 1.00 73.06 336 ARG A CA 1
ATOM 2644 C C . ARG A 1 336 ? 32.550 -14.235 141.573 1.00 73.06 336 ARG A C 1
ATOM 2646 O O . ARG A 1 336 ? 33.142 -14.924 142.411 1.00 73.06 336 ARG A O 1
ATOM 2653 N N . GLN A 1 337 ? 32.043 -13.039 141.887 1.00 74.81 337 GLN A N 1
ATOM 2654 C CA . GLN A 1 337 ? 32.060 -12.533 143.266 1.00 74.81 337 GLN A CA 1
ATOM 2655 C C . GLN A 1 337 ? 31.101 -13.316 144.174 1.00 74.81 337 GLN A C 1
ATOM 2657 O O . GLN A 1 337 ? 31.442 -13.602 145.323 1.00 74.81 337 GLN A O 1
ATOM 2662 N N . GLU A 1 338 ? 29.927 -13.701 143.674 1.00 75.75 338 GLU A N 1
ATOM 2663 C CA . GLU A 1 338 ? 28.914 -14.401 144.471 1.00 75.75 338 GLU A CA 1
ATOM 2664 C C . GLU A 1 338 ? 29.309 -15.838 144.828 1.00 75.75 338 GLU A C 1
ATOM 2666 O O . GLU A 1 338 ? 29.178 -16.228 145.989 1.00 75.75 338 GLU A O 1
ATOM 2671 N N . ILE A 1 339 ? 29.913 -16.593 143.903 1.00 73.06 339 ILE A N 1
ATOM 2672 C CA . ILE A 1 339 ? 30.482 -17.930 144.177 1.00 73.06 339 ILE A CA 1
ATOM 2673 C C . ILE A 1 339 ? 31.504 -17.877 145.333 1.00 73.06 339 ILE A C 1
ATOM 2675 O O . ILE A 1 339 ? 31.546 -18.764 146.195 1.00 73.06 339 ILE A O 1
ATOM 2679 N N . THR A 1 340 ? 32.277 -16.789 145.408 1.00 71.69 340 THR A N 1
ATOM 2680 C CA . THR A 1 340 ? 33.280 -16.535 146.459 1.00 71.69 340 THR A CA 1
ATOM 2681 C C . THR A 1 340 ? 32.648 -16.203 147.826 1.00 71.69 340 THR A C 1
ATOM 2683 O O . THR A 1 340 ? 33.291 -16.353 148.869 1.00 71.69 340 THR A O 1
ATOM 2686 N N . ARG A 1 341 ? 31.374 -15.783 147.855 1.00 75.25 341 ARG A N 1
ATOM 2687 C CA . ARG A 1 341 ? 30.579 -15.596 149.085 1.00 75.25 341 ARG A CA 1
ATOM 2688 C C . ARG A 1 341 ? 29.844 -16.883 149.478 1.00 75.25 341 ARG A C 1
ATOM 2690 O O . ARG A 1 341 ? 29.916 -17.293 150.634 1.00 75.25 341 ARG A O 1
ATOM 2697 N N . ALA A 1 342 ? 29.193 -17.546 148.521 1.00 68.56 342 ALA A N 1
ATOM 2698 C CA . ALA A 1 342 ? 28.371 -18.738 148.749 1.00 68.56 342 ALA A CA 1
ATOM 2699 C C . ALA A 1 342 ? 29.170 -19.922 149.324 1.00 68.56 342 ALA A C 1
ATOM 2701 O O . ALA A 1 342 ? 28.700 -20.611 150.233 1.00 68.56 342 ALA A O 1
ATOM 2702 N N . THR A 1 343 ? 30.410 -20.119 148.862 1.00 68.94 343 THR A N 1
ATOM 2703 C CA . THR A 1 343 ? 31.321 -21.154 149.388 1.00 68.94 343 THR A CA 1
ATOM 2704 C C . THR A 1 343 ? 31.544 -21.036 150.899 1.00 68.94 343 THR A C 1
ATOM 2706 O O . THR A 1 343 ? 31.468 -22.046 151.593 1.00 68.94 343 THR A O 1
ATOM 2709 N N . LYS A 1 344 ? 31.702 -19.816 151.435 1.00 68.31 344 LYS A N 1
ATOM 2710 C CA . LYS A 1 344 ? 31.859 -19.574 152.885 1.00 68.31 344 LYS A CA 1
ATOM 2711 C C . LYS A 1 344 ? 30.590 -19.849 153.699 1.00 68.31 344 LYS A C 1
ATOM 2713 O O . LYS A 1 344 ? 30.679 -20.086 154.900 1.00 68.31 344 LYS A O 1
ATOM 2718 N N . MET A 1 345 ? 29.413 -19.805 153.072 1.00 69.00 345 MET A N 1
ATOM 2719 C CA . MET A 1 345 ? 28.123 -19.986 153.749 1.00 69.00 345 MET A CA 1
ATOM 2720 C C . MET A 1 345 ? 27.689 -21.460 153.814 1.00 69.00 345 MET A C 1
ATOM 2722 O O . MET A 1 345 ? 27.049 -21.874 154.783 1.00 69.00 345 MET A O 1
ATOM 2726 N N . LYS A 1 346 ? 28.082 -22.271 152.821 1.00 71.81 346 LYS A N 1
ATOM 2727 C CA . LYS A 1 346 ? 27.752 -23.705 152.727 1.00 71.81 346 LYS A CA 1
ATOM 2728 C C . LYS A 1 346 ? 28.216 -24.501 153.958 1.00 71.81 346 LYS A C 1
ATOM 2730 O O . LYS A 1 346 ? 27.451 -25.294 154.507 1.00 71.81 346 LYS A O 1
ATOM 2735 N N . ASP A 1 347 ? 29.443 -24.262 154.419 1.00 67.12 347 ASP A N 1
ATOM 2736 C CA . ASP A 1 347 ? 30.068 -25.056 155.488 1.00 67.12 347 ASP A CA 1
ATOM 2737 C C . ASP A 1 347 ? 29.453 -24.797 156.882 1.00 67.12 347 ASP A C 1
ATOM 2739 O O . ASP A 1 347 ? 29.590 -25.621 157.788 1.00 67.12 347 ASP A O 1
ATOM 2743 N N . ALA A 1 348 ? 28.704 -23.699 157.054 1.00 67.12 348 ALA A N 1
ATOM 2744 C CA . ALA A 1 348 ? 27.989 -23.392 158.294 1.00 67.12 348 ALA A CA 1
ATOM 2745 C C . ALA A 1 348 ? 26.674 -24.186 158.455 1.00 67.12 348 ALA A C 1
ATOM 2747 O O . ALA A 1 348 ? 26.296 -24.535 159.576 1.00 67.12 348 ALA A O 1
ATOM 2748 N N . MET A 1 349 ? 25.972 -24.492 157.356 1.00 65.81 349 MET A N 1
ATOM 2749 C CA . MET A 1 349 ? 24.641 -25.123 157.406 1.00 65.81 349 MET A CA 1
ATOM 2750 C C . MET A 1 349 ? 24.681 -26.635 157.670 1.00 65.81 349 MET A C 1
ATOM 2752 O O . MET A 1 349 ? 23.777 -27.170 158.315 1.00 65.81 349 MET A O 1
ATOM 2756 N N . LEU A 1 350 ? 25.751 -27.322 157.250 1.00 67.38 350 LEU A N 1
ATOM 2757 C CA . LEU A 1 350 ? 25.891 -28.785 157.346 1.00 67.38 350 LEU A CA 1
ATOM 2758 C C . LEU A 1 350 ? 25.791 -29.360 158.775 1.00 67.38 350 LEU A C 1
ATOM 2760 O O . LEU A 1 350 ? 25.548 -30.554 158.933 1.00 67.38 350 LEU A O 1
ATOM 2764 N N . LYS A 1 351 ? 25.935 -28.535 159.821 1.00 59.25 351 LYS A N 1
ATOM 2765 C CA . LYS A 1 351 ? 25.801 -28.969 161.224 1.00 59.25 351 LYS A CA 1
ATOM 2766 C C . LYS A 1 351 ? 24.362 -29.013 161.757 1.00 59.25 351 LYS A C 1
ATOM 2768 O O . LYS A 1 351 ? 24.149 -29.654 162.780 1.00 59.25 351 LYS A O 1
ATOM 2773 N N . LYS A 1 352 ? 23.380 -28.363 161.114 1.00 60.91 352 LYS A N 1
ATOM 2774 C CA . LYS A 1 352 ? 22.004 -28.257 161.655 1.00 60.91 352 LYS A CA 1
ATOM 2775 C C . LYS A 1 352 ? 21.038 -29.358 161.201 1.00 60.91 352 LYS A C 1
ATOM 2777 O O . LYS A 1 352 ? 20.036 -29.586 161.867 1.00 60.91 352 LYS A O 1
ATOM 2782 N N . LEU A 1 353 ? 21.321 -30.048 160.096 1.00 53.50 353 LEU A N 1
ATOM 2783 C CA . LEU A 1 353 ? 20.321 -30.868 159.392 1.00 53.50 353 LEU A CA 1
ATOM 2784 C C . LEU A 1 353 ? 20.023 -32.239 160.042 1.00 53.50 353 LEU A C 1
ATOM 2786 O O . LEU A 1 353 ? 19.123 -32.936 159.604 1.00 53.50 353 LEU A O 1
ATOM 2790 N N . LYS A 1 354 ? 20.734 -32.630 161.110 1.00 58.62 354 LYS A N 1
ATOM 2791 C CA . LYS A 1 354 ? 20.620 -33.959 161.753 1.00 58.62 354 LYS A CA 1
ATOM 2792 C C . LYS A 1 354 ? 19.457 -34.143 162.749 1.00 58.62 354 LYS A C 1
ATOM 2794 O O . LYS A 1 354 ? 19.402 -35.184 163.395 1.00 58.62 354 LYS A O 1
ATOM 2799 N N . VAL A 1 355 ? 18.583 -33.150 162.926 1.00 62.16 355 VAL A N 1
ATOM 2800 C CA . VAL A 1 355 ? 17.639 -33.093 164.069 1.00 62.16 355 VAL A CA 1
ATOM 2801 C C . VAL A 1 355 ? 16.161 -33.265 163.672 1.00 62.16 355 VAL A C 1
ATOM 2803 O O . VAL A 1 355 ? 15.338 -33.521 164.538 1.00 62.16 355 VAL A O 1
ATOM 2806 N N . ILE A 1 356 ? 15.803 -33.141 162.388 1.00 60.72 356 ILE A N 1
ATOM 2807 C CA . ILE A 1 356 ? 14.398 -32.946 161.961 1.00 60.72 356 ILE A CA 1
ATOM 2808 C C . ILE A 1 356 ? 13.717 -34.226 161.421 1.00 60.72 356 ILE A C 1
ATOM 2810 O O . ILE A 1 356 ? 12.492 -34.309 161.406 1.00 60.72 356 ILE A O 1
ATOM 2814 N N . ASP A 1 357 ? 14.467 -35.254 161.013 1.00 59.00 357 ASP A N 1
ATOM 2815 C CA . ASP A 1 357 ? 13.905 -36.423 160.304 1.00 59.00 357 ASP A CA 1
ATOM 2816 C C . ASP A 1 357 ? 13.044 -37.387 161.157 1.00 59.00 357 ASP A C 1
ATOM 2818 O O . ASP A 1 357 ? 12.404 -38.279 160.599 1.00 59.00 357 ASP A O 1
ATOM 2822 N N . SER A 1 358 ? 13.004 -37.250 162.488 1.00 55.38 358 SER A N 1
ATOM 2823 C CA . SER A 1 358 ? 12.441 -38.273 163.392 1.00 55.38 358 SER A CA 1
ATOM 2824 C C . SER A 1 358 ? 10.934 -38.193 163.685 1.00 55.38 358 SER A C 1
ATOM 2826 O O . SER A 1 358 ? 10.387 -39.151 164.221 1.00 55.38 358 SER A O 1
ATOM 2828 N N . GLU A 1 359 ? 10.244 -37.095 163.363 1.00 55.62 359 GLU A N 1
ATOM 2829 C CA . GLU A 1 359 ? 8.858 -36.848 163.834 1.00 55.62 359 GLU A CA 1
ATOM 2830 C C . GLU A 1 359 ? 7.764 -37.094 162.770 1.00 55.62 359 GLU A C 1
ATOM 2832 O O . GLU A 1 359 ? 6.571 -36.937 163.024 1.00 55.62 359 GLU A O 1
ATOM 2837 N N . ARG A 1 360 ? 8.153 -37.487 161.552 1.00 52.72 360 ARG A N 1
ATOM 2838 C CA . ARG A 1 360 ? 7.318 -37.396 160.338 1.00 52.72 360 ARG A CA 1
ATOM 2839 C C . ARG A 1 360 ? 6.239 -38.483 160.171 1.00 52.72 360 ARG A C 1
ATOM 2841 O O . ARG A 1 360 ? 5.272 -38.273 159.440 1.00 52.72 360 ARG A O 1
ATOM 2848 N N . ASP A 1 361 ? 6.402 -39.660 160.771 1.00 48.38 361 ASP A N 1
ATOM 2849 C CA . ASP A 1 361 ? 5.794 -40.892 160.227 1.00 48.38 361 ASP A CA 1
ATOM 2850 C C . ASP A 1 361 ? 4.424 -41.307 160.823 1.00 48.38 361 ASP A C 1
ATOM 2852 O O . ASP A 1 361 ? 3.890 -42.355 160.459 1.00 48.38 361 ASP A O 1
ATOM 2856 N N . ALA A 1 362 ? 3.810 -40.499 161.700 1.00 51.38 362 ALA A N 1
ATOM 2857 C CA . ALA A 1 362 ? 2.681 -40.943 162.535 1.00 51.38 362 ALA A CA 1
ATOM 2858 C C . ALA A 1 362 ? 1.260 -40.895 161.907 1.00 51.38 362 ALA A C 1
ATOM 2860 O O . ALA A 1 362 ? 0.507 -41.856 162.049 1.00 51.38 362 ALA A O 1
ATOM 2861 N N . VAL A 1 363 ? 0.844 -39.803 161.244 1.00 54.12 363 VAL A N 1
ATOM 2862 C CA . VAL A 1 363 ? -0.603 -39.453 161.100 1.00 54.12 363 VAL A CA 1
ATOM 2863 C C . VAL A 1 363 ? -1.134 -39.523 159.652 1.00 54.12 363 VAL A C 1
ATOM 2865 O O . VAL A 1 363 ? -1.855 -38.647 159.184 1.00 54.12 363 VAL A O 1
ATOM 2868 N N . LYS A 1 364 ? -0.746 -40.545 158.880 1.00 49.19 364 LYS A N 1
ATOM 2869 C CA . LYS A 1 364 ? -0.894 -40.540 157.404 1.00 49.19 364 LYS A CA 1
ATOM 2870 C C . LYS A 1 364 ? -2.023 -41.421 156.821 1.00 49.19 364 LYS A C 1
ATOM 2872 O O . LYS A 1 364 ? -1.861 -41.883 155.693 1.00 49.19 364 LYS A O 1
ATOM 2877 N N . ARG A 1 365 ? -3.105 -41.739 157.563 1.00 45.56 365 ARG A N 1
ATOM 2878 C CA . ARG A 1 365 ? -4.040 -42.835 157.170 1.00 45.56 365 ARG A CA 1
ATOM 2879 C C . ARG A 1 365 ? -5.571 -42.662 157.263 1.00 45.56 365 ARG A C 1
ATOM 2881 O O . ARG A 1 365 ? -6.244 -43.440 156.601 1.00 45.56 365 ARG A O 1
ATOM 2888 N N . GLU A 1 366 ? -6.165 -41.706 157.978 1.00 49.38 366 GLU A N 1
ATOM 2889 C CA . GLU A 1 366 ? -7.647 -41.649 158.128 1.00 49.38 366 GLU A CA 1
ATOM 2890 C C . GLU A 1 366 ? -8.376 -40.867 157.006 1.00 49.38 366 GLU A C 1
ATOM 2892 O O . GLU A 1 366 ? -9.213 -40.008 157.265 1.00 49.38 366 GLU A O 1
ATOM 2897 N N . ALA A 1 367 ? -8.040 -41.130 155.737 1.00 46.81 367 ALA A N 1
ATOM 2898 C CA . ALA A 1 367 ? -8.364 -40.239 154.609 1.00 46.81 367 ALA A CA 1
ATOM 2899 C C . ALA A 1 367 ? -9.365 -40.783 153.556 1.00 46.81 367 ALA A C 1
ATOM 2901 O O . ALA A 1 367 ? -9.437 -40.224 152.461 1.00 46.81 367 ALA A O 1
ATOM 2902 N N . GLU A 1 368 ? -10.115 -41.865 153.823 1.00 43.84 368 GLU A N 1
ATOM 2903 C CA . GLU A 1 368 ? -10.781 -42.638 152.746 1.00 43.84 368 GLU A CA 1
ATOM 2904 C C . GLU A 1 368 ? -12.326 -42.625 152.678 1.00 43.84 368 GLU A C 1
ATOM 2906 O O . GLU A 1 368 ? -12.869 -42.784 151.585 1.00 43.84 368 GLU A O 1
ATOM 2911 N N . THR A 1 369 ? -13.069 -42.463 153.779 1.00 37.50 369 THR A N 1
ATOM 2912 C CA . THR A 1 369 ? -14.380 -43.152 153.876 1.00 37.50 369 THR A CA 1
ATOM 2913 C C . THR A 1 369 ? -15.604 -42.498 153.205 1.00 37.50 369 THR A C 1
ATOM 2915 O O . THR A 1 369 ? -16.491 -43.236 152.778 1.00 37.50 369 THR A O 1
ATOM 2918 N N . ILE A 1 370 ? -15.729 -41.163 153.100 1.00 42.94 370 ILE A N 1
ATOM 2919 C CA . ILE A 1 370 ? -16.983 -40.528 152.614 1.00 42.94 370 ILE A CA 1
ATOM 2920 C C . ILE A 1 370 ? -16.752 -39.567 151.439 1.00 42.94 370 ILE A C 1
ATOM 2922 O O . ILE A 1 370 ? -16.399 -38.404 151.602 1.00 42.94 370 ILE A O 1
ATOM 2926 N N . ARG A 1 371 ? -17.066 -40.063 150.235 1.00 42.47 371 ARG A N 1
ATOM 2927 C CA . ARG A 1 371 ? -17.268 -39.291 148.989 1.00 42.47 371 ARG A CA 1
ATOM 2928 C C . ARG A 1 371 ? -18.683 -39.536 148.428 1.00 42.47 371 ARG A C 1
ATOM 2930 O O . ARG A 1 371 ? -18.877 -39.688 147.225 1.00 42.47 371 ARG A O 1
ATOM 2937 N N . GLY A 1 372 ? -19.654 -39.702 149.329 1.00 38.00 372 GLY A N 1
ATOM 2938 C CA . GLY A 1 372 ? -20.926 -40.382 149.070 1.00 38.00 372 GLY A CA 1
ATOM 2939 C C . GLY A 1 372 ? -22.158 -39.484 148.949 1.00 38.00 372 GLY A C 1
ATOM 2940 O O . GLY A 1 372 ? -23.015 -39.553 149.817 1.00 38.00 372 GLY A O 1
ATOM 2941 N N . GLN A 1 373 ? -22.287 -38.781 147.815 1.00 31.19 373 GLN A N 1
ATOM 2942 C CA . GLN A 1 373 ? -23.539 -38.177 147.303 1.00 31.19 373 GLN A CA 1
ATOM 2943 C C . GLN A 1 373 ? -24.126 -36.974 148.090 1.00 31.19 373 GLN A C 1
ATOM 2945 O O . GLN A 1 373 ? -23.800 -36.742 149.246 1.00 31.19 373 GLN A O 1
ATOM 2950 N N . GLY A 1 374 ? -24.988 -36.190 147.419 1.00 33.66 374 GLY A N 1
ATOM 2951 C CA . GLY A 1 374 ? -25.467 -34.870 147.879 1.00 33.66 374 GLY A CA 1
ATOM 2952 C C . GLY A 1 374 ? -24.469 -33.762 147.499 1.00 33.66 374 GLY A C 1
ATOM 2953 O O . GLY A 1 374 ? -23.312 -33.840 147.884 1.00 33.66 374 GLY A O 1
ATOM 2954 N N . ASN A 1 375 ? -24.755 -32.750 146.669 1.00 29.02 375 ASN A N 1
ATOM 2955 C CA . ASN A 1 375 ? -25.950 -31.901 146.552 1.00 29.02 375 ASN A CA 1
ATOM 2956 C C . ASN A 1 375 ? -26.438 -31.414 147.933 1.00 29.02 375 ASN A C 1
ATOM 2958 O O . ASN A 1 375 ? -26.871 -32.231 148.733 1.00 29.02 375 ASN A O 1
ATOM 2962 N N . SER A 1 376 ? -26.417 -30.116 148.251 1.00 28.88 376 SER A N 1
ATOM 2963 C CA . SER A 1 376 ? -26.220 -28.941 147.379 1.00 28.88 376 SER A CA 1
ATOM 2964 C C . SER A 1 376 ? -25.770 -27.706 148.158 1.00 28.88 376 SER A C 1
ATOM 2966 O O . SER A 1 376 ? -26.083 -27.615 149.335 1.00 28.88 376 SER A O 1
ATOM 2968 N N . LEU A 1 377 ? -25.201 -26.726 147.440 1.00 28.36 377 LEU A N 1
ATOM 2969 C CA . LEU A 1 377 ? -24.898 -25.365 147.906 1.00 28.36 377 LEU A CA 1
ATOM 2970 C C . LEU A 1 377 ? -23.926 -25.290 149.094 1.00 28.36 377 LEU A C 1
ATOM 2972 O O . LEU A 1 377 ? -24.318 -25.419 150.241 1.00 28.36 377 LEU A O 1
ATOM 2976 N N . GLU A 1 378 ? -22.679 -24.929 148.808 1.00 28.84 378 GLU A N 1
ATOM 2977 C CA . GLU A 1 378 ? -22.200 -23.592 149.176 1.00 28.84 378 GLU A CA 1
ATOM 2978 C C . GLU A 1 378 ? -20.894 -23.294 148.439 1.00 28.84 378 GLU A C 1
ATOM 2980 O O . GLU A 1 378 ? -19.962 -24.098 148.420 1.00 28.84 378 GLU A O 1
ATOM 2985 N N . ARG A 1 379 ? -20.840 -22.125 147.802 1.00 31.58 379 ARG A N 1
ATOM 2986 C CA . ARG A 1 379 ? -19.589 -21.529 147.358 1.00 31.58 379 ARG A CA 1
ATOM 2987 C C . ARG A 1 379 ? -19.376 -20.293 148.207 1.00 31.58 379 ARG A C 1
ATOM 2989 O O . ARG A 1 379 ? -20.075 -19.317 147.979 1.00 31.58 379 ARG A O 1
ATOM 2996 N N . GLU A 1 380 ? -18.406 -20.393 149.111 1.00 30.50 380 GLU A N 1
ATOM 2997 C CA . GLU A 1 380 ? -17.737 -19.282 149.800 1.00 30.50 380 GLU A CA 1
ATOM 2998 C C . GLU A 1 380 ? -18.716 -18.346 150.557 1.00 30.50 380 GLU A C 1
ATOM 3000 O O . GLU A 1 380 ? -19.392 -17.511 149.971 1.00 30.50 380 GLU A O 1
ATOM 3005 N N . VAL A 1 381 ? -18.910 -18.580 151.866 1.00 37.72 381 VAL A N 1
ATOM 3006 C CA . VAL A 1 381 ? -18.160 -17.881 152.944 1.00 37.72 381 VAL A CA 1
ATOM 3007 C C . VAL A 1 381 ? -18.619 -16.410 153.042 1.00 37.72 381 VAL A C 1
ATOM 3009 O O . VAL A 1 381 ? -18.588 -15.675 152.068 1.00 37.72 381 VAL A O 1
ATOM 3012 N N . GLU A 1 382 ? -19.120 -15.930 154.185 1.00 33.91 382 GLU A N 1
ATOM 3013 C CA . GLU A 1 382 ? -18.314 -15.723 155.398 1.00 33.91 382 GLU A CA 1
ATOM 3014 C C . GLU A 1 382 ? -19.176 -15.516 156.676 1.00 33.91 382 GLU A C 1
ATOM 3016 O O . GLU A 1 382 ? -20.284 -15.007 156.578 1.00 33.91 382 GLU A O 1
ATOM 3021 N N . VAL A 1 383 ? -18.627 -15.867 157.859 1.00 35.19 383 VAL A N 1
ATOM 3022 C CA . VAL A 1 383 ? -18.701 -15.123 159.158 1.00 35.19 383 VAL A CA 1
ATOM 3023 C C . VAL A 1 383 ? -20.087 -14.617 159.660 1.00 35.19 383 VAL A C 1
ATOM 3025 O O . VAL A 1 383 ? -20.729 -13.785 159.038 1.00 35.19 383 VAL A O 1
ATOM 3028 N N . GLU A 1 384 ? -20.563 -14.930 160.877 1.00 31.33 384 GLU A N 1
ATOM 3029 C CA . GLU A 1 384 ? -19.990 -15.713 161.988 1.00 31.33 384 GLU A CA 1
ATOM 3030 C C . GLU A 1 384 ? -21.023 -15.972 163.119 1.00 31.33 384 GLU A C 1
ATOM 3032 O O . GLU A 1 384 ? -22.093 -15.369 163.142 1.00 31.33 384 GLU A O 1
ATOM 3037 N N . LYS A 1 385 ? -20.585 -16.735 164.139 1.00 33.62 385 LYS A N 1
ATOM 3038 C CA . LYS A 1 385 ? -21.211 -17.038 165.452 1.00 33.62 385 LYS A CA 1
ATOM 3039 C C . LYS A 1 385 ? -22.237 -18.187 165.428 1.00 33.62 385 LYS A C 1
ATOM 3041 O O . LYS A 1 385 ? -23.131 -18.213 164.598 1.00 33.62 385 LYS A O 1
ATOM 3046 N N . ARG A 1 386 ? -22.055 -19.270 166.209 1.00 31.39 386 ARG A N 1
ATOM 3047 C CA . ARG A 1 386 ? -21.848 -19.384 167.684 1.00 31.39 386 ARG A CA 1
ATOM 3048 C C . ARG A 1 386 ? -23.101 -18.870 168.418 1.00 31.39 386 ARG A C 1
ATOM 3050 O O . ARG A 1 386 ? -23.579 -17.796 168.091 1.00 31.39 386 ARG A O 1
ATOM 3057 N N . GLU A 1 387 ? -23.693 -19.569 169.383 1.00 29.16 387 GLU A N 1
ATOM 3058 C CA . GLU A 1 387 ? -23.194 -20.599 170.319 1.00 29.16 387 GLU A CA 1
ATOM 3059 C C . GLU A 1 387 ? -24.142 -21.830 170.296 1.00 29.16 387 GLU A C 1
ATOM 3061 O O . GLU A 1 387 ? -25.311 -21.688 169.964 1.00 29.16 387 GLU A O 1
ATOM 3066 N N . ALA A 1 388 ? -23.711 -23.095 170.376 1.00 31.84 388 ALA A N 1
ATOM 3067 C CA . ALA A 1 388 ? -22.932 -23.826 171.390 1.00 31.84 388 ALA A CA 1
ATOM 3068 C C . ALA A 1 388 ? -23.748 -24.299 172.623 1.00 31.84 388 ALA A C 1
ATOM 3070 O O . ALA A 1 388 ? -24.642 -23.615 173.095 1.00 31.84 388 ALA A O 1
ATOM 3071 N N . ALA A 1 389 ? -23.366 -25.476 173.143 1.00 33.31 389 ALA A N 1
ATOM 3072 C CA . ALA A 1 389 ? -23.766 -26.096 174.420 1.00 33.31 389 ALA A CA 1
ATOM 3073 C C . ALA A 1 389 ? -25.210 -26.647 174.621 1.00 33.31 389 ALA A C 1
ATOM 3075 O O . ALA A 1 389 ? -26.154 -25.945 174.948 1.00 33.31 389 ALA A O 1
ATOM 3076 N N . ALA A 1 390 ? -25.280 -27.986 174.617 1.00 32.22 390 ALA A N 1
ATOM 3077 C CA . ALA A 1 390 ? -25.842 -28.826 175.690 1.00 32.22 390 ALA A CA 1
ATOM 3078 C C . ALA A 1 390 ? -27.331 -28.723 176.129 1.00 32.22 390 ALA A C 1
ATOM 3080 O O . ALA A 1 390 ? -27.692 -27.956 177.007 1.00 32.22 390 ALA A O 1
ATOM 3081 N N . ALA A 1 391 ? -28.095 -29.734 175.690 1.00 30.66 391 ALA A N 1
ATOM 3082 C CA . ALA A 1 391 ? -28.840 -30.702 176.522 1.00 30.66 391 ALA A CA 1
ATOM 3083 C C . ALA A 1 391 ? -29.928 -30.270 177.549 1.00 30.66 391 ALA A C 1
ATOM 3085 O O . ALA A 1 391 ? -29.685 -29.523 178.486 1.00 30.66 391 ALA A O 1
ATOM 3086 N N . LYS A 1 392 ? -31.041 -31.034 177.495 1.00 31.45 392 LYS A N 1
ATOM 3087 C CA . LYS A 1 392 ? -32.172 -31.180 178.448 1.00 31.45 392 LYS A CA 1
ATOM 3088 C C . LYS A 1 392 ? -33.246 -30.073 178.505 1.00 31.45 392 LYS A C 1
ATOM 3090 O O . LYS A 1 392 ? -33.003 -29.019 179.065 1.00 31.45 392 LYS A O 1
ATOM 3095 N N . ALA A 1 393 ? -34.479 -30.511 178.193 1.00 30.97 393 ALA A N 1
ATOM 3096 C CA . ALA A 1 393 ? -35.730 -30.244 178.938 1.00 30.97 393 ALA A CA 1
ATOM 3097 C C . ALA A 1 393 ? -36.296 -28.794 178.953 1.00 30.97 393 ALA A C 1
ATOM 3099 O O . ALA A 1 393 ? -35.557 -27.835 178.819 1.00 30.97 393 ALA A O 1
ATOM 3100 N N . GLN A 1 394 ? -37.602 -28.543 179.139 1.00 30.86 394 GLN A N 1
ATOM 3101 C CA . GLN A 1 394 ? -38.825 -29.368 179.020 1.00 30.86 394 GLN A CA 1
ATOM 3102 C C . GLN A 1 394 ? -40.050 -28.430 178.943 1.00 30.86 394 GLN A C 1
ATOM 3104 O O . GLN A 1 394 ? -40.117 -27.502 179.742 1.00 30.86 394 GLN A O 1
ATOM 3109 N N . ALA A 1 395 ? -41.059 -28.776 178.124 1.00 31.41 395 ALA A N 1
ATOM 3110 C CA . ALA A 1 395 ? -42.425 -28.206 178.154 1.00 31.41 395 ALA A CA 1
ATOM 3111 C C . ALA A 1 395 ? -42.497 -26.664 177.892 1.00 31.41 395 ALA A C 1
ATOM 3113 O O . ALA A 1 395 ? -41.466 -26.037 177.684 1.00 31.41 395 ALA A O 1
ATOM 3114 N N . ILE A 1 396 ? -43.642 -25.978 177.741 1.00 40.41 396 ILE A N 1
ATOM 3115 C CA . ILE A 1 396 ? -45.055 -26.205 178.114 1.00 40.41 396 ILE A CA 1
ATOM 3116 C C . ILE A 1 396 ? -45.985 -25.691 176.979 1.00 40.41 396 ILE A C 1
ATOM 3118 O O . ILE A 1 396 ? -45.753 -24.586 176.509 1.00 40.41 396 ILE A O 1
ATOM 3122 N N . GLU A 1 397 ? -47.035 -26.466 176.626 1.00 40.09 397 GLU A N 1
ATOM 3123 C CA . GLU A 1 397 ? -48.293 -26.075 175.912 1.00 40.09 397 GLU A CA 1
ATOM 3124 C C . GLU A 1 397 ? -48.200 -25.396 174.508 1.00 40.09 397 GLU A C 1
ATOM 3126 O O . GLU A 1 397 ? -47.214 -24.763 174.167 1.00 40.09 397 GLU A O 1
ATOM 3131 N N . VAL A 1 398 ? -49.169 -25.449 173.574 1.00 37.41 398 VAL A N 1
ATOM 3132 C CA . VAL A 1 398 ? -50.442 -26.189 173.346 1.00 37.41 398 VAL A CA 1
ATOM 3133 C C . VAL A 1 398 ? -50.723 -26.084 171.820 1.00 37.41 398 VAL A C 1
ATOM 3135 O O . VAL A 1 398 ? -50.293 -25.117 171.200 1.00 37.41 398 VAL A O 1
ATOM 3138 N N . ARG A 1 399 ? -51.385 -27.000 171.097 1.00 29.55 399 ARG A N 1
ATOM 3139 C CA . ARG A 1 399 ? -52.338 -28.058 171.469 1.00 29.55 399 ARG A CA 1
ATOM 3140 C C . ARG A 1 399 ? -52.206 -29.274 170.543 1.00 29.55 399 ARG A C 1
ATOM 3142 O O . ARG A 1 399 ? -52.057 -29.106 169.336 1.00 29.55 399 ARG A O 1
ATOM 3149 N N . ALA A 1 400 ? -52.415 -30.467 171.087 1.00 34.41 400 ALA A N 1
ATOM 3150 C CA . ALA A 1 400 ? -52.932 -31.604 170.333 1.00 34.41 400 ALA A CA 1
ATOM 3151 C C . ALA A 1 400 ? -54.229 -32.047 171.021 1.00 34.41 400 ALA A C 1
ATOM 3153 O O . ALA A 1 400 ? -54.176 -32.487 172.164 1.00 34.41 400 ALA A O 1
ATOM 3154 N N . GLU A 1 401 ? -55.375 -31.893 170.354 1.00 30.25 401 GLU A N 1
ATOM 3155 C CA . GLU A 1 401 ? -56.673 -32.408 170.811 1.00 30.25 401 GLU A CA 1
ATOM 3156 C C . GLU A 1 401 ? -57.516 -32.870 169.607 1.00 30.25 401 GLU A C 1
ATOM 3158 O O . GLU A 1 401 ? -57.730 -32.078 168.692 1.00 30.25 401 GLU A O 1
ATOM 3163 N N . LEU A 1 402 ? -58.035 -34.103 169.548 1.00 32.78 402 LEU A N 1
ATOM 3164 C CA . LEU A 1 402 ? -57.523 -35.355 170.132 1.00 32.78 402 LEU A CA 1
ATOM 3165 C C . LEU A 1 402 ? -58.150 -36.569 169.395 1.00 32.78 402 LEU A C 1
ATOM 3167 O O . LEU A 1 402 ? -58.835 -36.430 168.385 1.00 32.78 402 LEU A O 1
ATOM 3171 N N . GLU A 1 403 ? -57.846 -37.745 169.927 1.00 34.16 403 GLU A N 1
ATOM 3172 C CA . GLU A 1 403 ? -58.221 -39.118 169.591 1.00 34.16 403 GLU A CA 1
ATOM 3173 C C . GLU A 1 403 ? -59.662 -39.453 169.129 1.00 34.16 403 GLU A C 1
ATOM 3175 O O . GLU A 1 403 ? -60.663 -38.992 169.669 1.00 34.16 403 GLU A O 1
ATOM 3180 N N . GLU A 1 404 ? -59.682 -40.453 168.236 1.00 33.59 404 GLU A N 1
ATOM 3181 C CA . GLU A 1 404 ? -60.525 -41.664 168.295 1.00 33.59 404 GLU A CA 1
ATOM 3182 C C . GLU A 1 404 ? -62.005 -41.618 167.833 1.00 33.59 404 GLU A C 1
ATOM 3184 O O . GLU A 1 404 ? -62.573 -40.606 167.430 1.00 33.59 404 GLU A O 1
ATOM 3189 N N . LEU A 1 405 ? -62.567 -42.821 167.670 1.00 36.44 405 LEU A N 1
ATOM 3190 C CA . LEU A 1 405 ? -63.567 -43.193 166.677 1.00 36.44 405 LEU A CA 1
ATOM 3191 C C . LEU A 1 405 ? -64.783 -43.864 167.345 1.00 36.44 405 LEU A C 1
ATOM 3193 O O . LEU A 1 405 ? -64.604 -44.819 168.096 1.00 36.44 405 LEU A O 1
ATOM 3197 N N . ARG A 1 406 ? -66.005 -43.514 166.894 1.00 42.34 406 ARG A N 1
ATOM 3198 C CA . ARG A 1 406 ? -67.313 -44.152 167.236 1.00 42.34 406 ARG A CA 1
ATOM 3199 C C . ARG A 1 406 ? -67.804 -43.809 168.664 1.00 42.34 406 ARG A C 1
ATOM 3201 O O . ARG A 1 406 ? -67.000 -43.576 169.547 1.00 42.34 406 ARG A O 1
ATOM 3208 N N . ALA A 1 407 ? -69.101 -43.741 168.987 1.00 44.28 407 ALA A N 1
ATOM 3209 C CA . ALA A 1 407 ? -70.356 -44.227 168.379 1.00 44.28 407 ALA A CA 1
ATOM 3210 C C . ALA A 1 407 ? -71.551 -43.367 168.911 1.00 44.28 407 ALA A C 1
ATOM 3212 O O . ALA A 1 407 ? -71.342 -42.625 169.862 1.00 44.28 407 ALA A O 1
ATOM 3213 N N . ALA A 1 408 ? -72.831 -43.452 168.507 1.00 44.78 408 ALA A N 1
ATOM 3214 C CA . ALA A 1 408 ? -73.557 -43.792 167.266 1.00 44.78 408 ALA A CA 1
ATOM 3215 C C . ALA A 1 408 ? -75.095 -43.617 167.514 1.00 44.78 408 ALA A C 1
ATOM 3217 O O . ALA A 1 408 ? -75.503 -43.488 168.663 1.00 44.78 408 ALA A O 1
ATOM 3218 N N . LEU A 1 409 ? -75.923 -43.762 166.457 1.00 43.44 409 LEU A N 1
ATOM 3219 C CA . LEU A 1 409 ? -77.321 -44.284 166.469 1.00 43.44 409 LEU A CA 1
ATOM 3220 C C . LEU A 1 409 ? -78.557 -43.347 166.713 1.00 43.44 409 LEU A C 1
ATOM 3222 O O . LEU A 1 409 ? -78.832 -42.981 167.843 1.00 43.44 409 LEU A O 1
ATOM 3226 N N . GLU A 1 410 ? -79.340 -43.113 165.631 1.00 48.69 410 GLU A N 1
ATOM 3227 C CA . GLU A 1 410 ? -80.838 -43.131 165.440 1.00 48.69 410 GLU A CA 1
ATOM 3228 C C . GLU A 1 410 ? -81.830 -42.423 166.434 1.00 48.69 410 GLU A C 1
ATOM 3230 O O . GLU A 1 410 ? -81.423 -41.992 167.499 1.00 48.69 410 GLU A O 1
ATOM 3235 N N . LYS A 1 411 ? -83.161 -42.207 166.232 1.00 50.66 411 LYS A N 1
ATOM 3236 C CA . LYS A 1 411 ? -84.277 -42.547 165.269 1.00 50.66 411 LYS A CA 1
ATOM 3237 C C . LYS A 1 411 ? -85.452 -41.518 165.513 1.00 50.66 411 LYS A C 1
ATOM 3239 O O . LYS A 1 411 ? -85.276 -40.689 166.394 1.00 50.66 411 LYS A O 1
ATOM 3244 N N . SER A 1 412 ? -86.668 -41.429 164.918 1.00 44.31 412 SER A N 1
ATOM 3245 C CA . SER A 1 412 ? -87.482 -42.092 163.857 1.00 44.31 412 SER A CA 1
ATOM 3246 C C . SER A 1 412 ? -88.716 -41.203 163.461 1.00 44.31 412 SER A C 1
ATOM 3248 O O . SER A 1 412 ? -89.010 -40.272 164.200 1.00 44.31 412 SER A O 1
ATOM 3250 N N . ALA A 1 413 ? -89.489 -41.578 162.413 1.00 43.34 413 ALA A N 1
ATOM 3251 C CA . ALA A 1 413 ? -90.876 -41.155 162.016 1.00 43.34 413 ALA A CA 1
ATOM 3252 C C . ALA A 1 413 ? -91.170 -39.656 161.681 1.00 43.34 413 ALA A C 1
ATOM 3254 O O . ALA A 1 413 ? -90.725 -38.772 162.398 1.00 43.34 413 ALA A O 1
ATOM 3255 N N . ASP A 1 414 ? -91.885 -39.208 160.625 1.00 50.59 414 ASP A N 1
ATOM 3256 C CA . ASP A 1 414 ? -92.783 -39.735 159.547 1.00 50.59 414 ASP A CA 1
ATOM 3257 C C . ASP A 1 414 ? -94.327 -39.726 159.791 1.00 50.59 414 ASP A C 1
ATOM 3259 O O . ASP A 1 414 ? -94.806 -39.878 160.909 1.00 50.59 414 ASP A O 1
ATOM 3263 N N . SER A 1 415 ? -95.094 -39.605 158.688 1.00 47.00 415 SER A N 1
ATOM 3264 C CA . SER A 1 415 ? -96.538 -39.893 158.499 1.00 47.00 415 SER A CA 1
ATOM 3265 C C . SER A 1 415 ? -97.601 -38.761 158.469 1.00 47.00 415 SER A C 1
ATOM 3267 O O . SER A 1 415 ? -98.712 -38.944 158.967 1.00 47.00 415 SER A O 1
ATOM 3269 N N . THR A 1 416 ? -97.373 -37.659 157.737 1.00 50.81 416 THR A N 1
ATOM 3270 C CA . THR A 1 416 ? -98.477 -36.777 157.235 1.00 50.81 416 THR A CA 1
ATOM 3271 C C . THR A 1 416 ? -98.357 -36.326 155.769 1.00 50.81 416 THR A C 1
ATOM 3273 O O . THR A 1 416 ? -99.298 -35.776 155.202 1.00 50.81 416 THR A O 1
ATOM 3276 N N . GLN A 1 417 ? -97.233 -36.582 155.097 1.00 57.81 417 GLN A N 1
ATOM 3277 C CA . GLN A 1 417 ? -96.854 -35.864 153.867 1.00 57.81 417 GLN A CA 1
ATOM 3278 C C . GLN A 1 417 ? -97.405 -36.453 152.545 1.00 57.81 417 GLN A C 1
ATOM 3280 O O . GLN A 1 417 ? -97.228 -35.866 151.477 1.00 57.81 417 GLN A O 1
ATOM 3285 N N . ARG A 1 418 ? -98.063 -37.622 152.578 1.00 57.56 418 ARG A N 1
ATOM 3286 C CA . ARG A 1 418 ? -98.229 -38.480 151.383 1.00 57.56 418 ARG A CA 1
ATOM 3287 C C . ARG A 1 418 ? -99.393 -38.109 150.444 1.00 57.56 418 ARG A C 1
ATOM 3289 O O . ARG A 1 418 ? -99.307 -38.413 149.259 1.00 57.56 418 ARG A O 1
ATOM 3296 N N . GLN A 1 419 ? -100.437 -37.411 150.905 1.00 54.16 419 GLN A N 1
ATOM 3297 C CA . GLN A 1 419 ? -101.587 -37.051 150.045 1.00 54.16 419 GLN A CA 1
ATOM 3298 C C . GLN A 1 419 ? -101.343 -35.827 149.135 1.00 54.16 419 GLN A C 1
ATOM 3300 O O . GLN A 1 419 ? -101.917 -35.747 148.053 1.00 54.16 419 GLN A O 1
ATOM 3305 N N . VAL A 1 420 ? -100.448 -34.902 149.508 1.00 60.53 420 VAL A N 1
ATOM 3306 C CA . VAL A 1 420 ? -100.156 -33.683 148.715 1.00 60.53 420 VAL A CA 1
ATOM 3307 C C . VAL A 1 420 ? -99.289 -33.974 147.475 1.00 60.53 420 VAL A C 1
ATOM 3309 O O . VAL A 1 420 ? -99.270 -33.191 146.525 1.00 60.53 420 VAL A O 1
ATOM 3312 N N . ALA A 1 421 ? -98.573 -35.103 147.454 1.00 63.44 421 ALA A N 1
ATOM 3313 C CA . ALA A 1 421 ? -97.613 -35.428 146.398 1.00 63.44 421 ALA A CA 1
ATOM 3314 C C . ALA A 1 421 ? -98.268 -35.741 145.038 1.00 63.44 421 ALA A C 1
ATOM 3316 O O . ALA A 1 421 ? -97.757 -35.324 143.999 1.00 63.44 421 ALA A O 1
ATOM 3317 N N . ILE A 1 422 ? -99.407 -36.444 145.036 1.00 71.12 422 ILE A N 1
ATOM 3318 C CA . ILE A 1 422 ? -100.013 -37.010 143.816 1.00 71.12 422 ILE A CA 1
ATOM 3319 C C . ILE A 1 422 ? -100.531 -35.907 142.878 1.00 71.12 422 ILE A C 1
ATOM 3321 O O . ILE A 1 422 ? -100.266 -35.940 141.677 1.00 71.12 422 ILE A O 1
ATOM 3325 N N . ALA A 1 423 ? -101.194 -34.878 143.418 1.00 61.44 423 ALA A N 1
ATOM 3326 C CA . ALA A 1 423 ? -101.733 -33.772 142.619 1.00 61.44 423 ALA A CA 1
ATOM 3327 C C . ALA A 1 423 ? -100.640 -32.989 141.861 1.00 61.44 423 ALA A C 1
ATOM 3329 O O . ALA A 1 423 ? -100.838 -32.595 140.711 1.00 61.44 423 ALA A O 1
ATOM 3330 N N . LYS A 1 424 ? -99.458 -32.815 142.473 1.00 67.12 424 LYS A N 1
ATOM 3331 C CA . LYS A 1 424 ? -98.312 -32.131 141.847 1.00 67.12 424 LYS A CA 1
ATOM 3332 C C . LYS A 1 424 ? -97.691 -32.930 140.696 1.00 67.12 424 LYS A C 1
ATOM 3334 O O . LYS A 1 424 ? -97.098 -32.331 139.803 1.00 67.12 424 LYS A O 1
ATOM 3339 N N . LEU A 1 425 ? -97.826 -34.258 140.700 1.00 72.56 425 LEU A N 1
ATOM 3340 C CA . LEU A 1 425 ? -97.239 -35.133 139.682 1.00 72.56 425 LEU A CA 1
ATOM 3341 C C . LEU A 1 425 ? -98.006 -35.022 138.353 1.00 72.56 425 LEU A C 1
ATOM 3343 O O . LEU A 1 425 ? -97.397 -34.775 137.313 1.00 72.56 425 LEU A O 1
ATOM 3347 N N . ASN A 1 426 ? -99.341 -35.075 138.394 1.00 65.44 426 ASN A N 1
ATOM 3348 C CA . ASN A 1 426 ? -100.177 -34.933 137.194 1.00 65.44 426 ASN A CA 1
ATOM 3349 C C . ASN A 1 426 ? -100.031 -33.549 136.536 1.00 65.44 426 ASN A C 1
ATOM 3351 O O . ASN A 1 426 ? -99.971 -33.455 135.311 1.00 65.44 426 ASN A O 1
ATOM 3355 N N . GLN A 1 427 ? -99.908 -32.479 137.333 1.00 69.00 427 GLN A N 1
ATOM 3356 C CA . GLN A 1 427 ? -99.671 -31.128 136.808 1.00 69.00 427 GLN A CA 1
ATOM 3357 C C . GLN A 1 427 ? -98.309 -31.000 136.104 1.00 69.00 427 GLN A C 1
ATOM 3359 O O . GLN A 1 427 ? -98.172 -30.204 135.175 1.00 69.00 427 GLN A O 1
ATOM 3364 N N . LYS A 1 428 ? -97.304 -31.787 136.514 1.00 74.75 428 LYS A N 1
ATOM 3365 C CA . LYS A 1 428 ? -95.999 -31.812 135.850 1.00 74.75 428 LYS A CA 1
ATOM 3366 C C . LYS A 1 428 ? -96.081 -32.482 134.473 1.00 74.75 428 LYS A C 1
ATOM 3368 O O . LYS A 1 428 ? -95.633 -31.897 133.497 1.00 74.75 428 LYS A O 1
ATOM 3373 N N . MET A 1 429 ? -96.717 -33.652 134.381 1.00 76.06 429 MET A N 1
ATOM 3374 C CA . MET A 1 429 ? -96.742 -34.450 133.146 1.00 76.06 429 MET A CA 1
ATOM 3375 C C . MET A 1 429 ? -97.454 -33.752 131.972 1.00 76.06 429 MET A C 1
ATOM 3377 O O . MET A 1 429 ? -97.032 -33.903 130.829 1.00 76.06 429 MET A O 1
ATOM 3381 N N . ILE A 1 430 ? -98.484 -32.937 132.239 1.00 72.56 430 ILE A N 1
ATOM 3382 C CA . ILE A 1 430 ? -99.104 -32.075 131.211 1.00 72.56 430 ILE A CA 1
ATOM 3383 C C . ILE A 1 430 ? -98.081 -31.060 130.679 1.00 72.56 430 ILE A C 1
ATOM 3385 O O . ILE A 1 430 ? -97.926 -30.905 129.472 1.00 72.56 430 ILE A O 1
ATOM 3389 N N . LYS A 1 431 ? -97.345 -30.412 131.587 1.00 77.62 431 LYS A N 1
ATOM 3390 C CA . LYS A 1 431 ? -96.365 -29.369 131.269 1.00 77.62 431 LYS A CA 1
ATOM 3391 C C . LYS A 1 431 ? -95.145 -29.907 130.514 1.00 77.62 431 LYS A C 1
ATOM 3393 O O . LYS A 1 431 ? -94.599 -29.212 129.660 1.00 77.62 431 LYS A O 1
ATOM 3398 N N . ASP A 1 432 ? -94.742 -31.140 130.815 1.00 78.81 432 ASP A N 1
ATOM 3399 C CA . ASP A 1 432 ? -93.672 -31.845 130.106 1.00 78.81 432 ASP A CA 1
ATOM 3400 C C . ASP A 1 432 ? -94.101 -32.121 128.636 1.00 78.81 432 ASP A C 1
ATOM 3402 O O . ASP A 1 432 ? -93.371 -31.773 127.708 1.00 78.81 432 ASP A O 1
ATOM 3406 N N . LEU A 1 433 ? -95.338 -32.595 128.399 1.00 77.50 433 LEU A N 1
ATOM 3407 C CA . LEU A 1 433 ? -95.894 -32.815 127.046 1.00 77.50 433 LEU A CA 1
ATOM 3408 C C . LEU A 1 433 ? -96.137 -31.517 126.248 1.00 77.50 433 LEU A C 1
ATOM 3410 O O . LEU A 1 433 ? -95.940 -31.485 125.030 1.00 77.50 433 LEU A O 1
ATOM 3414 N N . GLU A 1 434 ? -96.539 -30.426 126.906 1.00 76.62 434 GLU A N 1
ATOM 3415 C CA . GLU A 1 434 ? -96.587 -29.090 126.287 1.00 76.62 434 GLU A CA 1
ATOM 3416 C C . GLU A 1 434 ? -95.188 -28.630 125.836 1.00 76.62 434 GLU A C 1
ATOM 3418 O O . GLU A 1 434 ? -95.046 -28.004 124.778 1.00 76.62 434 GLU A O 1
ATOM 3423 N N . GLY A 1 435 ? -94.151 -28.993 126.601 1.00 79.81 435 GLY A N 1
ATOM 3424 C CA . GLY A 1 435 ? -92.744 -28.812 126.252 1.00 79.81 435 GLY A CA 1
ATOM 3425 C C . GLY A 1 435 ? -92.353 -29.555 124.974 1.00 79.81 435 GLY A C 1
ATOM 3426 O O . GLY A 1 435 ? -91.837 -28.926 124.048 1.00 79.81 435 GLY A O 1
ATOM 3427 N N . ASP A 1 436 ? -92.666 -30.848 124.873 1.00 82.69 436 ASP A N 1
ATOM 3428 C CA . ASP A 1 436 ? -92.362 -31.664 123.687 1.00 82.69 436 ASP A CA 1
ATOM 3429 C C . ASP A 1 436 ? -93.066 -31.141 122.423 1.00 82.69 436 ASP A C 1
ATOM 3431 O O . ASP A 1 436 ? -92.446 -30.999 121.365 1.00 82.69 436 ASP A O 1
ATOM 3435 N N . ILE A 1 437 ? -94.346 -30.762 122.525 1.00 77.69 437 ILE A N 1
ATOM 3436 C CA . ILE A 1 437 ? -95.102 -30.166 121.408 1.00 77.69 437 ILE A CA 1
ATOM 3437 C C . ILE A 1 437 ? -94.486 -28.825 120.970 1.00 77.69 437 ILE A C 1
ATOM 3439 O O . ILE A 1 437 ? -94.470 -28.509 119.775 1.00 77.69 437 ILE A O 1
ATOM 3443 N N . SER A 1 438 ? -93.959 -28.034 121.908 1.00 81.19 438 SER A N 1
ATOM 3444 C CA . SER A 1 438 ? -93.195 -26.816 121.604 1.00 81.19 438 SER A CA 1
ATOM 3445 C C . SER A 1 438 ? -91.862 -27.142 120.912 1.00 81.19 438 SER A C 1
ATOM 3447 O O . SER A 1 438 ? -91.518 -26.525 119.898 1.00 81.19 438 SER A O 1
ATOM 3449 N N . GLY A 1 439 ? -91.161 -28.178 121.384 1.00 84.00 439 GLY A N 1
ATOM 3450 C CA . GLY A 1 439 ? -89.935 -28.712 120.790 1.00 84.00 439 GLY A CA 1
ATOM 3451 C C . GLY A 1 439 ? -90.118 -29.125 119.330 1.00 84.00 439 GLY A C 1
ATOM 3452 O O . GLY A 1 439 ? -89.440 -28.590 118.454 1.00 84.00 439 GLY A O 1
ATOM 3453 N N . PHE A 1 440 ? -91.092 -29.987 119.026 1.00 85.81 440 PHE A N 1
ATOM 3454 C CA . PHE A 1 440 ? -91.360 -30.427 117.650 1.00 85.81 440 PHE A CA 1
ATOM 3455 C C . PHE A 1 440 ? -91.808 -29.285 116.721 1.00 85.81 440 PHE A C 1
ATOM 3457 O O . PHE A 1 440 ? -91.442 -29.272 115.542 1.00 85.81 440 PHE A O 1
ATOM 3464 N N . LYS A 1 441 ? -92.540 -28.281 117.230 1.00 82.00 441 LYS A N 1
ATOM 3465 C CA . LYS A 1 441 ? -92.856 -27.057 116.466 1.00 82.00 441 LYS A CA 1
ATOM 3466 C C . LYS A 1 441 ? -91.597 -26.248 116.139 1.00 82.00 441 LYS A C 1
ATOM 3468 O O . LYS A 1 441 ? -91.464 -25.773 115.009 1.00 82.00 441 LYS A O 1
ATOM 3473 N N . SER A 1 442 ? -90.670 -26.125 117.089 1.00 84.19 442 SER A N 1
ATOM 3474 C CA . SER A 1 442 ? -89.363 -25.491 116.877 1.00 84.19 442 SER A CA 1
ATOM 3475 C C . SER A 1 442 ? -88.536 -26.257 115.837 1.00 84.19 442 SER A C 1
ATOM 3477 O O . SER A 1 442 ? -88.053 -25.659 114.875 1.00 84.19 442 SER A O 1
ATOM 3479 N N . GLU A 1 443 ? -88.455 -27.586 115.947 1.00 85.44 443 GLU A N 1
ATOM 3480 C CA . GLU A 1 443 ? -87.691 -28.433 115.024 1.00 85.44 443 GLU A CA 1
ATOM 3481 C C . GLU A 1 443 ? -88.242 -28.382 113.593 1.00 85.44 443 GLU A C 1
ATOM 3483 O O . GLU A 1 443 ? -87.484 -28.176 112.644 1.00 85.44 443 GLU A O 1
ATOM 3488 N N . SER A 1 444 ? -89.569 -28.444 113.424 1.00 84.94 444 SER A N 1
ATOM 3489 C CA . SER A 1 444 ? -90.205 -28.257 112.113 1.00 84.94 444 SER A CA 1
ATOM 3490 C C . SER A 1 444 ? -89.931 -26.860 111.539 1.00 84.94 444 SER A C 1
ATOM 3492 O O . SER A 1 444 ? -89.708 -26.716 110.336 1.00 84.94 444 SER A O 1
ATOM 3494 N N . MET A 1 445 ? -89.874 -25.817 112.378 1.00 87.94 445 MET A N 1
ATOM 3495 C CA . MET A 1 445 ? -89.519 -24.468 111.927 1.00 87.94 445 MET A CA 1
ATOM 3496 C C . MET A 1 445 ? -88.042 -24.356 111.507 1.00 87.94 445 MET A C 1
ATOM 3498 O O . MET A 1 445 ? -87.754 -23.671 110.524 1.00 87.94 445 MET A O 1
ATOM 3502 N N . LYS A 1 446 ? -87.111 -25.052 112.180 1.00 89.88 446 LYS A N 1
ATOM 3503 C CA . LYS A 1 446 ? -85.710 -25.171 111.726 1.00 89.88 446 LYS A CA 1
ATOM 3504 C C . LYS A 1 446 ? -85.630 -25.879 110.371 1.00 89.88 446 LYS A C 1
ATOM 3506 O O . LYS A 1 446 ? -84.993 -25.364 109.458 1.00 89.88 446 LYS A O 1
ATOM 3511 N N . GLN A 1 447 ? -86.312 -27.016 110.219 1.00 88.62 447 GLN A N 1
ATOM 3512 C CA . GLN A 1 447 ? -86.313 -27.801 108.978 1.00 88.62 447 GLN A CA 1
ATOM 3513 C C . GLN A 1 447 ? -86.893 -27.014 107.793 1.00 88.62 447 GLN A C 1
ATOM 3515 O O . GLN A 1 447 ? -86.307 -27.025 106.715 1.00 88.62 447 GLN A O 1
ATOM 3520 N N . ARG A 1 448 ? -87.977 -26.248 107.993 1.00 88.50 448 ARG A N 1
ATOM 3521 C CA . ARG A 1 448 ? -88.519 -25.344 106.959 1.00 88.50 448 ARG A CA 1
ATOM 3522 C C . ARG A 1 448 ? -87.537 -24.236 106.567 1.00 88.50 448 ARG A C 1
ATOM 3524 O O . ARG A 1 448 ? -87.426 -23.929 105.386 1.00 88.50 448 ARG A O 1
ATOM 3531 N N . LYS A 1 449 ? -86.806 -23.656 107.529 1.00 88.75 449 LYS A N 1
ATOM 3532 C CA . LYS A 1 449 ? -85.741 -22.679 107.230 1.00 88.75 449 LYS A CA 1
ATOM 3533 C C . LYS A 1 449 ? -84.601 -23.315 106.430 1.00 88.75 449 LYS A C 1
ATOM 3535 O O . LYS A 1 449 ? -84.143 -22.694 105.481 1.00 88.75 449 LYS A O 1
ATOM 3540 N N . MET A 1 450 ? -84.200 -24.540 106.781 1.00 91.62 450 MET A N 1
ATOM 3541 C CA . MET A 1 450 ? -83.151 -25.293 106.085 1.00 91.62 450 MET A CA 1
ATOM 3542 C C . MET A 1 450 ? -83.546 -25.649 104.643 1.00 91.62 450 MET A C 1
ATOM 3544 O O . MET A 1 450 ? -82.741 -25.488 103.729 1.00 91.62 450 MET A O 1
ATOM 3548 N N . LEU A 1 451 ? -84.794 -26.079 104.421 1.00 85.56 451 LEU A N 1
ATOM 3549 C CA . LEU A 1 451 ? -85.331 -26.307 103.076 1.00 85.56 451 LEU A CA 1
ATOM 3550 C C . LEU A 1 451 ? -85.308 -25.019 102.247 1.00 85.56 451 LEU A C 1
ATOM 3552 O O . LEU A 1 451 ? -84.737 -25.020 101.165 1.00 85.56 451 LEU A O 1
ATOM 3556 N N . TYR A 1 452 ? -85.807 -23.906 102.790 1.00 91.62 452 TYR A N 1
ATOM 3557 C CA . TYR A 1 452 ? -85.806 -22.617 102.093 1.00 91.62 452 TYR A CA 1
ATOM 3558 C C . TYR A 1 452 ? -84.390 -22.112 101.744 1.00 91.62 452 TYR A C 1
ATOM 3560 O O . TYR A 1 452 ? -84.188 -21.532 100.677 1.00 91.62 452 TYR A O 1
ATOM 3568 N N . THR A 1 453 ? -83.384 -22.346 102.599 1.00 91.00 453 THR A N 1
ATOM 3569 C CA . THR A 1 453 ? -81.986 -22.037 102.248 1.00 91.00 453 THR A CA 1
ATOM 3570 C C . THR A 1 453 ? -81.455 -22.947 101.144 1.00 91.00 453 THR A C 1
ATOM 3572 O O . THR A 1 453 ? -80.861 -22.436 100.201 1.00 91.00 453 THR A O 1
ATOM 3575 N N . LEU A 1 454 ? -81.728 -24.255 101.195 1.00 88.25 454 LEU A N 1
ATOM 3576 C CA . LEU A 1 454 ? -81.285 -25.215 100.175 1.00 88.25 454 LEU A CA 1
ATOM 3577 C C . LEU A 1 454 ? -81.978 -25.002 98.818 1.00 88.25 454 LEU A C 1
ATOM 3579 O O . LEU A 1 454 ? -81.347 -25.146 97.774 1.00 88.25 454 LEU A O 1
ATOM 3583 N N . GLU A 1 455 ? -83.256 -24.617 98.807 1.00 85.38 455 GLU A N 1
ATOM 3584 C CA . GLU A 1 455 ? -83.987 -24.227 97.595 1.00 85.38 455 GLU A CA 1
ATOM 3585 C C . GLU A 1 455 ? -83.357 -22.984 96.959 1.00 85.38 455 GLU A C 1
ATOM 3587 O O . GLU A 1 455 ? -83.032 -22.995 95.770 1.00 85.38 455 GLU A O 1
ATOM 3592 N N . LYS A 1 456 ? -83.081 -21.951 97.766 1.00 92.12 456 LYS A N 1
ATOM 3593 C CA . LYS A 1 456 ? -82.428 -20.720 97.309 1.00 92.12 456 LYS A CA 1
ATOM 3594 C C . LYS A 1 456 ? -80.984 -20.947 96.842 1.00 92.12 456 LYS A C 1
ATOM 3596 O O . LYS A 1 456 ? -80.540 -20.306 95.892 1.00 92.12 456 LYS A O 1
ATOM 3601 N N . GLU A 1 457 ? -80.252 -21.862 97.472 1.00 90.06 457 GLU A N 1
ATOM 3602 C CA . GLU A 1 457 ? -78.925 -22.294 97.018 1.00 90.06 457 GLU A CA 1
ATOM 3603 C C . GLU A 1 457 ? -79.008 -23.067 95.697 1.00 90.06 457 GLU A C 1
ATOM 3605 O O . GLU A 1 457 ? -78.225 -22.792 94.791 1.00 90.06 457 GLU A O 1
ATOM 3610 N N . ARG A 1 458 ? -79.995 -23.957 95.521 1.00 91.69 458 ARG A N 1
ATOM 3611 C CA . ARG A 1 458 ? -80.226 -24.665 94.250 1.00 91.69 458 ARG A CA 1
ATOM 3612 C C . ARG A 1 458 ? -80.552 -23.699 93.109 1.00 91.69 458 ARG A C 1
ATOM 3614 O O . ARG A 1 458 ? -80.045 -23.874 92.005 1.00 91.69 458 ARG A O 1
ATOM 3621 N N . GLU A 1 459 ? -81.382 -22.686 93.357 1.00 91.06 459 GLU A N 1
ATOM 3622 C CA . GLU A 1 459 ? -81.677 -21.633 92.375 1.00 91.06 459 GLU A CA 1
ATOM 3623 C C . GLU A 1 459 ? -80.437 -20.796 92.050 1.00 91.06 459 GLU A C 1
ATOM 3625 O O . GLU A 1 459 ? -80.139 -20.577 90.875 1.00 91.06 459 GLU A O 1
ATOM 3630 N N . LYS A 1 460 ? -79.665 -20.399 93.071 1.00 92.56 460 LYS A N 1
ATOM 3631 C CA . LYS A 1 460 ? -78.403 -19.674 92.895 1.00 92.56 460 LYS A CA 1
ATOM 3632 C C . LYS A 1 460 ? -77.409 -20.471 92.040 1.00 92.56 460 LYS A C 1
ATOM 3634 O O . LYS A 1 460 ? -76.929 -19.947 91.040 1.00 92.56 460 LYS A O 1
ATOM 3639 N N . PHE A 1 461 ? -77.124 -21.726 92.391 1.00 91.69 461 PHE A N 1
ATOM 3640 C CA . PHE A 1 461 ? -76.186 -22.561 91.636 1.00 91.69 461 PHE A CA 1
ATOM 3641 C C . PHE A 1 461 ? -76.706 -22.905 90.232 1.00 91.69 461 PHE A C 1
ATOM 3643 O O . PHE A 1 461 ? -75.911 -23.010 89.302 1.00 91.69 461 PHE A O 1
ATOM 3650 N N . GLY A 1 462 ? -78.026 -23.012 90.039 1.00 89.56 462 GLY A N 1
ATOM 3651 C CA . GLY A 1 462 ? -78.632 -23.131 88.710 1.00 89.56 462 GLY A CA 1
ATOM 3652 C C . GLY A 1 462 ? -78.392 -21.893 87.837 1.00 89.56 462 GLY A C 1
ATOM 3653 O O . GLY A 1 462 ? -78.028 -22.026 86.667 1.00 89.56 462 GLY A O 1
ATOM 3654 N N . ALA A 1 463 ? -78.526 -20.693 88.409 1.00 90.38 463 ALA A N 1
ATOM 3655 C CA . ALA A 1 463 ? -78.218 -19.440 87.722 1.00 90.38 463 ALA A CA 1
ATOM 3656 C C . ALA A 1 463 ? -76.713 -19.298 87.422 1.00 90.38 463 ALA A C 1
ATOM 3658 O O . ALA A 1 463 ? -76.353 -18.983 86.290 1.00 90.38 463 ALA A O 1
ATOM 3659 N N . GLU A 1 464 ? -75.838 -19.594 88.390 1.00 92.31 464 GLU A N 1
ATOM 3660 C CA . GLU A 1 464 ? -74.376 -19.567 88.210 1.00 92.31 464 GLU A CA 1
ATOM 3661 C C . GLU A 1 464 ? -73.912 -20.573 87.142 1.00 92.31 464 GLU A C 1
ATOM 3663 O O . GLU A 1 464 ? -73.085 -20.231 86.299 1.00 92.31 464 GLU A O 1
ATOM 3668 N N . ALA A 1 465 ? -74.488 -21.781 87.101 1.00 87.81 465 ALA A N 1
ATOM 3669 C CA . ALA A 1 465 ? -74.207 -22.764 86.054 1.00 87.81 465 ALA A CA 1
ATOM 3670 C C . ALA A 1 465 ? -74.699 -22.306 84.667 1.00 87.81 465 ALA A C 1
ATOM 3672 O O . ALA A 1 465 ? -73.995 -22.492 83.674 1.00 87.81 465 ALA A O 1
ATOM 3673 N N . SER A 1 466 ? -75.877 -21.677 84.584 1.00 92.88 466 SER A N 1
ATOM 3674 C CA . SER A 1 466 ? -76.408 -21.142 83.323 1.00 92.88 466 SER A CA 1
ATOM 3675 C C . SER A 1 466 ? -75.566 -19.981 82.784 1.00 92.88 466 SER A C 1
ATOM 3677 O O . SER A 1 466 ? -75.295 -19.927 81.585 1.00 92.88 466 SER A O 1
ATOM 3679 N N . ASP A 1 467 ? -75.132 -19.068 83.654 1.00 92.75 467 ASP A N 1
ATOM 3680 C CA . ASP A 1 467 ? -74.267 -17.933 83.315 1.00 92.75 467 ASP A CA 1
ATOM 3681 C C . ASP A 1 467 ? -72.851 -18.396 82.920 1.00 92.75 467 ASP A C 1
ATOM 3683 O O . ASP A 1 467 ? -72.312 -17.956 81.903 1.00 92.75 467 ASP A O 1
ATOM 3687 N N . ALA A 1 468 ? -72.278 -19.366 83.640 1.00 90.19 468 ALA A N 1
ATOM 3688 C CA . ALA A 1 468 ? -71.011 -19.995 83.265 1.00 90.19 468 ALA A CA 1
ATOM 3689 C C . ALA A 1 468 ? -71.087 -20.689 81.892 1.00 90.19 468 ALA A C 1
ATOM 3691 O O . ALA A 1 468 ? -70.177 -20.534 81.076 1.00 90.19 468 ALA A O 1
ATOM 3692 N N . ASN A 1 469 ? -72.180 -21.402 81.599 1.00 91.56 469 ASN A N 1
ATOM 3693 C CA . ASN A 1 469 ? -72.367 -22.076 80.313 1.00 91.56 469 ASN A CA 1
ATOM 3694 C C . ASN A 1 469 ? -72.589 -21.077 79.158 1.00 91.56 469 ASN A C 1
ATOM 3696 O O . ASN A 1 469 ? -72.059 -21.267 78.064 1.00 91.56 469 ASN A O 1
ATOM 3700 N N . ALA A 1 470 ? -73.297 -19.967 79.404 1.00 92.50 470 ALA A N 1
ATOM 3701 C CA . ALA A 1 470 ? -73.436 -18.876 78.437 1.00 92.50 470 ALA A CA 1
ATOM 3702 C C . ALA A 1 470 ? -72.086 -18.196 78.134 1.00 92.50 470 ALA A C 1
ATOM 3704 O O . ALA A 1 470 ? -71.759 -17.957 76.971 1.00 92.50 470 ALA A O 1
ATOM 3705 N N . LYS A 1 471 ? -71.265 -17.948 79.164 1.00 93.06 471 LYS A N 1
ATOM 3706 C CA . LYS A 1 471 ? -69.898 -17.415 79.020 1.00 93.06 471 LYS A CA 1
ATOM 3707 C C . LYS A 1 471 ? -68.978 -18.374 78.266 1.00 93.06 471 LYS A C 1
ATOM 3709 O O . LYS A 1 471 ? -68.218 -17.928 77.411 1.00 93.06 471 LYS A O 1
ATOM 3714 N N . PHE A 1 472 ? -69.078 -19.677 78.532 1.00 92.81 472 PHE A N 1
ATOM 3715 C CA . PHE A 1 472 ? -68.345 -20.704 77.790 1.00 92.81 472 PHE A CA 1
ATOM 3716 C C . PHE A 1 472 ? -68.732 -20.715 76.305 1.00 92.81 472 PHE A C 1
ATOM 3718 O O . PHE A 1 472 ? -67.851 -20.654 75.453 1.00 92.81 472 PHE A O 1
ATOM 3725 N N . ALA A 1 473 ? -70.031 -20.701 75.984 1.00 92.19 473 ALA A N 1
ATOM 3726 C CA . ALA A 1 473 ? -70.507 -20.643 74.601 1.00 92.19 473 ALA A CA 1
ATOM 3727 C C . ALA A 1 473 ? -70.040 -19.370 73.865 1.00 92.19 473 ALA A C 1
ATOM 3729 O O . ALA A 1 473 ? -69.579 -19.455 72.728 1.00 92.19 473 ALA A O 1
ATOM 3730 N N . ALA A 1 474 ? -70.090 -18.206 74.524 1.00 92.88 474 ALA A N 1
ATOM 3731 C CA . ALA A 1 474 ? -69.602 -16.947 73.961 1.00 92.88 474 ALA A CA 1
ATOM 3732 C C . ALA A 1 474 ? -68.086 -16.972 73.685 1.00 92.88 474 ALA A C 1
ATOM 3734 O O . ALA A 1 474 ? -67.650 -16.550 72.615 1.00 92.88 474 ALA A O 1
ATOM 3735 N N . ALA A 1 475 ? -67.286 -17.518 74.608 1.00 91.00 475 ALA A N 1
ATOM 3736 C CA . ALA A 1 475 ? -65.847 -17.687 74.410 1.00 91.00 475 ALA A CA 1
ATOM 3737 C C . ALA A 1 475 ? -65.524 -18.672 73.270 1.00 91.00 475 ALA A C 1
ATOM 3739 O O . ALA A 1 475 ? -64.567 -18.460 72.529 1.00 91.00 475 ALA A O 1
ATOM 3740 N N . LEU A 1 476 ? -66.332 -19.722 73.094 1.00 93.12 476 LEU A N 1
ATOM 3741 C CA . LEU A 1 476 ? -66.160 -20.717 72.030 1.00 93.12 476 LEU A CA 1
ATOM 3742 C C . LEU A 1 476 ? -66.451 -20.117 70.639 1.00 93.12 476 LEU A C 1
ATOM 3744 O O . LEU A 1 476 ? -65.714 -20.385 69.691 1.00 93.12 476 LEU A O 1
ATOM 3748 N N . GLU A 1 477 ? -67.458 -19.245 70.515 1.00 93.31 477 GLU A N 1
ATOM 3749 C CA . GLU A 1 477 ? -67.668 -18.472 69.280 1.00 93.31 477 GLU A CA 1
ATOM 3750 C C . GLU A 1 477 ? -66.585 -17.407 69.051 1.00 93.31 477 GLU A C 1
ATOM 3752 O O . GLU A 1 477 ? -66.169 -17.228 67.906 1.00 93.31 477 GLU A O 1
ATOM 3757 N N . GLU A 1 478 ? -66.049 -16.751 70.093 1.00 93.62 478 GLU A N 1
ATOM 3758 C CA . GLU A 1 478 ? -64.879 -15.883 69.889 1.00 93.62 478 GLU A CA 1
ATOM 3759 C C . GLU A 1 478 ? -63.686 -16.692 69.359 1.00 93.62 478 GLU A C 1
ATOM 3761 O O . GLU A 1 478 ? -63.078 -16.273 68.377 1.00 93.62 478 GLU A O 1
ATOM 3766 N N . VAL A 1 479 ? -63.383 -17.867 69.927 1.00 94.06 479 VAL A N 1
ATOM 3767 C CA . VAL A 1 479 ? -62.296 -18.741 69.442 1.00 94.06 479 VAL A CA 1
ATOM 3768 C C . VAL A 1 479 ? -62.472 -19.082 67.960 1.00 94.06 479 VAL A C 1
ATOM 3770 O O . VAL A 1 479 ? -61.549 -18.831 67.188 1.00 94.06 479 VAL A O 1
ATOM 3773 N N . LYS A 1 480 ? -63.655 -19.536 67.524 1.00 94.56 480 LYS A N 1
ATOM 3774 C CA . LYS A 1 480 ? -63.938 -19.804 66.097 1.00 94.56 480 LYS A CA 1
ATOM 3775 C C . LYS A 1 480 ? -63.734 -18.575 65.209 1.00 94.56 480 LYS A C 1
ATOM 3777 O O . LYS A 1 480 ? -63.204 -18.674 64.103 1.00 94.56 480 LYS A O 1
ATOM 3782 N N . LEU A 1 481 ? -64.155 -17.401 65.681 1.00 94.12 481 LEU A N 1
ATOM 3783 C CA . LEU A 1 481 ? -64.025 -16.148 64.937 1.00 94.12 481 LEU A CA 1
ATOM 3784 C C . LEU A 1 481 ? -62.545 -15.731 64.833 1.00 94.12 481 LEU A C 1
ATOM 3786 O O . LEU A 1 481 ? -62.098 -15.312 63.763 1.00 94.12 481 LEU A O 1
ATOM 3790 N N . ARG A 1 482 ? -61.745 -15.949 65.889 1.00 93.81 482 ARG A N 1
ATOM 3791 C CA . ARG A 1 482 ? -60.278 -15.814 65.840 1.00 93.81 482 ARG A CA 1
ATOM 3792 C C . ARG A 1 482 ? -59.657 -16.819 64.865 1.00 93.81 482 ARG A C 1
ATOM 3794 O O . ARG A 1 482 ? -58.860 -16.398 64.031 1.00 93.81 482 ARG A O 1
ATOM 3801 N N . GLU A 1 483 ? -60.046 -18.093 64.900 1.00 93.62 483 GLU A N 1
ATOM 3802 C CA . GLU A 1 483 ? -59.567 -19.138 63.977 1.00 93.62 483 GLU A CA 1
ATOM 3803 C C . GLU A 1 483 ? -59.840 -18.784 62.507 1.00 93.62 483 GLU A C 1
ATOM 3805 O O . GLU A 1 483 ? -58.928 -18.870 61.682 1.00 93.62 483 GLU A O 1
ATOM 3810 N N . MET A 1 484 ? -61.035 -18.275 62.177 1.00 94.44 484 MET A N 1
ATOM 3811 C CA . MET A 1 484 ? -61.315 -17.747 60.835 1.00 94.44 484 MET A CA 1
ATOM 3812 C C . MET A 1 484 ? -60.395 -16.577 60.464 1.00 94.44 484 MET A C 1
ATOM 3814 O O . MET A 1 484 ? -59.838 -16.574 59.366 1.00 94.44 484 MET A O 1
ATOM 3818 N N . THR A 1 485 ? -60.167 -15.609 61.363 1.00 95.00 485 THR A N 1
ATOM 3819 C CA . THR A 1 485 ? -59.227 -14.508 61.066 1.00 95.00 485 THR A CA 1
ATOM 3820 C C . THR A 1 485 ? -57.781 -14.984 60.905 1.00 95.00 485 THR A C 1
ATOM 3822 O O . THR A 1 485 ? -57.049 -14.417 60.097 1.00 95.00 485 THR A O 1
ATOM 3825 N N . ILE A 1 486 ? -57.369 -16.042 61.612 1.00 93.88 486 ILE A N 1
ATOM 3826 C CA . ILE A 1 486 ? -56.045 -16.661 61.461 1.00 93.88 486 ILE A CA 1
ATOM 3827 C C . ILE A 1 486 ? -55.926 -17.328 60.088 1.00 93.88 486 ILE A C 1
ATOM 3829 O O . ILE A 1 486 ? -54.930 -17.097 59.407 1.00 93.88 486 ILE A O 1
ATOM 3833 N N . LEU A 1 487 ? -56.939 -18.076 59.639 1.00 95.75 487 LEU A N 1
ATOM 3834 C CA . LEU A 1 487 ? -56.969 -18.682 58.302 1.00 95.75 487 LEU A CA 1
ATOM 3835 C C . LEU A 1 487 ? -56.931 -17.626 57.184 1.00 95.75 487 LEU A C 1
ATOM 3837 O O . LEU A 1 487 ? -56.151 -17.757 56.241 1.00 95.75 487 LEU A O 1
ATOM 3841 N N . ASP A 1 488 ? -57.700 -16.542 57.309 1.00 94.25 488 ASP A N 1
ATOM 3842 C CA . ASP A 1 488 ? -57.680 -15.426 56.352 1.00 94.25 488 ASP A CA 1
ATOM 3843 C C . ASP A 1 488 ? -56.323 -14.703 56.312 1.00 94.25 488 ASP A C 1
ATOM 3845 O O . ASP A 1 488 ? -55.874 -14.271 55.245 1.00 94.25 488 ASP A O 1
ATOM 3849 N N . LEU A 1 489 ? -55.654 -14.553 57.460 1.00 94.19 489 LEU A N 1
ATOM 3850 C CA . LEU A 1 489 ? -54.316 -13.962 57.541 1.00 94.19 489 LEU A CA 1
ATOM 3851 C C . LEU A 1 489 ? -53.245 -14.905 56.981 1.00 94.19 489 LEU A C 1
ATOM 3853 O O . LEU A 1 489 ? -52.409 -14.455 56.201 1.00 94.19 489 LEU A O 1
ATOM 3857 N N . GLN A 1 490 ? -53.299 -16.202 57.291 1.00 95.06 490 GLN A N 1
ATOM 3858 C CA . GLN A 1 490 ? -52.424 -17.222 56.702 1.00 95.06 490 GLN A CA 1
ATOM 3859 C C . GLN A 1 490 ? -52.571 -17.262 55.179 1.00 95.06 490 GLN A C 1
ATOM 3861 O O . GLN A 1 490 ? -51.569 -17.236 54.466 1.00 95.06 490 GLN A O 1
ATOM 3866 N N . LYS A 1 491 ? -53.805 -17.222 54.662 1.00 96.06 491 LYS A N 1
ATOM 3867 C CA . LYS A 1 491 ? -54.060 -17.138 53.222 1.00 96.06 491 LYS A CA 1
ATOM 3868 C C . LYS A 1 491 ? -53.419 -15.886 52.613 1.00 96.06 491 LYS A C 1
ATOM 3870 O O . LYS A 1 491 ? -52.672 -16.005 51.644 1.00 96.06 491 LYS A O 1
ATOM 3875 N N . LYS A 1 492 ? -53.623 -14.706 53.212 1.00 95.25 492 LYS A N 1
ATOM 3876 C CA . LYS A 1 492 ? -52.995 -13.445 52.766 1.00 95.25 492 LYS A CA 1
ATOM 3877 C C . LYS A 1 492 ? -51.463 -13.486 52.810 1.00 95.25 492 LYS A C 1
ATOM 3879 O O . LYS A 1 492 ? -50.842 -12.911 51.921 1.00 95.25 492 LYS A O 1
ATOM 3884 N N . ILE A 1 493 ? -50.868 -14.177 53.785 1.00 93.25 493 ILE A N 1
ATOM 3885 C CA . ILE A 1 493 ? -49.420 -14.428 53.841 1.00 93.25 493 ILE A CA 1
ATOM 3886 C C . ILE A 1 493 ? -48.999 -15.296 52.649 1.00 93.25 493 ILE A C 1
ATOM 3888 O O . ILE A 1 493 ? -48.185 -14.842 51.855 1.00 93.25 493 ILE A O 1
ATOM 3892 N N . THR A 1 494 ? -49.631 -16.454 52.419 1.00 95.44 494 THR A N 1
ATOM 3893 C CA . THR A 1 494 ? -49.277 -17.326 51.276 1.00 95.44 494 THR A CA 1
ATOM 3894 C C . THR A 1 494 ? -49.476 -16.658 49.909 1.00 95.44 494 THR A C 1
ATOM 3896 O O . THR A 1 494 ? -48.672 -16.852 49.000 1.00 95.44 494 THR A O 1
ATOM 3899 N N . GLU A 1 495 ? -50.501 -15.811 49.754 1.00 95.06 495 GLU A N 1
ATOM 3900 C CA . GLU A 1 495 ? -50.686 -14.986 48.555 1.00 95.06 495 GLU A CA 1
ATOM 3901 C C . GLU A 1 495 ? -49.633 -13.875 48.425 1.00 95.06 495 GLU A C 1
ATOM 3903 O O . GLU A 1 495 ? -49.341 -13.442 47.309 1.00 95.06 495 GLU A O 1
ATOM 3908 N N . GLY A 1 496 ? -49.101 -13.374 49.541 1.00 94.88 496 GLY A N 1
ATOM 3909 C CA . GLY A 1 496 ? -48.005 -12.408 49.589 1.00 94.88 496 GLY A CA 1
ATOM 3910 C C . GLY A 1 496 ? -46.671 -13.047 49.216 1.00 94.88 496 GLY A C 1
ATOM 3911 O O . GLY A 1 496 ? -45.984 -12.536 48.334 1.00 94.88 496 GLY A O 1
ATOM 3912 N N . ASP A 1 497 ? -46.357 -14.199 49.806 1.00 94.44 497 ASP A N 1
ATOM 3913 C CA . ASP A 1 497 ? -45.149 -14.980 49.527 1.00 94.44 497 ASP A CA 1
ATOM 3914 C C . ASP A 1 497 ? -45.113 -15.435 48.062 1.00 94.44 497 ASP A C 1
ATOM 3916 O O . ASP A 1 497 ? -44.108 -15.246 47.383 1.00 94.44 497 ASP A O 1
ATOM 3920 N N . ALA A 1 498 ? -46.232 -15.924 47.512 1.00 95.38 498 ALA A N 1
ATOM 3921 C CA . ALA A 1 498 ? -46.322 -16.281 46.094 1.00 95.38 498 ALA A CA 1
ATOM 3922 C C . ALA A 1 498 ? -46.044 -15.084 45.158 1.00 95.38 498 ALA A C 1
ATOM 3924 O O . ALA A 1 498 ? -45.345 -15.228 44.152 1.00 95.38 498 ALA A O 1
ATOM 3925 N N . LYS A 1 499 ? -46.540 -13.885 45.503 1.00 95.94 499 LYS A N 1
ATOM 3926 C CA . LYS A 1 499 ? -46.252 -12.642 44.762 1.00 95.94 499 LYS A CA 1
ATOM 3927 C C . LYS A 1 499 ? -44.792 -12.216 44.929 1.00 95.94 499 LYS A C 1
ATOM 3929 O O . LYS A 1 499 ? -44.190 -11.759 43.961 1.00 95.94 499 LYS A O 1
ATOM 3934 N N . LEU A 1 500 ? -44.207 -12.390 46.116 1.00 93.88 500 LEU A N 1
ATOM 3935 C CA . LEU A 1 500 ? -42.794 -12.114 46.378 1.00 93.88 500 LEU A CA 1
ATOM 3936 C C . LEU A 1 500 ? -41.889 -13.029 45.543 1.00 93.88 500 LEU A C 1
ATOM 3938 O O . LEU A 1 500 ? -40.995 -12.528 44.864 1.00 93.88 500 LEU A O 1
ATOM 3942 N N . GLN A 1 501 ? -42.173 -14.334 45.515 1.00 95.75 501 GLN A N 1
ATOM 3943 C CA . GLN A 1 501 ? -41.472 -15.317 44.686 1.00 95.75 501 GLN A CA 1
ATOM 3944 C C . GLN A 1 501 ? -41.542 -14.935 43.198 1.00 95.75 501 GLN A C 1
ATOM 3946 O O . GLN A 1 501 ? -40.521 -14.882 42.517 1.00 95.75 501 GLN A O 1
ATOM 3951 N N . GLN A 1 502 ? -42.736 -14.585 42.702 1.00 95.38 502 GLN A N 1
ATOM 3952 C CA . GLN A 1 502 ? -42.935 -14.164 41.313 1.00 95.38 502 GLN A CA 1
ATOM 3953 C C . GLN A 1 502 ? -42.135 -12.894 40.968 1.00 95.38 502 GLN A C 1
ATOM 3955 O O . GLN A 1 502 ? -41.535 -12.815 39.895 1.00 95.38 502 GLN A O 1
ATOM 3960 N N . GLN A 1 503 ? -42.089 -11.910 41.873 1.00 94.56 503 GLN A N 1
ATOM 3961 C CA . GLN A 1 503 ? -41.295 -10.689 41.698 1.00 94.56 503 GLN A CA 1
ATOM 3962 C C . GLN A 1 503 ? -39.784 -10.954 41.765 1.00 94.56 503 GLN A C 1
ATOM 3964 O O . GLN A 1 503 ? -39.033 -10.336 41.012 1.00 94.56 503 GLN A O 1
ATOM 3969 N N . GLN A 1 504 ? -39.327 -11.897 42.596 1.00 94.88 504 GLN A N 1
ATOM 3970 C CA . GLN A 1 504 ? -37.929 -12.342 42.614 1.00 94.88 504 GLN A CA 1
ATOM 3971 C C . GLN A 1 504 ? -37.536 -12.973 41.272 1.00 94.88 504 GLN A C 1
ATOM 3973 O O . GLN A 1 504 ? -36.569 -12.524 40.664 1.00 94.88 504 GLN A O 1
ATOM 3978 N N . THR A 1 505 ? -38.325 -13.917 40.745 1.00 95.50 505 THR A N 1
ATOM 3979 C CA . THR A 1 505 ? -38.052 -14.541 39.437 1.00 95.50 505 THR A CA 1
ATOM 3980 C C . THR A 1 505 ? -38.069 -13.522 38.289 1.00 95.50 505 THR A C 1
ATOM 3982 O O . THR A 1 505 ? -37.208 -13.573 37.411 1.00 95.50 505 THR A O 1
ATOM 3985 N N . LEU A 1 506 ? -38.994 -12.553 38.302 1.00 95.25 506 LEU A N 1
ATOM 3986 C CA . LEU A 1 506 ? -39.015 -11.452 37.328 1.00 95.25 506 LEU A CA 1
ATOM 3987 C C . LEU A 1 506 ? -37.770 -10.558 37.434 1.00 95.25 506 LEU A C 1
ATOM 3989 O O . LEU A 1 506 ? -37.178 -10.203 36.415 1.00 95.25 506 LEU A O 1
ATOM 3993 N N . TYR A 1 507 ? -37.340 -10.218 38.652 1.00 96.44 507 TYR A N 1
ATOM 3994 C CA . TYR A 1 507 ? -36.119 -9.444 38.882 1.00 96.44 507 TYR A CA 1
ATOM 3995 C C . TYR A 1 507 ? -34.863 -10.199 38.421 1.00 96.44 507 TYR A C 1
ATOM 3997 O O . TYR A 1 507 ? -33.978 -9.605 37.806 1.00 96.44 507 TYR A O 1
ATOM 4005 N N . GLU A 1 508 ? -34.784 -11.505 38.676 1.00 95.62 508 GLU A N 1
ATOM 4006 C CA . GLU A 1 508 ? -33.676 -12.359 38.241 1.00 95.62 508 GLU A CA 1
ATOM 4007 C C . GLU A 1 508 ? -33.615 -12.494 36.716 1.00 95.62 508 GLU A C 1
ATOM 4009 O O . GLU A 1 508 ? -32.528 -12.363 36.149 1.00 95.62 508 GLU A O 1
ATOM 4014 N N . ALA A 1 509 ? -34.762 -12.642 36.044 1.00 95.38 509 ALA A N 1
ATOM 4015 C CA . ALA A 1 509 ? -34.850 -12.618 34.585 1.00 95.38 509 ALA A CA 1
ATOM 4016 C C . ALA A 1 509 ? -34.358 -11.276 34.012 1.00 95.38 509 ALA A C 1
ATOM 4018 O O . ALA A 1 509 ? -33.412 -11.253 33.228 1.00 95.38 509 ALA A O 1
ATOM 4019 N N . VAL A 1 510 ? -34.891 -10.143 34.488 1.00 96.69 510 VAL A N 1
ATOM 4020 C CA . VAL A 1 510 ? -34.461 -8.800 34.046 1.00 96.69 510 VAL A CA 1
ATOM 4021 C C . VAL A 1 510 ? -32.975 -8.548 34.342 1.00 96.69 510 VAL A C 1
ATOM 4023 O O . VAL A 1 510 ? -32.276 -7.915 33.550 1.00 96.69 510 VAL A O 1
ATOM 4026 N N . ARG A 1 511 ? -32.450 -9.062 35.461 1.00 96.81 511 ARG A N 1
ATOM 4027 C CA . ARG A 1 511 ? -31.021 -8.987 35.805 1.00 96.81 511 ARG A CA 1
ATOM 4028 C C . ARG A 1 511 ? -30.161 -9.844 34.872 1.00 96.81 511 ARG A C 1
ATOM 4030 O O . ARG A 1 511 ? -29.068 -9.401 34.514 1.00 96.81 511 ARG A O 1
ATOM 4037 N N . SER A 1 512 ? -30.638 -11.025 34.479 1.00 96.12 512 SER A N 1
ATOM 4038 C CA . SER A 1 512 ? -30.002 -11.895 33.484 1.00 96.12 512 SER A CA 1
ATOM 4039 C C . SER A 1 512 ? -29.951 -11.211 32.118 1.00 96.12 512 SER A C 1
ATOM 4041 O O . SER A 1 512 ? -28.863 -11.014 31.577 1.00 96.12 512 SER A O 1
ATOM 4043 N N . ASP A 1 513 ? -31.091 -10.725 31.625 1.00 95.50 513 ASP A N 1
ATOM 4044 C CA . ASP A 1 513 ? -31.210 -10.016 30.347 1.00 95.50 513 ASP A CA 1
ATOM 4045 C C . ASP A 1 513 ? -30.316 -8.774 30.308 1.00 95.50 513 ASP A C 1
ATOM 4047 O O . ASP A 1 513 ? -29.554 -8.574 29.364 1.00 95.50 513 ASP A O 1
ATOM 4051 N N . ARG A 1 514 ? -30.318 -7.962 31.374 1.00 96.62 514 ARG A N 1
ATOM 4052 C CA . ARG A 1 514 ? -29.422 -6.803 31.504 1.00 96.62 514 ARG A CA 1
ATOM 4053 C C . ARG A 1 514 ? -27.947 -7.207 31.411 1.00 96.62 514 ARG A C 1
ATOM 4055 O O . ARG A 1 514 ? -27.160 -6.486 30.802 1.00 96.62 514 ARG A O 1
ATOM 4062 N N . ASN A 1 515 ? -27.555 -8.331 32.013 1.00 94.75 515 ASN A N 1
ATOM 4063 C CA . ASN A 1 515 ? -26.180 -8.827 31.930 1.00 94.75 515 ASN A CA 1
ATOM 4064 C C . ASN A 1 515 ? -25.851 -9.341 30.517 1.00 94.75 515 ASN A C 1
ATOM 4066 O O . ASN A 1 515 ? -24.763 -9.057 30.021 1.00 94.75 515 ASN A O 1
ATOM 4070 N N . LEU A 1 516 ? -26.790 -10.025 29.854 1.00 96.06 516 LEU A N 1
ATOM 4071 C CA . LEU A 1 516 ? -26.657 -10.485 28.469 1.00 96.06 516 LEU A CA 1
ATOM 4072 C C . LEU A 1 516 ? -26.500 -9.301 27.504 1.00 96.06 516 LEU A C 1
ATOM 4074 O O . LEU A 1 516 ? -25.509 -9.229 26.784 1.00 96.06 516 LEU A O 1
ATOM 4078 N N . TYR A 1 517 ? -27.403 -8.318 27.545 1.00 95.69 517 TYR A N 1
ATOM 4079 C CA . TYR A 1 517 ? -27.296 -7.113 26.719 1.00 95.69 517 TYR A CA 1
ATOM 4080 C C . TYR A 1 517 ? -26.031 -6.304 27.031 1.00 95.69 517 TYR A C 1
ATOM 4082 O O . TYR A 1 517 ? -25.401 -5.792 26.109 1.00 95.69 517 TYR A O 1
ATOM 4090 N N . SER A 1 518 ? -25.602 -6.232 28.298 1.00 96.19 518 SER A N 1
ATOM 4091 C CA . SER A 1 518 ? -24.328 -5.594 28.658 1.00 96.19 518 SER A CA 1
ATOM 4092 C C . SER A 1 518 ? -23.114 -6.337 28.096 1.00 96.19 518 SER A C 1
ATOM 4094 O O . SER A 1 518 ? -22.135 -5.678 27.755 1.00 96.19 518 SER A O 1
ATOM 4096 N N . LYS A 1 519 ? -23.154 -7.672 27.988 1.00 97.00 519 LYS A N 1
ATOM 4097 C CA . LYS A 1 519 ? -22.091 -8.466 27.357 1.00 97.00 519 LYS A CA 1
ATOM 4098 C C . LYS A 1 519 ? -22.080 -8.254 25.842 1.00 97.00 519 LYS A C 1
ATOM 4100 O O . LYS A 1 519 ? -21.059 -7.842 25.302 1.00 97.00 519 LYS A O 1
ATOM 4105 N N . ASN A 1 520 ? -23.225 -8.435 25.186 1.00 96.31 520 ASN A N 1
ATOM 4106 C CA . ASN A 1 520 ? -23.363 -8.277 23.736 1.00 96.31 520 ASN A CA 1
ATOM 4107 C C . ASN A 1 520 ? -22.982 -6.853 23.282 1.00 96.31 520 ASN A C 1
ATOM 4109 O O . ASN A 1 520 ? -22.425 -6.673 22.200 1.00 96.31 520 ASN A O 1
ATOM 4113 N N . LEU A 1 521 ? -23.245 -5.834 24.114 1.00 95.44 521 LEU A N 1
ATOM 4114 C CA . LEU A 1 521 ? -22.824 -4.450 23.879 1.00 95.44 521 LEU A CA 1
ATOM 4115 C C . LEU A 1 521 ? -21.298 -4.279 23.927 1.00 95.44 521 LEU A C 1
ATOM 4117 O O . LEU A 1 521 ? -20.765 -3.521 23.121 1.00 95.44 521 LEU A O 1
ATOM 4121 N N . ILE A 1 522 ? -20.602 -4.964 24.841 1.00 96.06 522 ILE A N 1
ATOM 4122 C CA . ILE A 1 522 ? -19.132 -4.953 24.914 1.00 96.06 522 ILE A CA 1
ATOM 4123 C C . ILE A 1 522 ? -18.552 -5.672 23.693 1.00 96.06 522 ILE A C 1
ATOM 4125 O O . ILE A 1 522 ? -17.742 -5.086 22.986 1.00 96.06 522 ILE A O 1
ATOM 4129 N N . GLU A 1 523 ? -19.050 -6.870 23.372 1.00 95.12 523 GLU A N 1
ATOM 4130 C CA . GLU A 1 523 ? -18.627 -7.640 22.190 1.00 95.12 523 GLU A CA 1
ATOM 4131 C C . GLU A 1 523 ? -18.814 -6.819 20.895 1.00 95.12 523 GLU A C 1
ATOM 4133 O O . GLU A 1 523 ? -17.882 -6.683 20.103 1.00 95.12 523 GLU A O 1
ATOM 4138 N N . SER A 1 524 ? -19.955 -6.134 20.745 1.00 93.81 524 SER A N 1
ATOM 4139 C CA . SER A 1 524 ? -20.207 -5.213 19.622 1.00 93.81 524 SER A CA 1
ATOM 4140 C C . SER A 1 524 ? -19.255 -4.003 19.604 1.00 93.81 524 SER A C 1
ATOM 4142 O O . SER A 1 524 ? -18.879 -3.518 18.536 1.00 93.81 524 SER A O 1
ATOM 4144 N N . GLN A 1 525 ? -18.869 -3.468 20.768 1.00 95.38 525 GLN A N 1
ATOM 4145 C CA . GLN A 1 525 ? -17.918 -2.352 20.860 1.00 95.38 525 GLN A CA 1
ATOM 4146 C C . GLN A 1 525 ? -16.493 -2.790 20.505 1.00 95.38 525 GLN A C 1
ATOM 4148 O O . GLN A 1 525 ? -15.792 -2.043 19.812 1.00 95.38 525 GLN A O 1
ATOM 4153 N N . ASP A 1 526 ? -16.093 -3.994 20.913 1.00 96.00 526 ASP A N 1
ATOM 4154 C CA . ASP A 1 526 ? -14.801 -4.589 20.584 1.00 96.00 526 ASP A CA 1
ATOM 4155 C C . ASP A 1 526 ? -14.703 -4.898 19.082 1.00 96.00 526 ASP A C 1
ATOM 4157 O O . ASP A 1 526 ? -13.729 -4.473 18.453 1.00 96.00 526 ASP A O 1
ATOM 4161 N N . GLU A 1 527 ? -15.737 -5.487 18.466 1.00 95.81 527 GLU A N 1
ATOM 4162 C CA . GLU A 1 527 ? -15.842 -5.656 17.004 1.00 95.81 527 GLU A CA 1
ATOM 4163 C C . GLU A 1 527 ? -15.734 -4.315 16.261 1.00 95.81 527 GLU A C 1
ATOM 4165 O O . GLU A 1 527 ? -14.948 -4.167 15.320 1.00 95.81 527 GLU A O 1
ATOM 4170 N N . ILE A 1 528 ? -16.465 -3.287 16.710 1.00 94.75 528 ILE A N 1
ATOM 4171 C CA . ILE A 1 528 ? -16.377 -1.930 16.151 1.00 94.75 528 ILE A CA 1
ATOM 4172 C C . ILE A 1 528 ? -14.958 -1.354 16.313 1.00 94.75 528 ILE A C 1
ATOM 4174 O O . ILE A 1 528 ? -14.494 -0.610 15.441 1.00 94.75 528 ILE A O 1
ATOM 4178 N N . SER A 1 529 ? -14.249 -1.670 17.400 1.00 95.19 529 SER A N 1
ATOM 4179 C CA . SER A 1 529 ? -12.858 -1.251 17.611 1.00 95.19 529 SER A CA 1
ATOM 4180 C C . SER A 1 529 ? -11.896 -1.962 16.649 1.00 95.19 529 SER A C 1
ATOM 4182 O O . SER A 1 529 ? -11.027 -1.319 16.050 1.00 95.19 529 SER A O 1
ATOM 4184 N N . GLU A 1 530 ? -12.100 -3.260 16.415 1.00 96.06 530 GLU A N 1
ATOM 4185 C CA . GLU A 1 530 ? -11.281 -4.065 15.517 1.00 96.06 530 GLU A CA 1
ATOM 4186 C C . GLU A 1 530 ? -11.510 -3.659 14.055 1.00 96.06 530 GLU A C 1
ATOM 4188 O O . GLU A 1 530 ? -10.554 -3.476 13.302 1.00 96.06 530 GLU A O 1
ATOM 4193 N N . MET A 1 531 ? -12.760 -3.397 13.664 1.00 94.62 531 MET A N 1
ATOM 4194 C CA . MET A 1 531 ? -13.102 -2.875 12.339 1.00 94.62 531 MET A CA 1
ATOM 4195 C C . MET A 1 531 ? -12.542 -1.464 12.112 1.00 94.62 531 MET A C 1
ATOM 4197 O O . MET A 1 531 ? -12.030 -1.179 11.029 1.00 94.62 531 MET A O 1
ATOM 4201 N N . LYS A 1 532 ? -12.512 -0.596 13.137 1.00 94.62 532 LYS A N 1
ATOM 4202 C CA . LYS A 1 532 ? -11.790 0.694 13.074 1.00 94.62 532 LYS A CA 1
ATOM 4203 C C . LYS A 1 532 ? -10.276 0.506 12.911 1.00 94.62 532 LYS A C 1
ATOM 4205 O O . LYS A 1 532 ? -9.647 1.287 12.195 1.00 94.62 532 LYS A O 1
ATOM 4210 N N . ARG A 1 533 ? -9.681 -0.524 13.527 1.00 95.88 533 ARG A N 1
ATOM 4211 C CA . ARG A 1 533 ? -8.257 -0.872 13.360 1.00 95.88 533 ARG A CA 1
ATOM 4212 C C . ARG A 1 533 ? -7.967 -1.398 11.950 1.00 95.88 533 ARG A C 1
ATOM 4214 O O . ARG A 1 533 ? -7.046 -0.894 11.312 1.00 95.88 533 ARG A O 1
ATOM 4221 N N . LYS A 1 534 ? -8.782 -2.329 11.441 1.00 95.62 534 LYS A N 1
ATOM 4222 C CA . LYS A 1 534 ? -8.734 -2.838 10.056 1.00 95.62 534 LYS A CA 1
ATOM 4223 C C . LYS A 1 534 ? -8.864 -1.691 9.046 1.00 95.62 534 LYS A C 1
ATOM 4225 O O . LYS A 1 534 ? -8.040 -1.581 8.144 1.00 95.62 534 LYS A O 1
ATOM 4230 N N . PHE A 1 535 ? -9.803 -0.766 9.261 1.00 94.44 535 PHE A N 1
ATOM 4231 C CA . PHE A 1 535 ? -9.965 0.432 8.431 1.00 94.44 535 PHE A CA 1
ATOM 4232 C C . PHE A 1 535 ? -8.739 1.363 8.465 1.00 94.44 535 PHE A C 1
ATOM 4234 O O . PHE A 1 535 ? -8.304 1.814 7.406 1.00 94.44 535 PHE A O 1
ATOM 4241 N N . LYS A 1 536 ? -8.135 1.631 9.638 1.00 96.94 536 LYS A N 1
ATOM 4242 C CA . LYS A 1 536 ? -6.878 2.408 9.724 1.00 96.94 536 LYS A CA 1
ATOM 4243 C C . LYS A 1 536 ? -5.728 1.735 8.953 1.00 96.94 536 LYS A C 1
ATOM 4245 O O . LYS A 1 536 ? -5.003 2.434 8.252 1.00 96.94 536 LYS A O 1
ATOM 4250 N N . ILE A 1 537 ? -5.582 0.409 9.044 1.00 96.44 537 ILE A N 1
ATOM 4251 C CA . ILE A 1 537 ? -4.549 -0.349 8.309 1.00 96.44 537 ILE A CA 1
ATOM 4252 C C . ILE A 1 537 ? -4.788 -0.254 6.796 1.00 96.44 537 ILE A C 1
ATOM 4254 O O . ILE A 1 537 ? -3.896 0.166 6.064 1.00 96.44 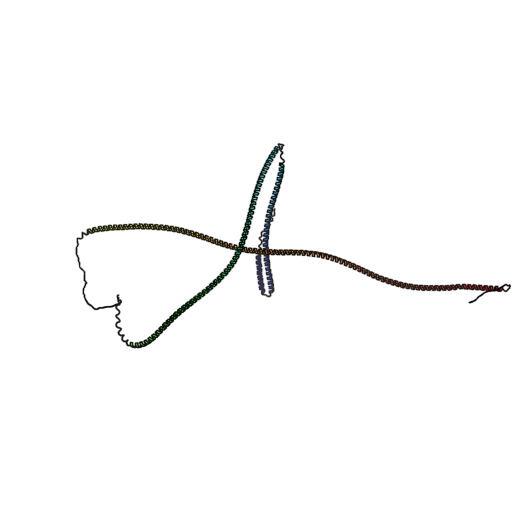537 ILE A O 1
ATOM 4258 N N . MET A 1 538 ? -6.007 -0.549 6.340 1.00 94.06 538 MET A N 1
ATOM 4259 C CA . MET A 1 538 ? -6.374 -0.496 4.921 1.00 94.06 538 MET A CA 1
ATOM 4260 C C . MET A 1 538 ? -6.254 0.921 4.336 1.00 94.06 538 MET A C 1
ATOM 4262 O O . MET A 1 538 ? -5.820 1.081 3.200 1.00 94.06 538 MET A O 1
ATOM 4266 N N . SER A 1 539 ? -6.549 1.963 5.122 1.00 95.56 539 SER A N 1
ATOM 4267 C CA . SER A 1 539 ? -6.321 3.362 4.721 1.00 95.56 539 SER A CA 1
ATOM 4268 C C . SER A 1 539 ? -4.835 3.661 4.502 1.00 95.56 539 SER A C 1
ATOM 4270 O O . SER A 1 539 ? -4.484 4.348 3.550 1.00 95.56 539 SER A O 1
ATOM 4272 N N . HIS A 1 540 ? -3.950 3.128 5.352 1.00 96.88 540 HIS A N 1
ATOM 4273 C CA . HIS A 1 540 ? -2.507 3.304 5.185 1.00 96.88 540 HIS A CA 1
ATOM 4274 C C . HIS A 1 540 ? -1.968 2.527 3.976 1.00 96.88 540 HIS A C 1
ATOM 4276 O O . HIS A 1 540 ? -1.160 3.071 3.232 1.00 96.88 540 HIS A O 1
ATOM 4282 N N . GLN A 1 541 ? -2.468 1.311 3.727 1.00 95.81 541 GLN A N 1
ATOM 4283 C CA . GLN A 1 541 ? -2.149 0.540 2.518 1.00 95.81 541 GLN A CA 1
ATOM 4284 C C . GLN A 1 541 ? -2.603 1.262 1.240 1.00 95.81 541 GLN A C 1
ATOM 4286 O O . GLN A 1 541 ? -1.871 1.280 0.256 1.00 95.81 541 GLN A O 1
ATOM 4291 N N . ILE A 1 542 ? -3.776 1.907 1.254 1.00 96.19 542 ILE A N 1
ATOM 4292 C CA . ILE A 1 542 ? -4.246 2.740 0.137 1.00 96.19 542 ILE A CA 1
ATOM 4293 C C . ILE A 1 542 ? -3.299 3.925 -0.106 1.00 96.19 542 ILE A C 1
ATOM 4295 O O . ILE A 1 542 ? -3.010 4.229 -1.261 1.00 96.19 542 ILE A O 1
ATOM 4299 N N . GLU A 1 543 ? -2.788 4.580 0.942 1.00 96.88 543 GLU A N 1
ATOM 4300 C CA . GLU A 1 543 ? -1.841 5.691 0.771 1.00 96.88 543 GLU A CA 1
ATOM 4301 C C . GLU A 1 543 ? -0.471 5.218 0.259 1.00 96.88 543 GLU A C 1
ATOM 4303 O O . GLU A 1 543 ? 0.034 5.788 -0.703 1.00 96.88 543 GLU A O 1
ATOM 4308 N N . GLN A 1 544 ? 0.062 4.111 0.790 1.00 96.56 544 GLN A N 1
ATOM 4309 C CA . GLN A 1 544 ? 1.281 3.468 0.273 1.00 96.56 544 GLN A CA 1
ATOM 4310 C C . GLN A 1 544 ? 1.147 3.106 -1.217 1.00 96.56 544 GLN A C 1
ATOM 4312 O O . GLN A 1 544 ? 2.046 3.376 -2.010 1.00 96.56 544 GLN A O 1
ATOM 4317 N N . LEU A 1 545 ? 0.001 2.550 -1.628 1.00 95.06 545 LEU A N 1
ATOM 4318 C CA . LEU A 1 545 ? -0.258 2.213 -3.030 1.00 95.06 545 LEU A CA 1
ATOM 4319 C C . LEU A 1 545 ? -0.371 3.457 -3.928 1.00 95.06 545 LEU A C 1
ATOM 4321 O O . LEU A 1 545 ? 0.071 3.405 -5.073 1.00 95.06 545 LEU A O 1
ATOM 4325 N N . LYS A 1 546 ? -0.902 4.587 -3.436 1.00 96.19 546 LYS A N 1
ATOM 4326 C CA . LYS A 1 546 ? -0.863 5.865 -4.176 1.00 96.19 546 LYS A CA 1
ATOM 4327 C C . LYS A 1 546 ? 0.565 6.382 -4.336 1.00 96.19 546 LYS A C 1
ATOM 4329 O O . LYS A 1 546 ? 0.910 6.829 -5.425 1.00 96.19 546 LYS A O 1
ATOM 4334 N N . GLU A 1 547 ? 1.377 6.329 -3.280 1.00 96.69 547 GLU A N 1
ATOM 4335 C CA . GLU A 1 547 ? 2.786 6.743 -3.316 1.00 96.69 547 GLU A CA 1
ATOM 4336 C C . GLU A 1 547 ? 3.585 5.874 -4.304 1.00 96.69 547 GLU A C 1
ATOM 4338 O O . GLU A 1 547 ? 4.325 6.403 -5.134 1.00 96.69 547 GLU A O 1
ATOM 4343 N N . GLU A 1 548 ? 3.360 4.554 -4.311 1.00 97.12 548 GLU A N 1
ATOM 4344 C CA . GLU A 1 548 ? 3.919 3.645 -5.320 1.00 97.12 548 GLU A CA 1
ATOM 4345 C C . GLU A 1 548 ? 3.471 3.977 -6.750 1.00 97.12 548 GLU A C 1
ATOM 4347 O O . GLU A 1 548 ? 4.292 3.919 -7.667 1.00 97.12 548 GLU A O 1
ATOM 4352 N N . ILE A 1 549 ? 2.190 4.299 -6.963 1.00 96.56 549 ILE A N 1
ATOM 4353 C CA . ILE A 1 54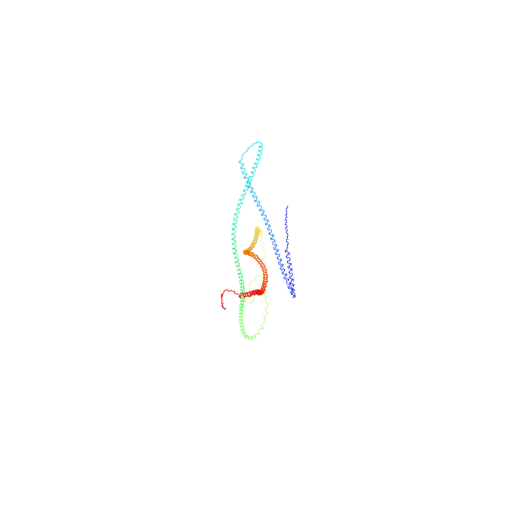9 ? 1.671 4.684 -8.284 1.00 96.56 549 ILE A CA 1
ATOM 4354 C C . ILE A 1 549 ? 2.326 5.991 -8.741 1.00 96.56 549 ILE A C 1
ATOM 4356 O O . ILE A 1 549 ? 2.897 6.021 -9.825 1.00 96.56 549 ILE A O 1
ATOM 4360 N N . GLN A 1 550 ? 2.367 7.027 -7.898 1.00 97.12 550 GLN A N 1
ATOM 4361 C CA . GLN A 1 550 ? 3.019 8.302 -8.227 1.00 97.12 550 GLN A CA 1
ATOM 4362 C C . GLN A 1 550 ? 4.519 8.135 -8.520 1.00 97.12 550 GLN A C 1
ATOM 4364 O O . GLN A 1 550 ? 5.045 8.766 -9.441 1.00 97.12 550 GLN A O 1
ATOM 4369 N N . ALA A 1 551 ? 5.218 7.262 -7.789 1.00 96.75 551 ALA A N 1
ATOM 4370 C CA . ALA A 1 551 ? 6.617 6.938 -8.061 1.00 96.75 551 ALA A CA 1
ATOM 4371 C C . ALA A 1 551 ? 6.798 6.228 -9.418 1.00 96.75 551 ALA A C 1
ATOM 4373 O O . ALA A 1 551 ? 7.715 6.567 -10.174 1.00 96.75 551 ALA A O 1
ATOM 4374 N N . LYS A 1 552 ? 5.909 5.282 -9.755 1.00 95.88 552 LYS A N 1
ATOM 4375 C CA . LYS A 1 552 ? 5.903 4.572 -11.046 1.00 95.88 552 LYS A CA 1
ATOM 4376 C C . LYS A 1 552 ? 5.552 5.506 -12.206 1.00 95.88 552 LYS A C 1
ATOM 4378 O O . LYS A 1 552 ? 6.282 5.501 -13.192 1.00 95.88 552 LYS A O 1
ATOM 4383 N N . ASP A 1 553 ? 4.547 6.368 -12.062 1.00 95.94 553 ASP A N 1
ATOM 4384 C CA . ASP A 1 553 ? 4.179 7.397 -13.045 1.00 95.94 553 ASP A CA 1
ATOM 4385 C C . ASP A 1 553 ? 5.346 8.363 -13.303 1.00 95.94 553 ASP A C 1
ATOM 4387 O O . ASP A 1 553 ? 5.707 8.625 -14.451 1.00 95.94 553 ASP A O 1
ATOM 4391 N N . THR A 1 554 ? 6.016 8.831 -12.243 1.00 96.19 554 THR A N 1
ATOM 4392 C CA . THR A 1 554 ? 7.211 9.687 -12.354 1.00 96.19 554 THR A CA 1
ATOM 4393 C C . THR A 1 554 ? 8.350 8.977 -13.099 1.00 96.19 554 THR A C 1
ATOM 4395 O O . THR A 1 554 ? 9.092 9.612 -13.852 1.00 96.19 554 THR A O 1
ATOM 4398 N N . SER A 1 555 ? 8.499 7.659 -12.923 1.00 96.06 555 SER A N 1
ATOM 4399 C CA . SER A 1 555 ? 9.493 6.870 -13.657 1.00 96.06 555 SER A CA 1
ATOM 4400 C C . SER A 1 555 ? 9.096 6.633 -15.118 1.00 96.06 555 SER A C 1
ATOM 4402 O O . SER A 1 555 ? 9.943 6.784 -15.992 1.00 96.06 555 SER A O 1
ATOM 4404 N N . LEU A 1 556 ? 7.818 6.355 -15.399 1.00 95.25 556 LEU A N 1
ATOM 4405 C CA . LEU A 1 556 ? 7.269 6.227 -16.756 1.00 95.25 556 LEU A CA 1
ATOM 4406 C C . LEU A 1 556 ? 7.43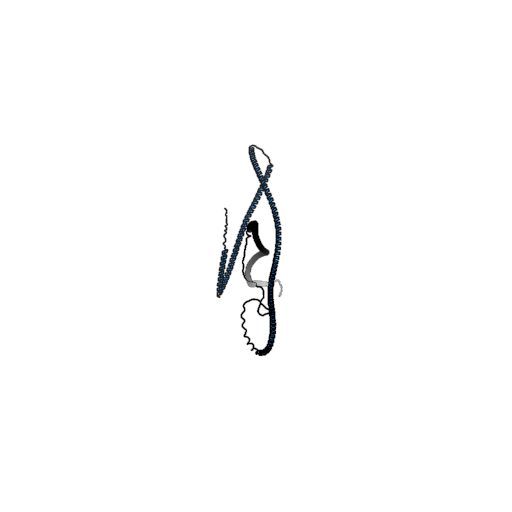6 7.517 -17.565 1.00 95.25 556 LEU A C 1
ATOM 4408 O O . LEU A 1 556 ? 7.841 7.470 -18.724 1.00 95.25 556 LEU A O 1
ATOM 4412 N N . VAL A 1 557 ? 7.181 8.677 -16.952 1.00 96.75 557 VAL A N 1
ATOM 4413 C CA . VAL A 1 557 ? 7.424 9.984 -17.581 1.00 96.75 557 VAL A CA 1
ATOM 4414 C C . VAL A 1 557 ? 8.912 10.167 -17.897 1.00 96.75 557 VAL A C 1
ATOM 4416 O O . VAL A 1 557 ? 9.245 10.634 -18.987 1.00 96.75 557 VAL A O 1
ATOM 4419 N N . ARG A 1 558 ? 9.820 9.758 -16.997 1.00 96.06 558 ARG A N 1
ATOM 4420 C CA . ARG A 1 558 ? 11.270 9.819 -17.243 1.00 96.06 558 ARG A CA 1
ATOM 4421 C C . ARG A 1 558 ? 11.685 8.929 -18.419 1.00 96.06 558 ARG A C 1
ATOM 4423 O O . ARG A 1 558 ? 12.306 9.431 -19.352 1.00 96.06 558 ARG A O 1
ATOM 4430 N N . GLU A 1 559 ? 11.288 7.656 -18.417 1.00 93.75 559 GLU A N 1
ATOM 4431 C CA . GLU A 1 559 ? 11.589 6.733 -19.520 1.00 93.75 559 GLU A CA 1
ATOM 4432 C C . GLU A 1 559 ? 10.966 7.189 -20.845 1.00 93.75 559 GLU A C 1
ATOM 4434 O O . GLU A 1 559 ? 11.583 7.030 -21.895 1.00 93.75 559 GLU A O 1
ATOM 4439 N N . HIS A 1 560 ? 9.792 7.829 -20.826 1.00 94.31 560 HIS A N 1
ATOM 4440 C CA . HIS A 1 560 ? 9.192 8.404 -22.030 1.00 94.31 560 HIS A CA 1
ATOM 4441 C C . HIS A 1 560 ? 10.052 9.530 -22.631 1.00 94.31 560 HIS A C 1
ATOM 4443 O O . HIS A 1 560 ? 10.271 9.554 -23.845 1.00 94.31 560 HIS A O 1
ATOM 4449 N N . PHE A 1 561 ? 10.593 10.433 -21.803 1.00 95.19 561 PHE A N 1
ATOM 4450 C CA . PHE A 1 561 ? 11.526 11.470 -22.262 1.00 95.19 561 PHE A CA 1
ATOM 4451 C C . PHE A 1 561 ? 12.864 10.888 -22.743 1.00 95.19 561 PHE A C 1
ATOM 4453 O O . PHE A 1 561 ? 13.388 11.333 -23.766 1.00 95.19 561 PHE A O 1
ATOM 4460 N N . GLU A 1 562 ? 13.402 9.877 -22.058 1.00 95.19 562 GLU A N 1
ATOM 4461 C CA . GLU A 1 562 ? 14.635 9.192 -22.467 1.00 95.19 562 GLU A CA 1
ATOM 4462 C C . GLU A 1 562 ? 14.448 8.437 -23.794 1.00 95.19 562 GLU A C 1
ATOM 4464 O O . GLU A 1 562 ? 15.246 8.610 -24.717 1.00 95.19 562 GLU A O 1
ATOM 4469 N N . HIS A 1 563 ? 13.343 7.704 -23.960 1.00 94.44 563 HIS A N 1
ATOM 4470 C CA . HIS A 1 563 ? 12.968 7.061 -25.219 1.00 94.44 563 HIS A CA 1
ATOM 4471 C C . HIS A 1 563 ? 12.769 8.082 -26.348 1.00 94.44 563 HIS A C 1
ATOM 4473 O O . HIS A 1 563 ? 13.281 7.881 -27.449 1.00 94.44 563 HIS A O 1
ATOM 4479 N N . MET A 1 564 ? 12.086 9.207 -26.097 1.00 95.50 564 MET A N 1
ATOM 4480 C CA . MET A 1 564 ? 11.922 10.266 -27.101 1.00 95.50 564 MET A CA 1
ATOM 4481 C C . MET A 1 564 ? 13.275 10.848 -27.539 1.00 95.50 564 MET A C 1
ATOM 4483 O O . MET A 1 564 ? 13.484 11.068 -28.733 1.00 95.50 564 MET A O 1
ATOM 4487 N N . LYS A 1 565 ? 14.218 11.037 -26.607 1.00 96.00 565 LYS A N 1
ATOM 4488 C CA . LYS A 1 565 ? 15.588 11.457 -26.930 1.00 96.00 565 LYS A CA 1
ATOM 4489 C C . LYS A 1 565 ? 16.312 10.409 -27.784 1.00 96.00 565 LYS A C 1
ATOM 4491 O O . LYS A 1 565 ? 16.862 10.758 -28.825 1.00 96.00 565 LYS A O 1
ATOM 4496 N N . VAL A 1 566 ? 16.255 9.130 -27.404 1.00 94.94 566 VAL A N 1
ATOM 4497 C CA . VAL A 1 566 ? 16.853 8.023 -28.176 1.00 94.94 566 VAL A CA 1
ATOM 4498 C C . VAL A 1 566 ? 16.249 7.922 -29.582 1.00 94.94 566 VAL A C 1
ATOM 4500 O O . VAL A 1 566 ? 16.980 7.679 -30.539 1.00 94.94 566 VAL A O 1
ATOM 4503 N N . VAL A 1 567 ? 14.945 8.170 -29.751 1.00 94.69 567 VAL A N 1
ATOM 4504 C CA . VAL A 1 567 ? 14.294 8.233 -31.072 1.00 94.69 567 VAL A CA 1
ATOM 4505 C C . VAL A 1 567 ? 14.821 9.400 -31.914 1.00 94.69 567 VAL A C 1
ATOM 4507 O O . VAL A 1 567 ? 15.133 9.189 -33.087 1.00 94.69 567 VAL A O 1
ATOM 4510 N N . GLN A 1 568 ? 14.984 10.595 -31.334 1.00 96.12 568 GLN A N 1
ATOM 4511 C CA . GLN A 1 568 ? 15.575 11.743 -32.035 1.00 96.12 568 GLN A CA 1
ATOM 4512 C C . GLN A 1 568 ? 17.033 11.483 -32.436 1.00 96.12 568 GLN A C 1
ATOM 4514 O O . GLN A 1 568 ? 17.412 11.746 -33.575 1.00 96.12 568 GLN A O 1
ATOM 4519 N N . ASP A 1 569 ? 17.851 10.949 -31.528 1.00 94.06 569 ASP A N 1
ATOM 4520 C CA . ASP A 1 569 ? 19.266 10.668 -31.796 1.00 94.06 569 ASP A CA 1
ATOM 4521 C C . ASP A 1 569 ? 19.424 9.535 -32.832 1.00 94.06 569 ASP A C 1
ATOM 4523 O O . ASP A 1 569 ? 20.244 9.639 -33.744 1.00 94.06 569 ASP A O 1
ATOM 4527 N N . ARG A 1 570 ? 18.549 8.518 -32.806 1.00 94.94 570 ARG A N 1
ATOM 4528 C CA . ARG A 1 570 ? 18.426 7.494 -33.861 1.00 94.94 570 ARG A CA 1
ATOM 4529 C C . ARG A 1 570 ? 18.092 8.097 -35.229 1.00 94.94 570 ARG A C 1
ATOM 4531 O O . ARG A 1 570 ? 18.554 7.581 -36.244 1.00 94.94 570 ARG A O 1
ATOM 4538 N N . GLU A 1 571 ? 17.269 9.141 -35.292 1.00 95.12 571 GLU A N 1
ATOM 4539 C CA . GLU A 1 571 ? 16.889 9.769 -36.565 1.00 95.12 571 GLU A CA 1
ATOM 4540 C C . GLU A 1 571 ? 17.960 10.718 -37.110 1.00 95.12 571 GLU A C 1
ATOM 4542 O O . GLU A 1 571 ? 18.186 10.713 -38.320 1.00 95.12 571 GLU A O 1
ATOM 4547 N N . LYS A 1 572 ? 18.720 11.401 -36.241 1.00 94.56 572 LYS A N 1
ATOM 4548 C CA . LYS A 1 572 ? 19.967 12.092 -36.628 1.00 94.56 572 LYS A CA 1
ATOM 4549 C C . LYS A 1 572 ? 20.970 11.106 -37.229 1.00 94.56 572 LYS A C 1
ATOM 4551 O O . LYS A 1 572 ? 21.371 11.277 -38.375 1.00 94.56 572 LYS A O 1
ATOM 4556 N N . LEU A 1 573 ? 21.263 10.011 -36.520 1.00 92.88 573 LEU A N 1
ATOM 4557 C CA . LEU A 1 573 ? 22.185 8.967 -36.985 1.00 92.88 573 LEU A CA 1
ATOM 4558 C C . LEU A 1 573 ? 21.730 8.316 -38.302 1.00 92.88 573 LEU A C 1
ATOM 4560 O O . LEU A 1 573 ? 22.562 7.997 -39.145 1.00 92.88 573 LEU A O 1
ATOM 4564 N N . LYS A 1 574 ? 20.418 8.148 -38.528 1.00 94.19 574 LYS A N 1
ATOM 4565 C CA . LYS A 1 574 ? 19.888 7.698 -39.829 1.00 94.19 574 LYS A CA 1
ATOM 4566 C C . LYS A 1 574 ? 20.104 8.723 -40.945 1.00 94.19 574 LYS A C 1
ATOM 4568 O O . LYS A 1 574 ? 20.416 8.319 -42.061 1.00 94.19 574 LYS A O 1
ATOM 4573 N N . ALA A 1 575 ? 19.923 10.014 -40.669 1.00 94.62 575 ALA A N 1
ATOM 4574 C CA . ALA A 1 575 ? 20.159 11.072 -41.649 1.00 94.62 575 ALA A CA 1
ATOM 4575 C C . ALA A 1 575 ? 21.654 11.195 -41.996 1.00 94.62 575 ALA A C 1
ATOM 4577 O O . ALA A 1 575 ? 21.999 11.263 -43.172 1.00 94.62 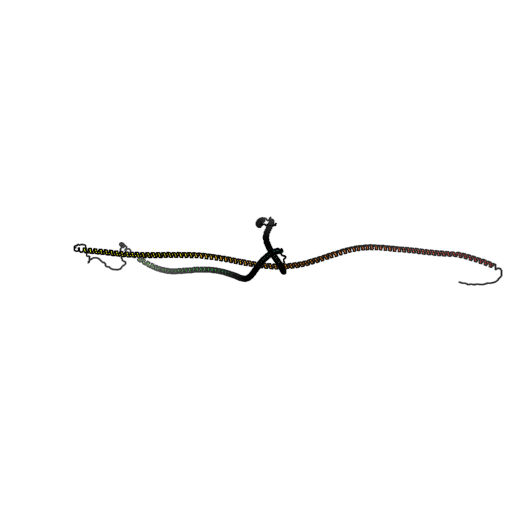575 ALA A O 1
ATOM 4578 N N . GLU A 1 576 ? 22.531 11.144 -40.991 1.00 94.31 576 GLU A N 1
ATOM 4579 C CA . GLU A 1 576 ? 23.992 11.123 -41.145 1.00 94.31 576 GLU A CA 1
ATOM 4580 C C . GLU A 1 576 ? 24.462 9.888 -41.929 1.00 94.31 576 GLU A C 1
ATOM 4582 O O . GLU A 1 576 ? 25.212 10.004 -42.893 1.00 94.31 576 GLU A O 1
ATOM 4587 N N . LEU A 1 577 ? 23.962 8.696 -41.595 1.00 92.69 577 LEU A N 1
ATOM 4588 C CA . LEU A 1 577 ? 24.282 7.475 -42.337 1.00 92.69 577 LEU A CA 1
ATOM 4589 C C . LEU A 1 577 ? 23.802 7.552 -43.797 1.00 92.69 577 LEU A C 1
ATOM 4591 O O . LEU A 1 577 ? 24.528 7.141 -44.699 1.00 92.69 577 LEU A O 1
ATOM 4595 N N . ALA A 1 578 ? 22.630 8.139 -44.059 1.00 93.69 578 ALA A N 1
ATOM 4596 C CA . ALA A 1 578 ? 22.140 8.351 -45.420 1.00 93.69 578 ALA A CA 1
ATOM 4597 C C . ALA A 1 578 ? 22.980 9.372 -46.217 1.00 93.69 578 ALA A C 1
ATOM 4599 O O . ALA A 1 578 ? 23.147 9.201 -47.428 1.00 93.69 578 ALA A O 1
ATOM 4600 N N . THR A 1 579 ? 23.539 10.412 -45.582 1.00 94.75 579 THR A N 1
ATOM 4601 C CA . THR A 1 579 ? 24.465 11.331 -46.269 1.00 94.75 579 THR A CA 1
ATOM 4602 C C . THR A 1 579 ? 25.817 10.676 -46.540 1.00 94.75 579 THR A C 1
ATOM 4604 O O . THR A 1 579 ? 26.339 10.852 -47.641 1.00 94.75 579 THR A O 1
ATOM 4607 N N . ILE A 1 580 ? 26.339 9.864 -45.614 1.00 93.06 580 ILE A N 1
ATOM 4608 C CA . ILE A 1 580 ? 27.587 9.103 -45.797 1.00 93.06 580 ILE A CA 1
ATOM 4609 C C . ILE A 1 580 ? 27.439 8.069 -46.921 1.00 93.06 580 ILE A C 1
ATOM 4611 O O . ILE A 1 580 ? 28.259 8.061 -47.835 1.00 93.06 580 ILE A O 1
ATOM 4615 N N . MET A 1 581 ? 26.365 7.270 -46.940 1.00 92.69 581 MET A N 1
ATOM 4616 C CA . MET A 1 581 ? 26.108 6.313 -48.031 1.00 92.69 581 MET A CA 1
ATOM 4617 C C . MET A 1 581 ? 26.022 7.002 -49.400 1.00 92.69 581 MET A C 1
ATOM 4619 O O . MET A 1 581 ? 26.522 6.480 -50.392 1.00 92.69 581 MET A O 1
ATOM 4623 N N . LYS A 1 582 ? 25.430 8.202 -49.473 1.00 93.50 582 LYS A N 1
ATOM 4624 C CA . LYS A 1 582 ? 25.370 8.983 -50.718 1.00 93.50 582 LYS A CA 1
ATOM 4625 C C . LYS A 1 582 ? 26.737 9.548 -51.131 1.00 93.50 582 LYS A C 1
ATOM 4627 O O . LYS A 1 582 ? 27.007 9.679 -52.323 1.00 93.50 582 LYS A O 1
ATOM 4632 N N . GLN A 1 583 ? 27.596 9.892 -50.171 1.00 92.19 583 GLN A N 1
ATOM 4633 C CA . GLN A 1 583 ? 28.984 10.270 -50.448 1.00 92.19 583 GLN A CA 1
ATOM 4634 C C . GLN A 1 583 ? 29.779 9.066 -50.968 1.00 92.19 583 GLN A C 1
ATOM 4636 O O . GLN A 1 583 ? 30.435 9.189 -51.995 1.00 92.19 583 GLN A O 1
ATOM 4641 N N . GLU A 1 584 ? 29.655 7.897 -50.337 1.00 92.44 584 GLU A N 1
ATOM 4642 C CA . GLU A 1 584 ? 30.270 6.640 -50.783 1.00 92.44 584 GLU A CA 1
ATOM 4643 C C . GLU A 1 584 ? 29.820 6.248 -52.203 1.00 92.44 584 GLU A C 1
ATOM 4645 O O . GLU A 1 584 ? 30.656 5.959 -53.059 1.00 92.44 584 GLU A O 1
ATOM 4650 N N . GLU A 1 585 ? 28.518 6.333 -52.501 1.00 94.00 585 GLU A N 1
ATOM 4651 C CA . GLU A 1 585 ? 27.966 6.063 -53.836 1.00 94.00 585 GLU A CA 1
ATOM 4652 C C . GLU A 1 585 ? 28.533 7.015 -54.909 1.00 94.00 585 GLU A C 1
ATOM 4654 O O . GLU A 1 585 ? 28.777 6.606 -56.045 1.00 94.00 585 GLU A O 1
ATOM 4659 N N . ASN A 1 586 ? 28.768 8.286 -54.562 1.00 93.06 586 ASN A N 1
ATOM 4660 C CA . ASN A 1 586 ? 29.400 9.256 -55.457 1.00 93.06 586 ASN A CA 1
ATOM 4661 C C . ASN A 1 586 ? 30.899 8.971 -55.641 1.00 93.06 586 ASN A C 1
ATOM 4663 O O . ASN A 1 586 ? 31.352 8.868 -56.779 1.00 93.06 586 ASN A O 1
ATOM 4667 N N . MET A 1 587 ? 31.644 8.756 -54.551 1.00 90.62 587 MET A N 1
ATOM 4668 C CA . MET A 1 587 ? 33.069 8.404 -54.605 1.00 90.62 587 MET A CA 1
ATOM 4669 C C . MET A 1 587 ? 33.305 7.118 -55.409 1.00 90.62 587 MET A C 1
ATOM 4671 O O . MET A 1 587 ? 34.269 7.035 -56.162 1.00 90.62 587 MET A O 1
ATOM 4675 N N . SER A 1 588 ? 32.408 6.131 -55.309 1.00 93.19 588 SER A N 1
ATOM 4676 C CA . SER A 1 588 ? 32.478 4.889 -56.088 1.00 93.19 588 SER A CA 1
ATOM 4677 C C . SER A 1 588 ? 32.262 5.120 -57.593 1.00 93.19 588 SER A C 1
ATOM 4679 O O . SER A 1 588 ? 32.944 4.508 -58.416 1.00 93.19 588 SER A O 1
ATOM 4681 N N . LYS A 1 589 ? 31.376 6.052 -57.981 1.00 92.56 589 LYS A N 1
ATOM 4682 C CA . LYS A 1 589 ? 31.197 6.463 -59.388 1.00 92.56 589 LYS A CA 1
ATOM 4683 C C . LYS A 1 589 ? 32.416 7.214 -59.924 1.00 92.56 589 LYS A C 1
ATOM 4685 O O . LYS A 1 589 ? 32.822 6.968 -61.058 1.00 92.56 589 LYS A O 1
ATOM 4690 N N . GLU A 1 590 ? 33.012 8.090 -59.119 1.00 92.94 590 GLU A N 1
ATOM 4691 C CA . GLU A 1 590 ? 34.258 8.785 -59.465 1.00 92.94 590 GLU A CA 1
ATOM 4692 C C . GLU A 1 590 ? 35.417 7.789 -59.620 1.00 92.94 590 GLU A C 1
ATOM 4694 O O . GLU A 1 590 ? 36.097 7.792 -60.644 1.00 92.94 590 GLU A O 1
ATOM 4699 N N . GLU A 1 591 ? 35.580 6.852 -58.680 1.00 91.38 591 GLU A N 1
ATOM 4700 C CA . GLU A 1 591 ? 36.584 5.785 -58.754 1.00 91.38 591 GLU A CA 1
ATOM 4701 C C . GLU A 1 591 ? 36.388 4.893 -59.997 1.00 91.38 591 GLU A C 1
ATOM 4703 O O . GLU A 1 591 ? 37.359 4.539 -60.670 1.00 91.38 591 GLU A O 1
ATOM 4708 N N . ALA A 1 592 ? 35.141 4.566 -60.355 1.00 92.81 592 ALA A N 1
ATOM 4709 C CA . ALA A 1 592 ? 34.822 3.844 -61.585 1.00 92.81 592 ALA A CA 1
ATOM 4710 C C . ALA A 1 592 ? 35.170 4.653 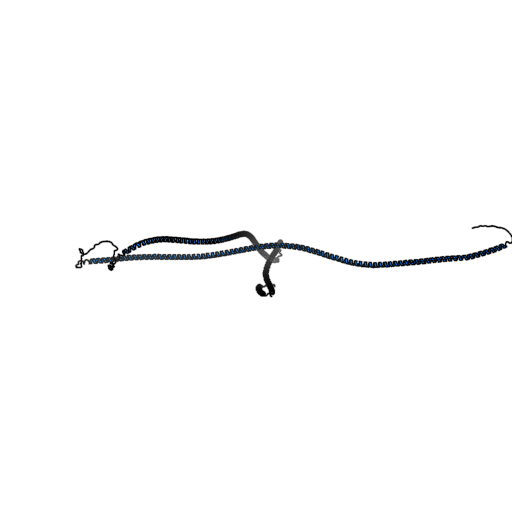-62.851 1.00 92.81 592 ALA A C 1
ATOM 4712 O O . ALA A 1 592 ? 35.697 4.083 -63.810 1.00 92.81 592 ALA A O 1
ATOM 4713 N N . SER A 1 593 ? 34.942 5.973 -62.847 1.00 92.75 593 SER A N 1
ATOM 4714 C CA . SER A 1 593 ? 35.349 6.865 -63.943 1.00 92.75 593 SER A CA 1
ATOM 4715 C C . SER A 1 593 ? 36.871 6.897 -64.094 1.00 92.75 593 SER A C 1
ATOM 4717 O O . SER A 1 593 ? 37.381 6.631 -65.183 1.00 92.75 593 SER A O 1
ATOM 4719 N N . PHE A 1 594 ? 37.610 7.107 -62.999 1.00 90.75 594 PHE A N 1
ATOM 4720 C CA . PHE A 1 594 ? 39.074 7.116 -63.011 1.00 90.75 594 PHE A CA 1
ATOM 4721 C C . PHE A 1 594 ? 39.666 5.760 -63.423 1.00 90.75 594 PHE A C 1
ATOM 4723 O O . PHE A 1 594 ? 40.611 5.725 -64.206 1.00 90.75 594 PHE A O 1
ATOM 4730 N N . LYS A 1 595 ? 39.085 4.628 -62.997 1.00 92.75 595 LYS A N 1
ATOM 4731 C CA . LYS A 1 595 ? 39.467 3.291 -63.498 1.00 92.75 595 LYS A CA 1
ATOM 4732 C C . LYS A 1 595 ? 39.252 3.168 -65.013 1.00 92.75 595 LYS A C 1
ATOM 4734 O O . LYS A 1 595 ? 40.105 2.615 -65.707 1.00 92.75 595 LYS A O 1
ATOM 4739 N N . GLY A 1 596 ? 38.155 3.718 -65.538 1.00 91.88 596 GLY A N 1
ATOM 4740 C CA . GLY A 1 596 ? 37.883 3.785 -66.977 1.00 91.88 596 GLY A CA 1
ATOM 4741 C C . GLY A 1 596 ? 38.850 4.691 -67.751 1.00 91.88 596 GLY A C 1
ATOM 4742 O O . GLY A 1 596 ? 39.221 4.371 -68.879 1.00 91.88 596 GLY A O 1
ATOM 4743 N N . GLU A 1 597 ? 39.293 5.800 -67.161 1.00 92.38 597 GLU A N 1
ATOM 4744 C CA . GLU A 1 597 ? 40.308 6.691 -67.739 1.00 92.38 597 GLU A CA 1
ATOM 4745 C C . GLU A 1 597 ? 41.702 6.059 -67.727 1.00 92.38 597 GLU A C 1
ATOM 4747 O O . GLU A 1 597 ? 42.364 6.040 -68.762 1.00 92.38 597 GLU A O 1
ATOM 4752 N N . VAL A 1 598 ? 42.113 5.446 -66.613 1.00 92.31 598 VAL A N 1
ATOM 4753 C CA . VAL A 1 598 ? 43.369 4.685 -66.511 1.00 92.31 598 VAL A CA 1
ATOM 4754 C C . VAL A 1 598 ? 43.405 3.543 -67.531 1.00 92.31 598 VAL A C 1
ATOM 4756 O O . VAL A 1 598 ? 44.428 3.347 -68.183 1.00 92.31 598 VAL A O 1
ATOM 4759 N N . ALA A 1 599 ? 42.294 2.831 -67.748 1.00 92.75 599 ALA A N 1
ATOM 4760 C CA . ALA A 1 599 ? 42.211 1.801 -68.785 1.00 92.75 599 ALA A CA 1
ATOM 4761 C C . ALA A 1 599 ? 42.438 2.367 -70.203 1.00 92.75 599 ALA A C 1
ATOM 4763 O O . ALA A 1 599 ? 43.224 1.801 -70.964 1.00 92.75 599 ALA A O 1
ATOM 4764 N N . LYS A 1 600 ? 41.817 3.509 -70.542 1.00 93.44 600 LYS A N 1
ATOM 4765 C CA . LYS A 1 600 ? 42.023 4.199 -71.833 1.00 93.44 600 LYS A CA 1
ATOM 4766 C C . LYS A 1 600 ? 43.463 4.689 -71.998 1.00 93.44 600 LYS A C 1
ATOM 4768 O O . LYS A 1 600 ? 44.054 4.492 -73.054 1.00 93.44 600 LYS A O 1
ATOM 4773 N N . LEU A 1 601 ? 44.039 5.305 -70.965 1.00 92.38 601 LEU A N 1
ATOM 4774 C CA . LEU A 1 601 ? 45.417 5.801 -70.990 1.00 92.38 601 LEU A CA 1
ATOM 4775 C C . LEU A 1 601 ? 46.419 4.651 -71.155 1.00 92.38 601 LEU A C 1
ATOM 4777 O O . LEU A 1 601 ? 47.318 4.751 -71.984 1.00 92.38 601 LEU A O 1
ATOM 4781 N N . ASN A 1 602 ? 46.219 3.530 -70.457 1.00 92.56 602 ASN A N 1
ATOM 4782 C CA . ASN A 1 602 ? 47.041 2.331 -70.624 1.00 92.56 602 ASN A CA 1
ATOM 4783 C C . ASN A 1 602 ? 46.917 1.734 -72.037 1.00 92.56 602 ASN A C 1
ATOM 4785 O O . ASN A 1 602 ? 47.920 1.299 -72.597 1.00 92.56 602 ASN A O 1
ATOM 4789 N N . GLN A 1 603 ? 45.724 1.746 -72.647 1.00 94.31 603 GLN A N 1
ATOM 4790 C CA . GLN A 1 603 ? 45.559 1.350 -74.050 1.00 94.31 603 GLN A CA 1
ATOM 4791 C C . GLN A 1 603 ? 46.356 2.271 -74.990 1.00 94.31 603 GLN A C 1
ATOM 4793 O O . GLN A 1 603 ? 47.134 1.771 -75.799 1.00 94.31 603 GLN A O 1
ATOM 4798 N N . ILE A 1 604 ? 46.232 3.594 -74.838 1.00 92.69 604 ILE A N 1
ATOM 4799 C CA . ILE A 1 604 ? 46.961 4.585 -75.651 1.00 92.69 604 ILE A CA 1
ATOM 4800 C C . ILE A 1 604 ? 48.483 4.429 -75.488 1.00 92.69 604 ILE A C 1
ATOM 4802 O O . ILE A 1 604 ? 49.215 4.511 -76.473 1.00 92.69 604 ILE A O 1
ATOM 4806 N N . ILE A 1 605 ? 48.971 4.157 -74.272 1.00 92.12 605 ILE A N 1
ATOM 4807 C CA . ILE A 1 605 ? 50.391 3.875 -74.010 1.00 92.12 605 ILE A CA 1
ATOM 4808 C C . ILE A 1 605 ? 50.832 2.602 -74.744 1.00 92.12 605 ILE A C 1
ATOM 4810 O O . ILE A 1 605 ? 51.825 2.641 -75.464 1.00 92.12 605 ILE A O 1
ATOM 4814 N N . ASN A 1 606 ? 50.082 1.500 -74.637 1.00 94.06 606 ASN A N 1
ATOM 4815 C CA . ASN A 1 606 ? 50.406 0.243 -75.323 1.00 94.06 606 ASN A CA 1
ATOM 4816 C C . ASN A 1 606 ? 50.407 0.393 -76.858 1.00 94.06 606 ASN A C 1
ATOM 4818 O O . ASN A 1 606 ? 51.273 -0.160 -77.540 1.00 94.06 606 ASN A O 1
ATOM 4822 N N . GLU A 1 607 ? 49.460 1.154 -77.412 1.00 93.69 607 GLU A N 1
ATOM 4823 C CA . GLU A 1 607 ? 49.399 1.472 -78.843 1.00 93.69 607 GLU A CA 1
ATOM 4824 C C . GLU A 1 607 ? 50.603 2.324 -79.278 1.00 93.69 607 GLU A C 1
ATOM 4826 O O . GLU A 1 607 ? 51.267 1.991 -80.262 1.00 93.69 607 GLU A O 1
ATOM 4831 N N . ALA A 1 608 ? 50.959 3.357 -78.507 1.00 91.44 608 ALA A N 1
ATOM 4832 C CA . ALA A 1 608 ? 52.121 4.202 -78.772 1.00 91.44 608 ALA A CA 1
ATOM 4833 C C . ALA A 1 608 ? 53.461 3.453 -78.626 1.00 91.44 608 ALA A C 1
ATOM 4835 O O . ALA A 1 608 ? 54.375 3.671 -79.422 1.00 91.44 608 ALA A O 1
ATOM 4836 N N . GLU A 1 609 ? 53.599 2.546 -77.654 1.00 93.44 609 GLU A N 1
ATOM 4837 C CA . GLU A 1 609 ? 54.791 1.701 -77.511 1.00 93.44 609 GLU A CA 1
ATOM 4838 C C . GLU A 1 609 ? 54.930 0.695 -78.657 1.00 93.44 609 GLU A C 1
ATOM 4840 O O . GLU A 1 609 ? 56.035 0.508 -79.175 1.00 93.44 609 GLU A O 1
ATOM 4845 N N . SER A 1 610 ? 53.816 0.095 -79.090 1.00 94.38 610 SER A N 1
ATOM 4846 C CA . SER A 1 610 ? 53.755 -0.775 -80.268 1.00 94.38 610 SER A CA 1
ATOM 4847 C C . SER A 1 610 ? 54.183 -0.027 -81.533 1.00 94.38 610 SER A C 1
ATOM 4849 O O . SER A 1 610 ? 55.050 -0.501 -82.270 1.00 94.38 610 SER A O 1
ATOM 4851 N N . GLU A 1 611 ? 53.658 1.179 -81.755 1.00 93.62 611 GLU A N 1
ATOM 4852 C CA . GLU A 1 611 ? 53.999 2.003 -82.918 1.00 93.62 611 GLU A CA 1
ATOM 4853 C C . GLU A 1 611 ? 55.465 2.461 -82.889 1.00 93.62 611 GLU A C 1
ATOM 4855 O O . GLU A 1 611 ? 56.192 2.301 -83.871 1.00 93.62 611 GLU A O 1
ATOM 4860 N N . ARG A 1 612 ? 55.957 2.910 -81.727 1.00 94.12 612 ARG A N 1
ATOM 4861 C CA . ARG A 1 612 ? 57.375 3.239 -81.510 1.00 94.12 612 ARG A CA 1
ATOM 4862 C C . ARG A 1 612 ? 58.292 2.040 -81.782 1.00 94.12 612 ARG A C 1
ATOM 4864 O O . ARG A 1 612 ? 59.406 2.219 -82.275 1.00 94.12 612 ARG A O 1
ATOM 4871 N N . LEU A 1 613 ? 57.848 0.817 -81.478 1.00 94.31 613 LEU A N 1
ATOM 4872 C CA . LEU A 1 613 ? 58.597 -0.408 -81.765 1.00 94.31 613 LEU A CA 1
ATOM 4873 C C . LEU A 1 613 ? 58.611 -0.754 -83.266 1.00 94.31 613 LEU A C 1
ATOM 4875 O O . LEU A 1 613 ? 59.631 -1.257 -83.740 1.00 94.31 613 LEU A O 1
ATOM 4879 N N . LYS A 1 614 ? 57.538 -0.469 -84.021 1.00 94.00 614 LYS A N 1
ATOM 4880 C CA . LYS A 1 614 ? 57.534 -0.582 -85.496 1.00 94.00 614 LYS A CA 1
ATOM 4881 C C . LYS A 1 614 ? 58.500 0.423 -86.118 1.00 94.00 614 LYS A C 1
ATOM 4883 O O . LYS A 1 614 ? 59.446 0.011 -86.782 1.00 94.00 614 LYS A O 1
ATOM 4888 N N . GLN A 1 615 ? 58.337 1.708 -85.796 1.00 92.31 615 GLN A N 1
ATOM 4889 C CA . GLN A 1 615 ? 59.174 2.799 -86.308 1.00 92.31 615 GLN A CA 1
ATOM 4890 C C . GLN A 1 615 ? 60.659 2.575 -86.001 1.00 92.31 615 GLN A C 1
ATOM 4892 O O . GLN A 1 615 ? 61.520 2.844 -86.836 1.00 92.31 615 GLN A O 1
ATOM 4897 N N . ARG A 1 616 ? 60.982 2.011 -84.827 1.00 94.19 616 ARG A N 1
ATOM 4898 C CA . ARG A 1 616 ? 62.353 1.605 -84.498 1.00 94.19 616 ARG A CA 1
ATOM 4899 C C . ARG A 1 616 ? 62.881 0.507 -85.431 1.00 94.19 616 ARG A C 1
ATOM 4901 O O . ARG A 1 616 ? 64.019 0.615 -85.874 1.00 94.19 616 ARG A O 1
ATOM 4908 N N . LYS A 1 617 ? 62.092 -0.531 -85.730 1.00 94.25 617 LYS A N 1
ATOM 4909 C CA . LYS A 1 617 ? 62.496 -1.605 -86.658 1.00 94.25 617 LYS A CA 1
ATOM 4910 C C . LYS A 1 617 ? 62.659 -1.087 -88.086 1.00 94.25 617 LYS A C 1
ATOM 4912 O O . LYS A 1 617 ? 63.611 -1.461 -88.757 1.00 94.25 617 LYS A O 1
ATOM 4917 N N . GLU A 1 618 ? 61.768 -0.206 -88.532 1.00 93.19 618 GLU A N 1
ATOM 4918 C CA . GLU A 1 618 ? 61.859 0.460 -89.837 1.00 93.19 618 GLU A CA 1
ATOM 4919 C C . GLU A 1 618 ? 63.122 1.328 -89.929 1.00 93.19 618 GLU A C 1
ATOM 4921 O O . GLU A 1 618 ? 63.872 1.227 -90.897 1.00 93.19 618 GLU A O 1
ATOM 4926 N N . PHE A 1 619 ? 63.436 2.097 -88.882 1.00 92.81 619 PHE A N 1
ATOM 4927 C CA . PHE A 1 619 ? 64.692 2.841 -88.785 1.00 92.81 619 PHE A CA 1
ATOM 4928 C C . PHE A 1 619 ? 65.924 1.920 -88.795 1.00 92.81 619 PHE A C 1
ATOM 4930 O O . PHE A 1 619 ? 66.895 2.209 -89.489 1.00 92.81 619 PHE A O 1
ATOM 4937 N N . GLU A 1 620 ? 65.890 0.793 -88.077 1.00 94.00 620 GLU A N 1
ATOM 4938 C CA . GLU A 1 620 ? 66.964 -0.210 -88.100 1.00 94.00 620 GLU A CA 1
ATOM 4939 C C . GLU A 1 620 ? 67.131 -0.837 -89.503 1.00 94.00 620 GLU A C 1
ATOM 4941 O O . GLU A 1 620 ? 68.263 -1.055 -89.935 1.00 94.00 620 GLU A O 1
ATOM 4946 N N . VAL A 1 621 ? 66.054 -1.042 -90.274 1.00 94.06 621 VAL A N 1
ATOM 4947 C CA . VAL A 1 621 ? 66.133 -1.445 -91.696 1.00 94.06 621 VAL A CA 1
ATOM 4948 C C . VAL A 1 621 ? 66.775 -0.349 -92.553 1.00 94.06 621 VAL A C 1
ATOM 4950 O O . VAL A 1 621 ? 67.751 -0.633 -93.244 1.00 94.06 621 VAL A O 1
ATOM 4953 N N . VAL A 1 622 ? 66.317 0.903 -92.459 1.00 93.69 622 VAL A N 1
ATOM 4954 C CA . VAL A 1 622 ? 66.871 2.032 -93.237 1.00 93.69 622 VAL A CA 1
ATOM 4955 C C . VAL A 1 622 ? 68.348 2.291 -92.905 1.00 93.69 622 VAL A C 1
ATOM 4957 O O . VAL A 1 622 ? 69.132 2.637 -93.789 1.00 93.69 622 VAL A O 1
ATOM 4960 N N . VAL A 1 623 ? 68.773 2.080 -91.655 1.00 93.19 623 VAL A N 1
ATOM 4961 C CA . VAL A 1 623 ? 70.192 2.127 -91.259 1.00 93.19 623 VAL A CA 1
ATOM 4962 C C . VAL A 1 623 ? 70.997 1.008 -91.927 1.00 93.19 623 VAL A C 1
ATOM 4964 O O . VAL A 1 623 ? 72.063 1.283 -92.477 1.00 93.19 623 VAL A O 1
ATOM 4967 N N . ASN A 1 624 ? 70.484 -0.225 -91.953 1.00 93.94 624 ASN A N 1
ATOM 4968 C CA . ASN A 1 624 ? 71.144 -1.331 -92.652 1.00 93.94 624 ASN A CA 1
ATOM 4969 C C . ASN A 1 624 ? 71.237 -1.077 -94.170 1.00 93.94 624 ASN A C 1
ATOM 4971 O O . ASN A 1 624 ? 72.292 -1.297 -94.763 1.00 93.94 624 ASN A O 1
ATOM 4975 N N . GLU A 1 625 ? 70.177 -0.563 -94.801 1.00 93.06 625 GLU A N 1
ATOM 4976 C CA . GLU A 1 625 ? 70.183 -0.178 -96.220 1.00 93.06 625 GLU A CA 1
ATOM 4977 C C . GLU A 1 625 ? 71.201 0.934 -96.507 1.00 93.06 625 GLU A C 1
ATOM 4979 O O . GLU A 1 625 ? 72.001 0.812 -97.437 1.00 93.06 625 GLU A O 1
ATOM 4984 N N . ARG A 1 626 ? 71.236 1.983 -95.672 1.00 93.88 626 ARG A N 1
ATOM 4985 C CA . ARG A 1 626 ? 72.235 3.062 -95.734 1.00 93.88 626 ARG A CA 1
ATOM 4986 C C . ARG A 1 626 ? 73.659 2.514 -95.660 1.00 93.88 626 ARG A C 1
ATOM 4988 O O . ARG A 1 626 ? 74.508 2.952 -96.432 1.00 93.88 626 ARG A O 1
ATOM 4995 N N . ASP A 1 627 ? 73.930 1.569 -94.766 1.00 93.75 627 ASP A N 1
ATOM 4996 C CA . ASP A 1 627 ? 75.283 1.049 -94.540 1.00 93.75 627 ASP A CA 1
ATOM 4997 C C . ASP A 1 627 ? 75.716 0.060 -95.636 1.00 93.75 627 ASP A C 1
ATOM 4999 O O . ASP A 1 627 ? 76.881 0.058 -96.053 1.00 93.75 627 ASP A O 1
ATOM 5003 N N . ILE A 1 628 ? 74.772 -0.694 -96.210 1.00 92.81 628 ILE A N 1
ATOM 5004 C CA . ILE A 1 628 ? 74.979 -1.471 -97.441 1.00 92.81 628 ILE A CA 1
ATOM 5005 C C . ILE A 1 628 ? 75.298 -0.534 -98.616 1.00 92.81 628 ILE A C 1
ATOM 5007 O O . ILE A 1 628 ? 76.298 -0.743 -99.307 1.00 92.81 628 ILE A O 1
ATOM 5011 N N . LEU A 1 629 ? 74.497 0.515 -98.833 1.00 92.25 629 LEU A N 1
ATOM 5012 C CA . LEU A 1 629 ? 74.699 1.486 -99.914 1.00 92.25 629 LEU A CA 1
ATOM 5013 C C . LEU A 1 629 ? 76.003 2.277 -99.741 1.00 92.25 629 LEU A C 1
ATOM 5015 O O . LEU A 1 629 ? 76.745 2.439 -100.707 1.00 92.25 629 LEU A O 1
ATOM 5019 N N . GLY A 1 630 ? 76.339 2.695 -98.519 1.00 93.69 630 GLY A N 1
ATOM 5020 C CA . GLY A 1 630 ? 77.616 3.332 -98.193 1.00 93.69 630 GLY A CA 1
ATOM 5021 C C . GLY A 1 630 ? 78.804 2.421 -98.505 1.00 93.69 630 GLY A C 1
ATOM 5022 O O . GLY A 1 630 ? 79.753 2.845 -99.162 1.00 93.69 630 GLY A O 1
ATOM 5023 N N . THR A 1 631 ? 78.716 1.137 -98.142 1.00 92.69 631 THR A N 1
ATOM 5024 C CA . THR A 1 631 ? 79.738 0.130 -98.476 1.00 92.69 631 THR A CA 1
ATOM 5025 C C . THR A 1 631 ? 79.876 -0.072 -99.991 1.00 92.69 631 THR A C 1
ATOM 5027 O O . THR A 1 631 ? 80.992 -0.198 -100.498 1.00 92.69 631 THR A O 1
ATOM 5030 N N . GLN A 1 632 ? 78.768 -0.081 -100.742 1.00 92.75 632 GLN A N 1
ATOM 5031 C CA . GLN A 1 632 ? 78.796 -0.155 -102.209 1.00 92.75 632 GLN A CA 1
ATOM 5032 C C . GLN A 1 632 ? 79.406 1.106 -102.840 1.00 92.75 632 GLN A C 1
ATOM 5034 O O . GLN A 1 632 ? 80.180 0.997 -103.790 1.00 92.75 632 GLN A O 1
ATOM 5039 N N . LEU A 1 633 ? 79.094 2.289 -102.307 1.00 92.81 633 LEU A N 1
ATOM 5040 C CA . LEU A 1 633 ? 79.575 3.574 -102.814 1.00 92.81 633 LEU A CA 1
ATOM 5041 C C . LEU A 1 633 ? 81.079 3.760 -102.557 1.00 92.81 633 LEU A C 1
ATOM 5043 O O . LEU A 1 633 ? 81.786 4.225 -103.447 1.00 92.81 633 LEU A O 1
ATOM 5047 N N . ILE A 1 634 ? 81.591 3.306 -101.406 1.00 92.69 634 ILE A N 1
ATOM 5048 C CA . ILE A 1 634 ? 83.038 3.224 -101.137 1.00 92.69 634 ILE A CA 1
ATOM 5049 C C . ILE A 1 634 ? 83.721 2.336 -102.187 1.00 92.69 634 ILE A C 1
ATOM 5051 O O . ILE A 1 634 ? 84.605 2.811 -102.893 1.00 92.69 634 ILE A O 1
ATOM 5055 N N . ARG A 1 635 ? 83.239 1.099 -102.392 1.00 93.00 635 ARG A N 1
ATOM 5056 C CA . ARG A 1 635 ? 83.797 0.184 -103.411 1.00 93.00 635 ARG A CA 1
ATOM 5057 C C . ARG A 1 635 ? 83.772 0.786 -104.820 1.00 93.00 635 ARG A C 1
ATOM 5059 O O . ARG A 1 635 ? 84.734 0.637 -105.563 1.00 93.00 635 ARG A O 1
ATOM 5066 N N . ARG A 1 636 ? 82.699 1.495 -105.187 1.00 92.38 636 ARG A N 1
ATOM 5067 C CA . ARG A 1 636 ? 82.583 2.200 -106.477 1.00 92.38 636 ARG A CA 1
ATOM 5068 C C . ARG A 1 636 ? 83.572 3.361 -106.605 1.00 92.38 636 ARG A C 1
ATOM 5070 O O . ARG A 1 636 ? 84.108 3.563 -107.691 1.00 92.38 636 ARG A O 1
ATOM 5077 N N . ASN A 1 637 ? 83.861 4.082 -105.523 1.00 92.69 637 ASN A N 1
ATOM 5078 C CA . ASN A 1 637 ? 84.908 5.105 -105.506 1.00 92.69 637 ASN A CA 1
ATOM 5079 C C . ASN A 1 637 ? 86.315 4.492 -105.620 1.00 92.69 637 ASN A C 1
ATOM 5081 O O . ASN A 1 637 ? 87.139 5.034 -106.353 1.00 92.69 637 ASN A O 1
ATOM 5085 N N . ASP A 1 638 ? 86.576 3.348 -104.981 1.00 93.88 638 ASP A N 1
ATOM 5086 C CA . ASP A 1 638 ? 87.847 2.619 -105.111 1.00 93.88 638 ASP A CA 1
ATOM 5087 C C . ASP A 1 638 ? 88.044 2.070 -106.540 1.00 93.88 638 ASP A C 1
ATOM 5089 O O . ASP A 1 638 ? 89.118 2.215 -107.133 1.00 93.88 638 ASP A O 1
ATOM 5093 N N . GLU A 1 639 ? 86.987 1.503 -107.139 1.00 92.56 639 GLU A N 1
ATOM 5094 C CA . GLU A 1 639 ? 86.946 1.097 -108.551 1.00 92.56 639 GLU A CA 1
ATOM 5095 C C . GLU A 1 639 ? 87.244 2.292 -109.481 1.00 92.56 639 GLU A C 1
ATOM 5097 O O . GLU A 1 639 ? 88.100 2.189 -110.364 1.00 92.56 639 GLU A O 1
ATOM 5102 N N . LEU A 1 640 ? 86.604 3.449 -109.260 1.00 92.06 640 LEU A N 1
ATOM 5103 C CA . LEU A 1 640 ? 86.848 4.677 -110.027 1.00 92.06 640 LEU A CA 1
ATOM 5104 C C . LEU A 1 640 ? 88.275 5.212 -109.846 1.00 92.06 640 LEU A C 1
ATOM 5106 O O . LEU A 1 640 ? 88.911 5.581 -110.832 1.00 92.06 640 LEU A O 1
ATOM 5110 N N . ALA A 1 641 ? 88.815 5.225 -108.626 1.00 92.06 641 ALA A N 1
ATOM 5111 C CA . ALA A 1 641 ? 90.186 5.656 -108.357 1.00 92.06 641 ALA A CA 1
ATOM 5112 C C . ALA A 1 641 ? 91.213 4.752 -109.064 1.00 92.06 641 ALA A C 1
ATOM 5114 O O . ALA A 1 641 ? 92.166 5.247 -109.672 1.00 92.06 641 ALA A O 1
ATOM 5115 N N . SER A 1 642 ? 90.978 3.437 -109.058 1.00 92.19 642 SER A N 1
ATOM 5116 C CA . SER A 1 642 ? 91.776 2.453 -109.799 1.00 92.19 642 SER A CA 1
ATOM 5117 C C . SER A 1 642 ? 91.710 2.685 -111.317 1.00 92.19 642 SER A C 1
ATOM 5119 O O . SER A 1 642 ? 92.743 2.698 -111.995 1.00 92.19 642 SER A O 1
ATOM 5121 N N . LEU A 1 643 ? 90.521 2.973 -111.860 1.00 91.12 643 LEU A N 1
ATOM 5122 C CA . LEU A 1 643 ? 90.344 3.333 -113.272 1.00 91.12 643 LEU A CA 1
ATOM 5123 C C . LEU A 1 643 ? 91.045 4.652 -113.635 1.00 91.12 643 LEU A C 1
ATOM 5125 O O . LEU A 1 643 ? 91.730 4.700 -114.656 1.00 91.12 643 LEU A O 1
ATOM 5129 N N . TYR A 1 644 ? 90.961 5.693 -112.801 1.00 93.00 644 TYR A N 1
ATOM 5130 C CA . TYR A 1 644 ? 91.679 6.953 -113.027 1.00 93.00 644 TYR A CA 1
ATOM 5131 C C . TYR A 1 644 ? 93.202 6.771 -113.007 1.00 93.00 644 TYR A C 1
ATOM 5133 O O . TYR A 1 644 ? 93.887 7.323 -113.869 1.00 93.00 644 TYR A O 1
ATOM 5141 N N . GLN A 1 645 ? 93.745 5.959 -112.092 1.00 92.62 645 GLN A N 1
ATOM 5142 C CA . GLN A 1 645 ? 95.171 5.608 -112.106 1.00 92.62 645 GLN A CA 1
ATOM 5143 C C . GLN A 1 645 ? 95.550 4.842 -113.379 1.00 92.62 645 GLN A C 1
ATOM 5145 O O . GLN A 1 645 ? 96.572 5.143 -113.995 1.00 92.62 645 GLN A O 1
ATOM 5150 N N . LYS A 1 646 ? 94.708 3.904 -113.832 1.00 92.62 646 LYS A N 1
ATOM 5151 C CA . LYS A 1 646 ? 94.928 3.147 -115.073 1.00 92.62 646 LYS A CA 1
ATOM 5152 C C . LYS A 1 646 ? 94.921 4.047 -116.314 1.00 92.62 646 LYS A C 1
ATOM 5154 O O . LYS A 1 646 ? 95.817 3.920 -117.145 1.00 92.62 646 LYS A O 1
ATOM 5159 N N . ILE A 1 647 ? 93.981 4.992 -116.405 1.00 90.06 647 ILE A N 1
ATOM 5160 C CA . ILE A 1 647 ? 93.925 6.006 -117.472 1.00 90.06 647 ILE A CA 1
ATOM 5161 C C . ILE A 1 647 ? 95.176 6.891 -117.435 1.00 90.06 647 ILE A C 1
ATOM 5163 O O . ILE A 1 647 ? 95.812 7.087 -118.467 1.00 90.06 647 ILE A O 1
ATOM 5167 N N . LYS A 1 648 ? 95.578 7.379 -116.255 1.00 92.88 648 LYS A N 1
ATOM 5168 C CA . LYS A 1 648 ? 96.779 8.213 -116.088 1.00 92.88 648 LYS A CA 1
ATOM 5169 C C . LYS A 1 648 ? 98.061 7.472 -116.485 1.00 92.88 648 LYS A C 1
ATOM 5171 O O . LYS A 1 648 ? 98.939 8.060 -117.116 1.00 92.88 648 LYS A O 1
ATOM 5176 N N . LEU A 1 649 ? 98.156 6.179 -116.166 1.00 89.69 649 LEU A N 1
ATOM 5177 C CA . LEU A 1 649 ? 99.258 5.319 -116.598 1.00 89.69 649 LEU A CA 1
ATOM 5178 C C . LEU A 1 649 ? 99.265 5.170 -118.128 1.00 89.69 649 LEU A C 1
ATOM 5180 O O . LEU A 1 649 ? 100.292 5.413 -118.755 1.00 89.69 649 LEU A O 1
ATOM 5184 N N . GLN A 1 650 ? 98.111 4.862 -118.733 1.00 90.12 650 GLN A N 1
ATOM 5185 C CA . GLN A 1 650 ? 97.961 4.739 -120.187 1.00 90.12 650 GLN A CA 1
ATOM 5186 C C . GLN A 1 650 ? 98.284 6.045 -120.926 1.00 90.12 650 GLN A C 1
ATOM 5188 O O . GLN A 1 650 ? 98.980 5.998 -121.934 1.00 90.12 650 GLN A O 1
ATOM 5193 N N . GLN A 1 651 ? 97.858 7.204 -120.416 1.00 90.75 651 GLN A N 1
ATOM 5194 C CA . GLN A 1 651 ? 98.226 8.520 -120.954 1.00 90.75 651 GLN A CA 1
ATOM 5195 C C . GLN A 1 651 ? 99.737 8.770 -120.871 1.00 90.75 651 GLN A C 1
ATOM 5197 O O . GLN A 1 651 ? 100.324 9.294 -121.815 1.00 90.75 651 GLN A O 1
ATOM 5202 N N . CYS A 1 652 ? 100.389 8.364 -119.777 1.00 91.81 652 CYS A N 1
ATOM 5203 C CA . CYS A 1 652 ? 101.840 8.481 -119.640 1.00 91.81 652 CYS A CA 1
ATOM 5204 C C . CYS A 1 652 ? 102.582 7.584 -120.647 1.00 91.81 652 CYS A C 1
ATOM 5206 O O . CYS A 1 652 ? 103.534 8.040 -121.278 1.00 91.81 652 CYS A O 1
ATOM 5208 N N . THR A 1 653 ? 102.119 6.346 -120.858 1.00 90.25 653 THR A N 1
ATOM 5209 C CA . THR A 1 653 ? 102.650 5.441 -121.891 1.00 90.25 653 THR A CA 1
ATOM 5210 C C . THR A 1 653 ? 102.398 5.973 -123.305 1.00 90.25 653 THR A C 1
ATOM 5212 O O . THR A 1 653 ? 103.307 5.942 -124.133 1.00 90.25 653 THR A O 1
ATOM 5215 N N . LEU A 1 654 ? 101.209 6.518 -123.585 1.00 90.62 654 LEU A N 1
ATOM 5216 C CA . LEU A 1 654 ? 100.881 7.122 -124.880 1.00 90.62 654 LEU A CA 1
ATOM 5217 C C . LEU A 1 654 ? 101.813 8.305 -125.171 1.00 90.62 654 LEU A C 1
ATOM 5219 O O . LEU A 1 654 ? 102.508 8.295 -126.179 1.00 90.62 654 LEU A O 1
ATOM 5223 N N . GLY A 1 655 ? 101.946 9.239 -124.225 1.00 90.19 655 GLY A N 1
ATOM 5224 C CA . GLY A 1 655 ? 102.854 10.385 -124.321 1.00 90.19 655 GLY A CA 1
ATOM 5225 C C . GLY A 1 655 ? 104.349 10.038 -124.251 1.00 90.19 655 GLY A C 1
ATOM 5226 O O . GLY A 1 655 ? 105.190 10.925 -124.391 1.00 90.19 655 GLY A O 1
ATOM 5227 N N . GLN A 1 656 ? 104.728 8.779 -124.007 1.00 90.19 656 GLN A N 1
ATOM 5228 C CA . GLN A 1 656 ? 106.080 8.264 -124.274 1.00 90.19 656 GLN A CA 1
ATOM 5229 C C . GLN A 1 656 ? 106.188 7.771 -125.725 1.00 90.19 656 GLN A C 1
ATOM 5231 O O . GLN A 1 656 ? 107.132 8.142 -126.421 1.00 90.19 656 GLN A O 1
ATOM 5236 N N . GLY A 1 657 ? 105.198 7.009 -126.203 1.00 89.56 657 GLY A N 1
ATOM 5237 C CA . GLY A 1 657 ? 105.119 6.545 -127.592 1.00 89.56 657 GLY A CA 1
ATOM 5238 C C . GLY A 1 657 ? 105.037 7.683 -128.615 1.00 89.56 657 GLY A C 1
ATOM 5239 O O . GLY A 1 657 ? 105.732 7.642 -129.624 1.00 89.56 657 GLY A O 1
ATOM 5240 N N . GLU A 1 658 ? 104.265 8.734 -128.331 1.00 91.25 658 GLU A N 1
ATOM 5241 C CA . GLU A 1 658 ? 104.156 9.941 -129.163 1.00 91.25 658 GLU A CA 1
ATOM 5242 C C . GLU A 1 658 ? 105.499 10.670 -129.306 1.00 91.25 658 GLU A C 1
ATOM 5244 O O . GLU A 1 658 ? 105.840 11.109 -130.402 1.00 91.25 658 GLU A O 1
ATOM 5249 N N . ARG A 1 659 ? 106.299 10.750 -128.231 1.00 90.38 659 ARG A N 1
ATOM 5250 C CA . ARG A 1 659 ? 107.651 11.335 -128.280 1.00 90.38 659 ARG A CA 1
ATOM 5251 C C . ARG A 1 659 ? 108.612 10.478 -129.098 1.00 90.38 659 ARG A C 1
ATOM 5253 O O . ARG A 1 659 ? 109.234 11.003 -130.013 1.00 90.38 659 ARG A O 1
ATOM 5260 N N . ALA A 1 660 ? 108.651 9.167 -128.856 1.00 88.38 660 ALA A N 1
ATOM 5261 C CA . ALA A 1 660 ? 109.472 8.246 -129.646 1.00 88.38 660 ALA A CA 1
ATOM 5262 C C . ALA A 1 660 ? 109.069 8.225 -131.138 1.00 88.38 660 ALA A C 1
ATOM 5264 O O . ALA A 1 660 ? 109.910 8.040 -132.018 1.00 88.38 660 ALA A O 1
ATOM 5265 N N . TYR A 1 661 ? 107.786 8.445 -131.447 1.00 90.81 661 TYR A N 1
ATOM 5266 C CA . TYR A 1 661 ? 107.304 8.616 -132.817 1.00 90.81 661 TYR A CA 1
ATOM 5267 C C . TYR A 1 661 ? 107.719 9.971 -133.414 1.00 90.81 661 TYR A C 1
ATOM 5269 O O . TYR A 1 661 ? 108.158 10.021 -134.561 1.00 90.81 661 TYR A O 1
ATOM 5277 N N . ALA A 1 662 ? 107.637 11.064 -132.650 1.00 89.06 662 ALA A N 1
ATOM 5278 C CA . ALA A 1 662 ? 108.091 12.384 -133.087 1.00 89.06 662 ALA A CA 1
ATOM 5279 C C . ALA A 1 662 ? 109.607 12.418 -133.362 1.00 89.06 662 ALA A C 1
ATOM 5281 O O . ALA A 1 662 ? 110.025 12.987 -134.368 1.00 89.06 662 ALA A O 1
ATOM 5282 N N . GLU A 1 663 ? 110.413 11.750 -132.532 1.00 89.88 663 GLU A N 1
ATOM 5283 C CA . GLU A 1 663 ? 111.852 11.537 -132.746 1.00 89.88 663 GLU A CA 1
ATOM 5284 C C . GLU A 1 663 ? 112.102 10.782 -134.066 1.00 89.88 663 GLU A C 1
ATOM 5286 O O . GLU A 1 663 ? 112.775 11.303 -134.954 1.00 89.88 663 GLU A O 1
ATOM 5291 N N . ARG A 1 664 ? 111.437 9.634 -134.279 1.00 90.25 664 ARG A N 1
ATOM 5292 C CA . ARG A 1 664 ? 111.491 8.879 -135.552 1.00 90.25 664 ARG A CA 1
ATOM 5293 C C . ARG A 1 664 ? 111.086 9.709 -136.778 1.00 90.25 664 ARG A C 1
ATOM 5295 O O . ARG A 1 664 ? 111.637 9.513 -137.862 1.00 90.25 664 ARG A O 1
ATOM 5302 N N . MET A 1 665 ? 110.117 10.613 -136.637 1.00 89.38 665 MET A N 1
ATOM 5303 C CA . MET A 1 665 ? 109.691 11.512 -137.716 1.00 89.38 665 MET A CA 1
ATOM 5304 C C . MET A 1 665 ? 110.696 12.645 -137.969 1.00 89.38 665 MET A C 1
ATOM 5306 O O . MET A 1 665 ? 110.857 13.060 -139.118 1.00 89.38 665 MET A O 1
ATOM 5310 N N . ALA A 1 666 ? 111.403 13.119 -136.938 1.00 87.94 666 ALA A N 1
ATOM 5311 C CA . ALA A 1 666 ? 112.499 14.073 -137.085 1.00 87.94 666 ALA A CA 1
ATOM 5312 C C . ALA A 1 666 ? 113.703 13.436 -137.804 1.00 87.94 666 ALA A C 1
ATOM 5314 O O . ALA A 1 666 ? 114.211 14.030 -138.757 1.00 87.94 666 ALA A O 1
ATOM 5315 N N . ASP A 1 667 ? 114.079 12.203 -137.438 1.00 87.69 667 ASP A N 1
ATOM 5316 C CA . ASP A 1 667 ? 115.107 11.412 -138.135 1.00 87.69 667 ASP A CA 1
ATOM 5317 C C . ASP A 1 667 ? 114.760 11.238 -139.624 1.00 87.69 667 ASP A C 1
ATOM 5319 O O . ASP A 1 667 ? 115.584 11.472 -140.510 1.00 87.69 667 ASP A O 1
ATOM 5323 N N . HIS A 1 668 ? 113.505 10.884 -139.925 1.00 86.38 668 HIS A N 1
ATOM 5324 C CA . HIS A 1 668 ? 113.023 10.766 -141.302 1.00 86.38 668 HIS A CA 1
ATOM 5325 C C . HIS A 1 668 ? 113.093 12.104 -142.062 1.00 86.38 668 HIS A C 1
ATOM 5327 O O . HIS A 1 668 ? 113.498 12.138 -143.225 1.00 86.38 668 HIS A O 1
ATOM 5333 N N . GLY A 1 669 ? 112.757 13.218 -141.403 1.00 86.50 669 GLY A N 1
ATOM 5334 C CA . GLY A 1 669 ? 112.883 14.565 -141.963 1.00 86.50 669 GLY A CA 1
ATOM 5335 C C . GLY A 1 669 ? 114.331 14.989 -142.244 1.00 86.50 669 GLY A C 1
ATOM 5336 O O . GLY A 1 669 ? 114.579 15.675 -143.238 1.00 86.50 669 GLY A O 1
ATOM 5337 N N . ALA A 1 670 ? 115.289 14.556 -141.419 1.00 86.12 670 ALA A N 1
ATOM 5338 C CA . ALA A 1 670 ? 116.718 14.755 -141.663 1.00 86.12 670 ALA A CA 1
ATOM 5339 C C . ALA A 1 670 ? 117.186 13.961 -142.895 1.00 86.12 670 ALA A C 1
ATOM 5341 O O . ALA A 1 670 ? 117.704 14.550 -143.842 1.00 86.12 670 ALA A O 1
ATOM 5342 N N . LEU A 1 671 ? 116.869 12.664 -142.961 1.00 84.44 671 LEU A N 1
ATOM 5343 C CA . LEU A 1 671 ? 117.207 11.809 -144.108 1.00 84.44 671 LEU A CA 1
ATOM 5344 C C . LEU A 1 671 ? 116.607 12.323 -145.432 1.00 84.44 671 LEU A C 1
ATOM 5346 O O . LEU A 1 671 ? 117.242 12.233 -146.483 1.00 84.44 671 LEU A O 1
ATOM 5350 N N . LEU A 1 672 ? 115.403 12.909 -145.406 1.00 85.31 672 LEU A N 1
ATOM 5351 C CA . LEU A 1 672 ? 114.812 13.564 -146.580 1.00 85.31 672 LEU A CA 1
ATOM 5352 C C . LEU A 1 672 ? 115.576 14.827 -147.016 1.00 85.31 672 LEU A C 1
ATOM 5354 O O . LEU A 1 672 ? 115.685 15.075 -148.221 1.00 85.31 672 LEU A O 1
ATOM 5358 N N . LYS A 1 673 ? 116.137 15.605 -146.077 1.00 85.19 673 LYS A N 1
ATOM 5359 C CA . LYS A 1 673 ? 117.038 16.723 -146.407 1.00 85.19 673 LYS A CA 1
ATOM 5360 C C . LYS A 1 673 ? 118.321 16.219 -147.057 1.00 85.19 673 LYS A C 1
ATOM 5362 O O . LYS A 1 673 ? 118.679 16.742 -148.111 1.00 85.19 673 LYS A O 1
ATOM 5367 N N . ASP A 1 674 ? 118.950 15.187 -146.508 1.00 84.31 674 ASP A N 1
ATOM 5368 C CA . ASP A 1 674 ? 120.191 14.626 -147.057 1.00 84.31 674 ASP A CA 1
ATOM 5369 C C . ASP A 1 674 ? 119.982 14.101 -148.488 1.00 84.31 674 ASP A C 1
ATOM 5371 O O . ASP A 1 674 ? 120.749 14.419 -149.399 1.00 84.31 674 ASP A O 1
ATOM 5375 N N . ILE A 1 675 ? 118.863 13.407 -148.737 1.00 81.88 675 ILE A N 1
ATOM 5376 C CA . ILE A 1 675 ? 118.440 12.993 -150.086 1.00 81.88 675 ILE A CA 1
ATOM 5377 C C . ILE A 1 675 ? 118.235 14.202 -151.018 1.00 81.88 675 ILE A C 1
ATOM 5379 O O . ILE A 1 675 ? 118.539 14.112 -152.210 1.00 81.88 675 ILE A O 1
ATOM 5383 N N . SER A 1 676 ? 117.721 15.331 -150.519 1.00 84.06 676 SER A N 1
ATOM 5384 C CA . SER A 1 676 ? 117.535 16.542 -151.332 1.00 84.06 676 SER A CA 1
ATOM 5385 C C . SER A 1 676 ? 118.857 17.237 -151.688 1.00 84.06 676 SER A C 1
ATOM 5387 O O . SER A 1 676 ? 119.018 17.662 -152.832 1.00 84.06 676 SER A O 1
ATOM 5389 N N . LEU A 1 677 ? 119.822 17.269 -150.762 1.00 84.12 677 LEU A N 1
ATOM 5390 C CA . LEU A 1 677 ? 121.169 17.807 -150.982 1.00 84.12 677 LEU A CA 1
ATOM 5391 C C . LEU A 1 677 ? 121.931 16.961 -152.010 1.00 84.12 677 LEU A C 1
ATOM 5393 O O . LEU A 1 677 ? 122.364 17.486 -153.034 1.00 84.12 677 LEU A O 1
ATOM 5397 N N . LEU A 1 678 ? 121.966 15.638 -151.817 1.00 81.31 678 LEU A N 1
ATOM 5398 C CA . LEU A 1 678 ? 122.592 14.695 -152.752 1.00 81.31 678 LEU A CA 1
ATOM 5399 C C . LEU A 1 678 ? 121.989 14.784 -154.166 1.00 81.31 678 LEU A C 1
ATOM 5401 O O . LEU A 1 678 ? 122.702 14.640 -155.158 1.00 81.31 678 LEU A O 1
ATOM 5405 N N . ARG A 1 679 ? 120.681 15.057 -154.291 1.00 82.62 679 ARG A N 1
ATOM 5406 C CA . ARG A 1 679 ? 120.026 15.306 -155.591 1.00 82.62 679 ARG A CA 1
ATOM 5407 C C . ARG A 1 679 ? 120.443 16.636 -156.224 1.00 82.62 679 ARG A C 1
ATOM 5409 O O . ARG A 1 679 ? 120.585 16.684 -157.446 1.00 82.62 679 ARG A O 1
ATOM 5416 N N . ALA A 1 680 ? 120.631 17.691 -155.432 1.00 80.06 680 ALA A N 1
ATOM 5417 C CA . ALA A 1 680 ? 121.081 18.994 -155.921 1.00 80.06 680 ALA A CA 1
ATOM 5418 C C . ALA A 1 680 ? 122.534 18.939 -156.429 1.00 80.06 680 ALA A C 1
ATOM 5420 O O . ALA A 1 680 ? 122.819 19.436 -157.519 1.00 80.06 680 ALA A O 1
ATOM 5421 N N . GLU A 1 681 ? 123.424 18.252 -155.708 1.00 79.62 681 GLU A N 1
ATOM 5422 C CA . GLU A 1 681 ? 124.800 17.980 -156.150 1.00 79.62 681 GLU A CA 1
ATOM 5423 C C . GLU A 1 681 ? 124.824 17.189 -157.468 1.00 79.62 681 GLU A C 1
ATOM 5425 O O . GLU A 1 681 ? 125.510 17.573 -158.420 1.00 79.62 681 GLU A O 1
ATOM 5430 N N . LEU A 1 682 ? 124.005 16.133 -157.575 1.00 78.19 682 LEU A N 1
ATOM 5431 C CA . LEU A 1 682 ? 123.862 15.341 -158.804 1.00 78.19 682 LEU A CA 1
ATOM 5432 C C . LEU A 1 682 ? 123.363 16.174 -159.996 1.00 78.19 682 LEU A C 1
ATOM 5434 O O . LEU A 1 682 ? 123.772 15.929 -161.133 1.00 78.19 682 LEU A O 1
ATOM 5438 N N . PHE A 1 683 ? 122.482 17.149 -159.758 1.00 80.62 683 PHE A N 1
ATOM 5439 C CA . PHE A 1 683 ? 122.006 18.067 -160.793 1.00 80.62 683 PHE A CA 1
ATOM 5440 C C . PHE A 1 683 ? 123.106 19.040 -161.241 1.00 80.62 683 PHE A C 1
ATOM 5442 O O . PHE A 1 683 ? 123.331 19.185 -162.443 1.00 80.62 683 PHE A O 1
ATOM 5449 N N . ALA A 1 684 ? 123.842 19.641 -160.301 1.00 77.31 684 ALA A N 1
ATOM 5450 C CA . ALA A 1 684 ? 124.956 20.541 -160.605 1.00 77.31 684 ALA A CA 1
ATOM 5451 C C . ALA A 1 684 ? 126.061 19.837 -161.418 1.00 77.31 684 ALA A C 1
ATOM 5453 O O . ALA A 1 684 ? 126.506 20.353 -162.445 1.00 77.31 684 ALA A O 1
ATOM 5454 N N . LEU A 1 685 ? 126.433 18.612 -161.027 1.00 71.56 685 LEU A N 1
ATOM 5455 C CA . LEU A 1 685 ? 127.378 17.770 -161.769 1.00 71.56 685 LEU A CA 1
ATOM 5456 C C . LEU A 1 685 ? 126.893 17.466 -163.196 1.00 71.56 685 LEU A C 1
ATOM 5458 O O . LEU A 1 685 ? 127.669 17.586 -164.145 1.00 71.56 685 LEU A O 1
ATOM 5462 N N . ARG A 1 686 ? 125.606 17.141 -163.381 1.00 74.00 686 ARG A N 1
ATOM 5463 C CA . ARG A 1 686 ? 125.019 16.923 -164.718 1.00 74.00 686 ARG A CA 1
ATOM 5464 C C . ARG A 1 686 ? 125.024 18.188 -165.580 1.00 74.00 686 ARG A C 1
ATOM 5466 O O . ARG A 1 686 ? 125.335 18.094 -166.763 1.00 74.00 686 ARG A O 1
ATOM 5473 N N . SER A 1 687 ? 124.739 19.354 -164.998 1.00 71.56 687 SER A N 1
ATOM 5474 C CA . SER A 1 687 ? 124.747 20.638 -165.717 1.00 71.56 687 SER A CA 1
ATOM 5475 C C . SER A 1 687 ? 126.152 21.115 -166.113 1.00 71.56 687 SER A C 1
ATOM 5477 O O . SER A 1 687 ? 126.278 21.955 -167.002 1.00 71.56 687 SER A O 1
ATOM 5479 N N . SER A 1 688 ? 127.208 20.592 -165.483 1.00 67.31 688 SER A N 1
ATOM 5480 C CA . SER A 1 688 ? 128.593 20.844 -165.901 1.00 67.31 688 SER A CA 1
ATOM 5481 C C . SER A 1 688 ? 128.947 20.070 -167.181 1.00 67.31 688 SER A C 1
ATOM 5483 O O . SER A 1 688 ? 129.585 20.604 -168.089 1.00 67.31 688 SER A O 1
ATOM 5485 N N . ILE A 1 689 ? 128.452 18.832 -167.309 1.00 66.56 689 ILE A N 1
ATOM 5486 C CA . ILE A 1 689 ? 128.711 17.957 -168.467 1.00 66.56 689 ILE A CA 1
ATOM 5487 C C . ILE A 1 689 ? 128.116 18.540 -169.761 1.00 66.56 689 ILE A C 1
ATOM 5489 O O . ILE A 1 689 ? 128.750 18.457 -170.811 1.00 66.56 689 ILE A O 1
ATOM 5493 N N . THR A 1 690 ? 126.946 19.185 -169.704 1.00 65.69 690 THR A N 1
ATOM 5494 C CA . THR A 1 690 ? 126.291 19.769 -170.893 1.00 65.69 690 THR A CA 1
ATOM 5495 C C . THR A 1 690 ? 127.063 20.926 -171.533 1.00 65.69 690 THR A C 1
ATOM 5497 O O . THR A 1 690 ? 126.942 21.139 -172.736 1.00 65.69 690 THR A O 1
ATOM 5500 N N . ASN A 1 691 ? 127.904 21.640 -170.778 1.00 64.12 691 ASN A N 1
ATOM 5501 C CA . ASN A 1 691 ? 128.721 22.733 -171.324 1.00 64.12 691 ASN A CA 1
ATOM 5502 C C . ASN A 1 691 ? 129.936 22.222 -172.125 1.00 64.12 691 ASN A C 1
ATOM 5504 O O . ASN A 1 691 ? 130.538 22.966 -172.900 1.00 64.12 691 ASN A O 1
ATOM 5508 N N . LEU A 1 692 ? 130.295 20.944 -171.967 1.00 64.25 692 LEU A N 1
ATOM 5509 C CA . LEU A 1 692 ? 131.501 20.349 -172.545 1.00 64.25 692 LEU A CA 1
ATOM 5510 C C . LEU A 1 692 ? 131.379 20.159 -174.071 1.00 64.25 692 LEU A C 1
ATOM 5512 O O . LEU A 1 692 ? 132.364 20.311 -174.790 1.00 64.25 692 LEU A O 1
ATOM 5516 N N . ASP A 1 693 ? 130.175 19.901 -174.592 1.00 64.38 693 ASP A N 1
ATOM 5517 C CA . ASP A 1 693 ? 129.938 19.774 -176.041 1.00 64.38 693 ASP A CA 1
ATOM 5518 C C . ASP A 1 693 ? 129.757 21.130 -176.755 1.00 64.38 693 ASP A C 1
ATOM 5520 O O . ASP A 1 693 ? 130.053 21.248 -177.949 1.00 64.38 693 ASP A O 1
ATOM 5524 N N . ALA A 1 694 ? 129.381 22.188 -176.024 1.00 64.56 694 ALA A N 1
ATOM 5525 C CA . ALA A 1 694 ? 129.408 23.559 -176.541 1.00 64.56 694 ALA A CA 1
ATOM 5526 C C . ALA A 1 694 ? 130.854 24.009 -176.827 1.00 64.56 694 ALA A C 1
ATOM 5528 O O . ALA A 1 694 ? 131.165 24.414 -177.947 1.00 64.56 694 ALA A O 1
ATOM 5529 N N . LEU A 1 695 ? 131.766 23.804 -175.869 1.00 62.19 695 LEU A N 1
ATOM 5530 C CA . LEU A 1 695 ? 133.199 24.116 -176.006 1.00 62.19 695 LEU A CA 1
ATOM 5531 C C . LEU A 1 695 ? 133.891 23.326 -177.142 1.00 62.19 695 LEU A C 1
ATOM 5533 O O . LEU A 1 695 ? 134.793 23.844 -177.807 1.00 62.19 695 LEU A O 1
ATOM 5537 N N . LYS A 1 696 ? 133.449 22.090 -177.428 1.00 62.25 696 LYS A N 1
ATOM 5538 C CA . LYS A 1 696 ? 133.897 21.325 -178.615 1.00 62.25 696 LYS A CA 1
ATOM 5539 C C . LYS A 1 696 ? 133.412 21.936 -179.932 1.00 62.25 696 LYS A C 1
ATOM 5541 O O . LYS A 1 696 ? 134.130 21.907 -180.928 1.00 62.25 696 LYS A O 1
ATOM 5546 N N . SER A 1 697 ? 132.195 22.473 -179.952 1.00 67.50 697 SER A N 1
ATOM 5547 C CA . SER A 1 697 ? 131.614 23.087 -181.152 1.00 67.50 697 SER A CA 1
ATOM 5548 C C . SER A 1 697 ? 132.296 24.422 -181.478 1.00 67.50 697 SER A C 1
ATOM 5550 O O . SER A 1 697 ? 132.608 24.703 -182.634 1.00 67.50 697 SER A O 1
ATOM 5552 N N . GLU A 1 698 ? 132.602 25.207 -180.446 1.00 67.31 698 GLU A N 1
ATOM 5553 C CA . GLU A 1 698 ? 133.300 26.495 -180.530 1.00 67.31 698 GLU A CA 1
ATOM 5554 C C . GLU A 1 698 ? 134.759 26.346 -181.007 1.00 67.31 698 GLU A C 1
ATOM 5556 O O . GLU A 1 698 ? 135.213 27.077 -181.889 1.00 67.31 698 GLU A O 1
ATOM 5561 N N . THR A 1 699 ? 135.475 25.318 -180.533 1.00 66.31 699 THR A N 1
ATOM 5562 C CA . THR A 1 699 ? 136.827 24.998 -181.036 1.00 66.31 699 THR A CA 1
ATOM 5563 C C . THR A 1 699 ? 136.838 24.548 -182.504 1.00 66.31 699 THR A C 1
ATOM 5565 O O . THR A 1 699 ? 137.762 24.910 -183.237 1.00 66.31 699 THR A O 1
ATOM 5568 N N . PHE A 1 700 ? 135.806 23.840 -182.978 1.00 69.06 700 PHE A N 1
ATOM 5569 C CA . PHE A 1 700 ? 135.650 23.518 -184.405 1.00 69.06 700 PHE A CA 1
ATOM 5570 C C . PHE A 1 700 ? 135.359 24.751 -185.278 1.00 69.06 700 PHE A C 1
ATOM 5572 O O . PHE A 1 700 ? 135.815 24.805 -186.423 1.00 69.06 700 PHE A O 1
ATOM 5579 N N . ALA A 1 701 ? 134.633 25.748 -184.761 1.00 71.19 701 ALA A N 1
ATOM 5580 C CA . ALA A 1 701 ? 134.368 26.994 -185.482 1.00 71.19 701 ALA A CA 1
ATOM 5581 C C . ALA A 1 701 ? 135.660 27.803 -185.705 1.00 71.19 701 ALA A C 1
ATOM 5583 O O . ALA A 1 701 ? 135.999 28.119 -186.849 1.00 71.19 701 ALA A O 1
ATOM 5584 N N . LEU A 1 702 ? 136.435 28.031 -184.638 1.00 68.50 702 LEU A N 1
ATOM 5585 C CA . LEU A 1 702 ? 137.692 28.793 -184.676 1.00 68.50 702 LEU A CA 1
ATOM 5586 C C . LEU A 1 702 ? 138.747 28.169 -185.610 1.00 68.50 702 LEU A C 1
ATOM 5588 O O . LEU A 1 702 ? 139.467 28.883 -186.312 1.00 68.50 702 LEU A O 1
ATOM 5592 N N . GLN A 1 703 ? 138.815 26.834 -185.693 1.00 62.84 703 GLN A N 1
ATOM 5593 C CA . GLN A 1 703 ? 139.686 26.151 -186.661 1.00 62.84 703 GLN A CA 1
ATOM 5594 C C . GLN A 1 703 ? 139.289 26.416 -188.123 1.00 62.84 703 GLN A C 1
ATOM 5596 O O . GLN A 1 703 ? 140.154 26.426 -189.003 1.00 62.84 703 GLN A O 1
ATOM 5601 N N . ARG A 1 704 ? 137.998 26.645 -188.399 1.00 70.12 704 ARG A N 1
ATOM 5602 C CA . ARG A 1 704 ? 137.484 26.881 -189.754 1.00 70.12 704 ARG A CA 1
ATOM 5603 C C . ARG A 1 704 ? 137.772 28.302 -190.241 1.00 70.12 704 ARG A C 1
ATOM 5605 O O . ARG A 1 704 ? 138.115 28.484 -191.407 1.00 70.12 704 ARG A O 1
ATOM 5612 N N . GLU A 1 705 ? 137.691 29.289 -189.351 1.00 68.69 705 GLU A N 1
ATOM 5613 C CA . GLU A 1 705 ? 138.008 30.694 -189.651 1.00 68.69 705 GLU A CA 1
ATOM 5614 C C . GLU A 1 705 ? 139.510 30.904 -189.896 1.00 68.69 705 GLU A C 1
ATOM 5616 O O . GLU A 1 705 ? 139.897 31.522 -190.890 1.00 68.69 705 GLU A O 1
ATOM 5621 N N . LEU A 1 706 ? 140.367 30.282 -189.074 1.00 69.19 706 LEU A N 1
ATOM 5622 C CA . LEU A 1 706 ? 141.828 30.309 -189.240 1.00 69.19 706 LEU A CA 1
ATOM 5623 C C . LEU A 1 706 ? 142.282 29.801 -190.623 1.00 69.19 706 LEU A C 1
ATOM 5625 O O . LEU A 1 706 ? 143.285 30.266 -191.169 1.00 69.19 706 LEU A O 1
ATOM 5629 N N . LEU A 1 707 ? 141.555 28.836 -191.193 1.00 70.75 707 LEU A N 1
ATOM 5630 C CA . LEU A 1 707 ? 141.853 28.261 -192.505 1.00 70.75 707 LEU A CA 1
ATOM 5631 C C . LEU A 1 707 ? 141.403 29.182 -193.655 1.00 70.75 707 LEU A C 1
ATOM 5633 O O . LEU A 1 707 ? 142.056 29.208 -194.697 1.00 70.75 707 LEU A O 1
ATOM 5637 N N . HIS A 1 708 ? 140.352 29.982 -193.446 1.00 70.19 708 HIS A N 1
ATOM 5638 C CA . HIS A 1 708 ? 139.836 30.946 -194.422 1.00 70.19 708 HIS A CA 1
ATOM 5639 C C . HIS A 1 708 ? 140.740 32.186 -194.558 1.00 70.19 708 HIS A C 1
ATOM 5641 O O . HIS A 1 708 ? 141.072 32.590 -195.672 1.00 70.19 708 HIS A O 1
ATOM 5647 N N . GLU A 1 709 ? 141.236 32.748 -193.450 1.00 64.56 709 GLU A N 1
ATOM 5648 C CA . GLU A 1 709 ? 142.211 33.851 -193.525 1.00 64.56 709 GLU A CA 1
ATOM 5649 C C . GLU A 1 709 ? 143.555 33.397 -194.126 1.00 64.56 709 GLU A C 1
ATOM 5651 O O . GLU A 1 709 ? 144.178 34.131 -194.896 1.00 64.56 709 GLU A O 1
ATOM 5656 N N . ARG A 1 710 ? 143.980 32.147 -193.888 1.00 65.81 710 ARG A N 1
ATOM 5657 C CA . ARG A 1 710 ? 145.196 31.588 -194.512 1.00 65.81 710 ARG A CA 1
ATOM 5658 C C . ARG A 1 710 ? 145.106 31.442 -196.035 1.00 65.81 710 ARG A C 1
ATOM 5660 O O . ARG A 1 710 ? 146.133 31.578 -196.698 1.00 65.81 710 ARG A O 1
ATOM 5667 N N . THR A 1 711 ? 143.932 31.178 -196.611 1.00 63.62 711 THR A N 1
ATOM 5668 C CA . THR A 1 711 ? 143.763 31.175 -198.078 1.00 63.62 711 THR A CA 1
ATOM 5669 C C . THR A 1 711 ? 143.658 32.588 -198.650 1.00 63.62 711 THR A C 1
ATOM 5671 O O . THR A 1 711 ? 144.227 32.858 -199.707 1.00 63.62 711 THR A O 1
ATOM 5674 N N . LYS A 1 712 ? 143.022 33.511 -197.924 1.00 61.28 712 LYS A N 1
ATOM 5675 C CA . LYS A 1 712 ? 142.879 34.929 -198.290 1.00 61.28 712 LYS A CA 1
ATOM 5676 C C . LYS A 1 712 ? 144.223 35.669 -198.380 1.00 61.28 712 LYS A C 1
ATOM 5678 O O . LYS A 1 712 ? 144.473 36.350 -199.371 1.00 61.28 712 LYS A O 1
ATOM 5683 N N . VAL A 1 713 ? 145.130 35.454 -197.421 1.00 61.53 713 VAL A N 1
ATOM 5684 C CA . VAL A 1 713 ? 146.510 35.992 -197.459 1.00 61.53 713 VAL A CA 1
ATOM 5685 C C . VAL A 1 713 ? 147.298 35.489 -198.678 1.00 61.53 713 VAL A C 1
ATOM 5687 O O . VAL A 1 713 ? 148.115 36.225 -199.231 1.00 61.53 713 VAL A O 1
ATOM 5690 N N . ARG A 1 714 ? 147.043 34.254 -199.132 1.00 59.19 714 ARG A N 1
ATOM 5691 C CA . ARG A 1 714 ? 147.752 33.662 -200.274 1.00 59.19 714 ARG A CA 1
ATOM 5692 C C . ARG A 1 714 ? 147.354 34.310 -201.602 1.00 59.19 714 ARG A C 1
ATOM 5694 O O . ARG A 1 714 ? 148.240 34.695 -202.353 1.00 59.19 714 ARG A O 1
ATOM 5701 N N . ALA A 1 715 ? 146.056 34.492 -201.851 1.00 58.88 715 ALA A N 1
ATOM 5702 C CA . ALA A 1 715 ? 145.566 35.153 -203.066 1.00 58.88 715 ALA A CA 1
ATOM 5703 C C . ALA A 1 715 ? 146.068 36.607 -203.175 1.00 58.88 715 ALA A C 1
ATOM 5705 O O . ALA A 1 715 ? 146.585 37.015 -204.210 1.00 58.88 715 ALA A O 1
ATOM 5706 N N . LEU A 1 716 ? 146.021 37.357 -202.067 1.00 53.22 716 LEU A N 1
ATOM 5707 C CA . LEU A 1 716 ? 146.496 38.746 -202.001 1.00 53.22 716 LEU A CA 1
ATOM 5708 C C . LEU A 1 716 ? 148.021 38.905 -202.169 1.00 53.22 716 LEU A C 1
ATOM 5710 O O . LEU A 1 716 ? 148.500 40.029 -202.288 1.00 53.22 716 LEU A O 1
ATOM 5714 N N . SER A 1 717 ? 148.784 37.806 -202.173 1.00 57.28 717 SER A N 1
ATOM 5715 C CA . SER A 1 717 ? 150.230 37.827 -202.430 1.00 57.28 717 SER A CA 1
ATOM 5716 C C . SER A 1 717 ? 150.578 37.704 -203.920 1.00 57.28 717 SER A C 1
ATOM 5718 O O . SER A 1 717 ? 151.662 38.119 -204.313 1.00 57.28 717 SER A O 1
ATOM 5720 N N . GLU A 1 718 ? 149.687 37.149 -204.749 1.00 56.25 718 GLU A N 1
ATOM 5721 C CA . GLU A 1 718 ? 149.946 36.900 -206.180 1.00 56.25 718 GLU A CA 1
ATOM 5722 C C . GLU A 1 718 ? 149.493 38.071 -207.080 1.00 56.25 718 GLU A C 1
ATOM 5724 O O . GLU A 1 718 ? 150.020 38.237 -208.177 1.00 56.25 718 GLU A O 1
ATOM 5729 N N . GLU A 1 719 ? 148.583 38.939 -206.614 1.00 49.34 719 GLU A N 1
ATOM 5730 C CA . GLU A 1 719 ? 148.102 40.104 -207.385 1.00 49.34 719 GLU A CA 1
ATOM 5731 C C . GLU A 1 719 ? 149.015 41.348 -207.328 1.00 49.34 719 GLU A C 1
ATOM 5733 O O . GLU A 1 719 ? 148.821 42.272 -208.115 1.00 49.34 719 GLU A O 1
ATOM 5738 N N . PHE A 1 720 ? 150.007 41.414 -206.428 1.00 44.72 720 PHE A N 1
ATOM 5739 C CA . PHE A 1 720 ? 150.795 42.646 -206.223 1.00 44.72 720 PHE A CA 1
ATOM 5740 C C . PHE A 1 720 ? 152.058 42.768 -207.100 1.00 44.72 720 PHE A C 1
ATOM 5742 O O . PHE A 1 720 ? 152.655 43.841 -207.171 1.00 44.72 720 PHE A O 1
ATOM 5749 N N . ASP A 1 721 ? 152.457 41.701 -207.799 1.00 51.12 721 ASP A N 1
ATOM 5750 C CA . ASP A 1 721 ? 153.703 41.654 -208.588 1.00 51.12 721 ASP A CA 1
ATOM 5751 C C . ASP A 1 721 ? 153.550 42.208 -210.027 1.00 51.12 721 ASP A C 1
ATOM 5753 O O . ASP A 1 721 ? 154.446 42.074 -210.862 1.00 51.12 721 ASP A O 1
ATOM 5757 N N . ASN A 1 722 ? 152.421 42.860 -210.346 1.00 40.47 722 ASN A N 1
ATOM 5758 C CA . ASN A 1 722 ? 152.234 43.594 -211.602 1.00 40.47 722 ASN A CA 1
ATOM 5759 C C . ASN A 1 722 ? 151.429 44.893 -211.421 1.00 40.47 722 ASN A C 1
ATOM 5761 O O . ASN A 1 722 ? 150.513 44.985 -210.610 1.00 40.47 722 ASN A O 1
ATOM 5765 N N . GLN A 1 723 ? 151.799 45.935 -212.169 1.00 37.31 723 GLN A N 1
ATOM 5766 C CA . GLN A 1 723 ? 151.431 47.320 -211.851 1.00 37.31 723 GLN A CA 1
ATOM 5767 C C . GLN A 1 723 ? 150.221 47.843 -212.642 1.00 37.31 723 GLN A C 1
ATOM 5769 O O . GLN A 1 723 ? 150.228 47.793 -213.867 1.00 37.31 723 GLN A O 1
ATOM 5774 N N . MET A 1 724 ? 149.295 48.534 -211.963 1.00 31.30 724 MET A N 1
ATOM 5775 C CA . MET A 1 724 ? 149.096 49.987 -212.153 1.00 31.30 724 MET A CA 1
ATOM 5776 C C . MET A 1 724 ? 148.315 50.627 -210.983 1.00 31.30 724 MET A C 1
ATOM 5778 O O . MET A 1 724 ? 147.402 50.043 -210.414 1.00 31.30 724 MET A O 1
ATOM 5782 N N . ASN A 1 725 ? 148.731 51.839 -210.604 1.00 47.81 725 ASN A N 1
ATOM 5783 C CA . ASN A 1 725 ? 148.364 52.553 -209.369 1.00 47.81 725 ASN A CA 1
ATOM 5784 C C . ASN A 1 725 ? 146.900 53.048 -209.288 1.00 47.81 725 ASN A C 1
ATOM 5786 O O . ASN A 1 725 ? 146.299 53.328 -210.320 1.00 47.81 725 ASN A O 1
ATOM 5790 N N . VAL A 1 726 ? 146.418 53.361 -208.065 1.00 34.88 726 VAL A N 1
ATOM 5791 C CA . VAL A 1 726 ? 146.199 54.757 -207.569 1.00 34.88 726 VAL A CA 1
ATOM 5792 C C . VAL A 1 726 ? 145.613 54.799 -206.127 1.00 34.88 726 VAL A C 1
ATOM 5794 O O . VAL A 1 726 ? 144.461 54.449 -205.923 1.00 34.88 726 VAL A O 1
ATOM 5797 N N . HIS A 1 727 ? 146.388 55.351 -205.166 1.00 37.59 727 HIS A N 1
ATOM 5798 C CA . HIS A 1 727 ? 145.965 55.986 -203.876 1.00 37.59 727 HIS A CA 1
ATOM 5799 C C . HIS A 1 727 ? 145.214 55.148 -202.788 1.00 37.59 727 HIS A C 1
ATOM 5801 O O . HIS A 1 727 ? 144.599 54.142 -203.093 1.00 37.59 727 HIS A O 1
ATOM 5807 N N . ARG A 1 728 ? 145.159 55.499 -201.477 1.00 39.59 728 ARG A N 1
ATOM 5808 C CA . ARG A 1 728 ? 146.002 56.305 -200.535 1.00 39.59 728 ARG A CA 1
ATOM 5809 C C . ARG A 1 728 ? 145.531 56.045 -199.066 1.00 39.59 728 ARG A C 1
ATOM 5811 O O . ARG A 1 728 ? 144.361 55.760 -198.858 1.00 39.59 728 ARG A O 1
ATOM 5818 N N . TRP A 1 729 ? 146.421 56.145 -198.060 1.00 38.91 729 TRP A N 1
ATOM 5819 C CA . TRP A 1 729 ? 146.189 55.877 -196.604 1.00 38.91 729 TRP A CA 1
ATOM 5820 C C . TRP A 1 729 ? 145.021 56.687 -195.944 1.00 38.91 729 TRP A C 1
ATOM 5822 O O . TRP A 1 729 ? 144.648 57.712 -196.505 1.00 38.91 729 TRP A O 1
ATOM 5832 N N . ARG A 1 730 ? 144.498 56.436 -194.710 1.00 39.91 730 ARG A N 1
ATOM 5833 C CA . ARG A 1 730 ? 145.187 56.438 -193.376 1.00 39.91 730 ARG A CA 1
ATOM 5834 C C . ARG A 1 730 ? 144.204 56.399 -192.156 1.00 39.91 730 ARG A C 1
ATOM 5836 O O . ARG A 1 730 ? 143.114 56.932 -192.298 1.00 39.91 730 ARG A O 1
ATOM 5843 N N . LYS A 1 731 ? 144.714 56.029 -190.952 1.00 38.19 731 LYS A N 1
ATOM 5844 C CA . LYS A 1 731 ? 144.267 56.387 -189.556 1.00 38.19 731 LYS A CA 1
ATOM 5845 C C . LYS A 1 731 ? 142.879 55.910 -189.050 1.00 38.19 731 LYS A C 1
ATOM 5847 O O . LYS A 1 731 ? 141.962 55.819 -189.848 1.00 38.19 731 LYS A O 1
ATOM 5852 N N . LEU A 1 732 ? 142.607 55.724 -187.743 1.00 46.50 732 LEU A N 1
ATOM 5853 C CA . LEU A 1 732 ? 143.341 55.306 -186.501 1.00 46.50 732 LEU A CA 1
ATOM 5854 C C . LEU A 1 732 ? 142.225 54.986 -185.437 1.00 46.50 732 LEU A C 1
ATOM 5856 O O . LEU A 1 732 ? 141.171 54.578 -185.908 1.00 46.50 732 LEU A O 1
ATOM 5860 N N . GLU A 1 733 ? 142.205 55.076 -184.088 1.00 43.19 733 GLU A N 1
ATOM 5861 C CA . GLU A 1 733 ? 142.973 55.434 -182.845 1.00 43.19 733 GLU A CA 1
ATOM 5862 C C . GLU A 1 733 ? 142.120 54.784 -181.677 1.00 43.19 733 GLU A C 1
ATOM 5864 O O . GLU A 1 733 ? 140.938 54.552 -181.921 1.00 43.19 733 GLU A O 1
ATOM 5869 N N . GLY A 1 734 ? 142.484 54.429 -180.424 1.00 52.16 734 GLY A N 1
ATOM 5870 C CA . GLY A 1 734 ? 143.662 54.493 -179.525 1.00 52.16 734 GLY A CA 1
ATOM 5871 C C . GLY A 1 734 ? 143.291 54.029 -178.066 1.00 52.16 734 GLY A C 1
ATOM 5872 O O . GLY A 1 734 ? 142.166 53.581 -177.862 1.00 52.16 734 GLY A O 1
ATOM 5873 N N . SER A 1 735 ? 144.192 54.211 -177.074 1.00 40.91 735 SER A N 1
ATOM 5874 C CA . SER A 1 735 ? 144.001 54.241 -175.580 1.00 40.91 735 SER A CA 1
ATOM 5875 C C . SER A 1 735 ? 144.205 53.010 -174.641 1.00 40.91 735 SER A C 1
ATOM 5877 O O . SER A 1 735 ? 143.537 51.987 -174.738 1.00 40.91 735 SER A O 1
ATOM 5879 N N . ASP A 1 736 ? 145.088 53.251 -173.655 1.00 42.22 736 ASP A N 1
ATOM 5880 C CA . ASP A 1 736 ? 145.445 52.602 -172.357 1.00 42.22 736 ASP A CA 1
ATOM 5881 C C . ASP A 1 736 ? 144.561 53.143 -171.176 1.00 42.22 736 ASP A C 1
ATOM 5883 O O . ASP A 1 736 ? 143.685 53.964 -171.480 1.00 42.22 736 ASP A O 1
ATOM 5887 N N . PRO A 1 737 ? 144.798 52.905 -169.846 1.00 63.69 737 PRO A N 1
ATOM 5888 C CA . PRO A 1 737 ? 145.572 51.882 -169.087 1.00 63.69 737 PRO A CA 1
ATOM 5889 C C . PRO A 1 737 ? 144.811 51.286 -167.843 1.00 63.69 737 PRO A C 1
ATOM 5891 O O . PRO A 1 737 ? 143.639 51.589 -167.628 1.00 63.69 737 PRO A O 1
ATOM 5894 N N . ASN A 1 738 ? 145.557 50.585 -166.960 1.00 49.69 738 ASN A N 1
ATOM 5895 C CA . ASN A 1 738 ? 145.295 50.218 -165.538 1.00 49.69 738 ASN A CA 1
ATOM 5896 C C . ASN A 1 738 ? 144.293 49.087 -165.230 1.00 49.69 738 ASN A C 1
ATOM 5898 O O . ASN A 1 738 ? 143.077 49.358 -165.147 1.00 49.69 738 ASN A O 1
#

Secondary structure (DSSP, 8-state):
-----------------HHHHHHHHHHHHHHHHHHHHHHHHHHHHGGG-TTSHHHHHHHHHHHHHHHHHHHHHHHHHHHHHHHHHHHHHHHHHHHHHHHHHHHHHHHHHHHHHHHHHHHHHHHHHHHHHHHHHHHHHHHHHHHHHHHHHHTS--------SHHHHHHHHHHHHHHHHHHHHHHHHHHHHHHHHHHHHHHHHHHHHHHHHHHHHHHHHHHHHHHHHHHHHHHHHHHHHHHHHHHHHHHHHHHHHHHHHHHHHHHHHHHHHHHHHHHHHHHHHHHHHHHHHHHHHHHHHHHHHHHHHHHHHHHHHHHHHHHHHHHHHHHHHHHHHHHHHHHHHHHHHHHHHTTTGGGSTTS-SSS-----S----------------------------------------------S-SSHHHHHHHHHHHHHHHHHHHHHHHHHHHHHHHHHHHHHHHHHHHHHHHHHHHHHHHHHHHHHHHHHHHHHHHHHHHHHHHHHHHHHHHHHHHHHHHHHHHHHHHHHHHHHHHHHHHHHHHHHHHHHHHHHHHHHHHHHHHHHHHHHHHHHHHHHHHHHHHHHHHHHHHHHHHHHHHHHHHHHHHHHHHHHHHHHHHHHHHHHHHHHHHHHHHHHHHHHHHHHHHHHHHHHHHHHHHHHHHHHHHHHHHHHHHHHHHHHHHHHHHHHHHHHHHHHHHHHHHHHHHHHHHHHHHHHHHHHHHSTTS----------------

InterPro domains:
  IPR049270 Cilia- and flagella-associated protein 58, central coiled coil [PF21771] (387-681)

Organism: NCBI:txid156173

Sequence (738 aa):
APHRAAVAMGDEPGPSGDAKGDEMEGFETSAFEALERDFQQVLTELVGDKSLERFRQEYEKLHRALKKSHESEKRLIKKCRELNAEIVSNAAKVQTALKLSQEDQNTIASLKREIEKAWKMVDASHEKEARAKDTIGQLKTEIANLSRLVEQGAGLSVGQENTVNELMREKEELTAERDAQVDQIMQLRSEIGAHLAQIRGRETEKAAALADIQALKETLSNRKAEQEREQRRRERLEKESKDIRSVMEMRATELKARSAQLEASSSKTEVLNESMKQQKAKTDKMLRELDLSKGRLSKAEAELKEQLSLNAAKLTENQALATETRKIDSDISQLRQEITRATKMKDAMLKKLKVIDSERDAVKREAETIRGQGNSLEREVEVEKREAAAAKAQAIEVRAELEELRAALEKSADSTQRQVAIAKLNQKMIKDLEGDISGFKSESMKQRKMLYTLEKEREKFGAEASDANAKFAAALEEVKLREMTILDLQKKITEGDAKLQQQQTLYEAVRSDRNLYSKNLIESQDEISEMKRKFKIMSHQIEQLKEEIQAKDTSLVREHFEHMKVVQDREKLKAELATIMKQEENMSKEEASFKGEVAKLNQIINEAESERLKQRKEFEVVVNERDILGTQLIRRNDELASLYQKIKLQQCTLGQGERAYAERMADHGALLKDISLLRAELFALRSSITNLDALKSETFALQRELLHERTKVRALSEEFDNQMNVHRWRKLEGSDPN